Protein AF-0000000086968510 (afdb_homodimer)

Sequence (656 aa):
MFSWVSRDARRRKEPELFRTVSEGLKQLYAGKLLPLEEHYRFHDFHSPALEPADWESKPMVLLVGQYSTGKTTFIRHLLEQDFPGMRIGPEPTTDSFIAVMGGESEGVVPGNALVVDPRRPFRKLNAFGNAFLNRFMCAQLPNPVLDSISIIDTPGILSGEKQRISRGYDFAAVLEWFAERVDRIILLFDAHKLDISDEFSEVIKGLKNHEDKIRVVLNKADQIETQQLMRVYGALMWSLGKIINTPEVVRVYIGSFWSHPLLIPDNRKLFEAEEQDLFKDIQSLPRNAALRKLNDLIKRARLAKVSVVTQLPKHDKASEVNSKRFLYMFSWVSRDARRRKEPELFRTVSEGLKQLYAGKLLPLEEHYRFHDFHSPALEPADWESKPMVLLVGQYSTGKTTFIRHLLEQDFPGMRIGPEPTTDSFIAVMGGESEGVVPGNALVVDPRRPFRKLNAFGNAFLNRFMCAQLPNPVLDSISIIDTPGILSGEKQRISRGYDFAAVLEWFAERVDRIILLFDAHKLDISDEFSEVIKGLKNHEDKIRVVLNKADQIETQQLMRVYGALMWSLGKIINTPEVVRVYIGSFWSHPLLIPDNRKLFEAEEQDLFKDIQSLPRNAALRKLNDLIKRARLAKVSVVTQLPKHDKASEVNSKRFLY

Organism: NCBI:txid35019

Solvent-accessible surface area (backbone atoms only — not comparable to full-atom values): 35943 Å² total; per-residue (Å²): 129,82,55,83,65,47,88,48,68,67,62,62,44,48,59,54,49,38,52,48,48,36,50,48,51,48,48,46,36,62,68,53,47,45,55,51,34,61,73,67,47,40,48,81,75,62,60,71,79,87,50,76,52,73,54,65,60,60,37,30,36,35,41,43,36,42,62,89,27,43,65,69,49,35,52,30,45,72,63,72,44,87,58,58,87,68,56,85,63,91,51,96,52,49,79,32,38,34,37,39,34,50,30,93,54,74,40,76,45,52,24,70,59,40,31,67,35,80,84,41,98,42,40,75,56,56,80,58,38,64,56,38,29,75,32,26,32,32,21,23,28,69,43,80,64,32,72,44,30,30,38,34,43,50,37,44,43,60,75,53,74,74,60,61,67,69,58,67,44,64,61,64,58,54,50,44,57,47,60,72,70,39,63,31,35,37,39,36,35,29,60,86,53,78,77,73,32,67,58,52,48,50,48,58,48,60,41,64,91,44,63,90,35,43,34,34,34,39,20,66,37,33,77,52,52,70,62,59,43,52,51,49,49,31,46,49,27,24,55,45,29,62,58,48,93,56,92,69,74,74,54,71,34,47,30,50,62,51,95,64,80,68,76,44,64,90,52,44,70,48,29,53,54,29,47,53,52,51,48,53,55,60,65,42,38,44,54,52,50,45,51,48,52,49,50,50,48,50,51,50,50,52,51,52,50,53,56,52,58,68,68,45,71,88,77,59,72,63,57,60,53,53,53,51,54,70,71,105,130,82,56,84,65,47,88,49,68,67,61,61,45,47,58,55,50,39,53,49,48,35,51,47,49,47,48,46,36,63,68,53,46,45,56,53,34,62,73,68,47,38,49,81,77,62,61,70,81,86,50,76,54,74,54,66,59,61,38,29,36,36,41,44,36,42,62,89,27,43,66,67,48,34,51,30,46,74,64,71,42,88,57,58,87,69,56,85,62,92,53,96,51,49,78,32,38,34,37,39,34,50,29,92,54,75,40,74,45,50,24,71,59,40,31,69,34,80,85,41,98,41,40,76,58,56,79,59,38,66,56,38,30,75,32,26,32,32,20,23,30,68,44,80,64,31,73,46,29,29,38,35,44,50,38,44,44,61,74,53,74,74,59,62,66,68,60,67,41,64,61,64,58,53,51,43,56,47,60,74,69,37,64,30,34,38,39,38,35,29,62,86,54,78,76,73,33,69,58,50,49,49,49,58,48,60,43,64,89,45,62,89,35,44,34,35,34,40,20,66,37,30,74,52,52,71,62,58,42,53,50,48,49,29,49,49,26,25,55,45,29,61,57,47,93,56,92,70,75,74,54,71,34,48,29,50,61,52,94,65,79,67,76,42,64,91,52,44,69,48,28,52,52,28,47,52,52,51,50,52,54,60,66,44,38,42,56,52,50,45,50,48,52,50,50,49,47,50,50,50,50,52,49,51,50,52,55,53,59,68,68,48,71,88,77,58,71,64,57,60,54,53,54,51,54,71,70,104

pLDDT: mean 84.39, std 15.77, range [30.77, 98.5]

Secondary structure (DSSP, 8-state):
---SS-S-HHHHHHHHHHHHHHHHHHHHIIIIIHHHHHHTTHHHHS-PPPPHHHHHPPPEEEEEEBTTSSHHHHHHHHHTS--TT---SSS----SEEEEEE-SS-EEEEHHHHTT-TTSTTGGGGGGHHHHHTTEEEEEE--TGGGT-EEEE-PPBPSSHHHHHTTSS-HHHHHHHHHHH-SEEEEEEETTB----HHHHHHHHHTTT-GGGEEEEEE--TT--HHHHHHHHHHHHHHHHHHS--SSPPEEEES--SSSPPS-GGGHHHHHHHHHHHHHHHHTHHHHHHHHHHHHHHHHHHHHHHHHHHHS-TT-THHHHHHHHHH-/---SS-S-HHHHHHHHHHHHHHHHHHHHIIIIIHHHHHHTTHHHHS-PPPPHHHHHPPPEEEEEEBTTSSHHHHHHHHHTS--TT---SSS----SEEEEEE-SS-EEEEHHHHTT-TTSTTGGGGGGHHHHHTTEEEEEE--TGGGT-EEEE-PPBPSSHHHHHTTSS-HHHHHHHHHHH-SEEEEEEETTB----HHHHHHHHHTTT-GGGEEEEEE--TT--HHHHHHHHHHHHHHHHHHS--SSPPEEEES--SSSPPS-GGGHHHHHHHHHHHHHHHHTHHHHHHHHHHHHHHHHHHHHHHHHHHHS-TT-THHHHHHHHHH-

Radius of gyration: 33.56 Å; Cα contacts (8 Å, |Δi|>4): 957; chains: 2; bounding box: 60×112×62 Å

Structure (mmCIF, N/CA/C/O backbone):
data_AF-0000000086968510-model_v1
#
loop_
_entity.id
_entity.type
_entity.pdbx_description
1 polymer 'EH domain-containing protein 1-like'
#
loop_
_atom_site.group_PDB
_atom_site.id
_atom_site.type_symbol
_atom_site.label_atom_id
_atom_site.label_alt_id
_atom_site.label_comp_id
_atom_site.label_asym_id
_atom_site.label_entity_id
_atom_site.label_seq_id
_atom_site.pdbx_PDB_ins_code
_atom_site.Cartn_x
_atom_site.Cartn_y
_atom_site.Cartn_z
_atom_site.occupancy
_atom_site.B_iso_or_equiv
_atom_site.auth_seq_id
_atom_site.auth_comp_id
_atom_site.auth_asym_id
_atom_site.auth_atom_id
_atom_site.pdbx_PDB_model_num
ATOM 1 N N . MET A 1 1 ? 21.109 17.25 15.703 1 30.77 1 MET A N 1
ATOM 2 C CA . MET A 1 1 ? 20.375 18.469 16.031 1 30.77 1 MET A CA 1
ATOM 3 C C . MET A 1 1 ? 19.688 19.047 14.781 1 30.77 1 MET A C 1
ATOM 5 O O . MET A 1 1 ? 20.359 19.453 13.836 1 30.77 1 MET A O 1
ATOM 9 N N . PHE A 1 2 ? 18.594 18.625 14.359 1 41.06 2 PHE A N 1
ATOM 10 C CA . PHE A 1 2 ? 17.984 18.891 13.07 1 41.06 2 PHE A CA 1
ATOM 11 C C . PHE A 1 2 ? 17.656 20.375 12.922 1 41.06 2 PHE A C 1
ATOM 13 O O . PHE A 1 2 ? 16.797 20.906 13.609 1 41.06 2 PHE A O 1
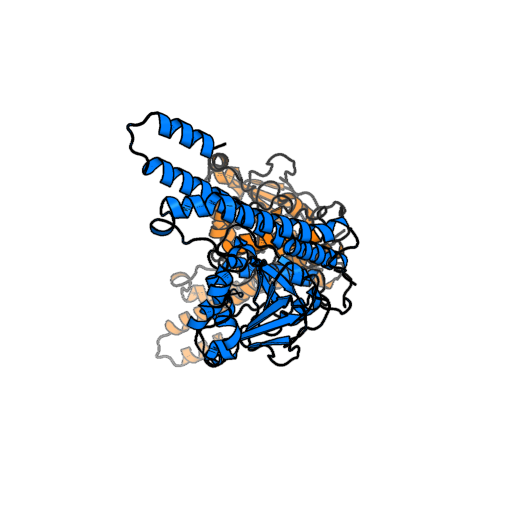ATOM 20 N N . SER A 1 3 ? 18.656 21.219 12.742 1 45.56 3 SER A N 1
ATOM 21 C CA . SER A 1 3 ? 18.359 22.625 12.531 1 45.56 3 SER A CA 1
ATOM 22 C C . SER A 1 3 ? 17.328 22.812 11.414 1 45.56 3 SER A C 1
ATOM 24 O O . SER A 1 3 ? 17.562 22.391 10.273 1 45.56 3 SER A O 1
ATOM 26 N N . TRP A 1 4 ? 16.109 22.484 11.773 1 44.22 4 TRP A N 1
ATOM 27 C CA . TRP A 1 4 ? 15.062 22.859 10.836 1 44.22 4 TRP A CA 1
ATOM 28 C C . TRP A 1 4 ? 15.562 23.938 9.867 1 44.22 4 TRP A C 1
ATOM 30 O O . TRP A 1 4 ? 15.234 23.906 8.68 1 44.22 4 TRP A O 1
ATOM 40 N N . VAL A 1 5 ? 15.992 25.047 10.508 1 48.72 5 VAL A N 1
ATOM 41 C CA . VAL A 1 5 ? 16.516 26.219 9.797 1 48.72 5 VAL A CA 1
ATOM 42 C C . VAL A 1 5 ? 17.953 25.953 9.352 1 48.72 5 VAL A C 1
ATOM 44 O O . VAL A 1 5 ? 18.859 25.859 10.188 1 48.72 5 VAL A O 1
ATOM 47 N N . SER A 1 6 ? 18.125 25.016 8.719 1 46.81 6 SER A N 1
ATOM 48 C CA . SER A 1 6 ? 19.469 24.828 8.188 1 46.81 6 SER A CA 1
ATOM 49 C C . SER A 1 6 ? 20.188 26.172 8.016 1 46.81 6 SER A C 1
ATOM 51 O O . SER A 1 6 ? 19.531 27.203 7.871 1 46.81 6 SER A O 1
ATOM 53 N N . ARG A 1 7 ? 21.5 26.203 8.305 1 46 7 ARG A N 1
ATOM 54 C CA . ARG A 1 7 ? 22.516 27.25 8.164 1 46 7 ARG A CA 1
ATOM 55 C C . ARG A 1 7 ? 22.453 27.906 6.789 1 46 7 ARG A C 1
ATOM 57 O O . ARG A 1 7 ? 23.297 28.734 6.449 1 46 7 ARG A O 1
ATOM 64 N N . ASP A 1 8 ? 21.672 27.281 6.062 1 44.66 8 ASP A N 1
ATOM 65 C CA . ASP A 1 8 ? 21.766 27.984 4.789 1 44.66 8 ASP A CA 1
ATOM 66 C C . ASP A 1 8 ? 20.984 29.297 4.836 1 44.66 8 ASP A C 1
ATOM 68 O O . ASP A 1 8 ? 19.781 29.297 5.059 1 44.66 8 ASP A O 1
ATOM 72 N N . ALA A 1 9 ? 21.484 30.375 5.051 1 47.5 9 ALA A N 1
ATOM 73 C CA . ALA A 1 9 ? 21.047 31.766 5.023 1 47.5 9 ALA A CA 1
ATOM 74 C C . ALA A 1 9 ? 19.859 31.938 4.07 1 47.5 9 ALA A C 1
ATOM 76 O O . ALA A 1 9 ? 19 32.781 4.297 1 47.5 9 ALA A O 1
ATOM 77 N N . ARG A 1 10 ? 19.922 31.125 3.174 1 49 10 ARG A N 1
ATOM 78 C CA . ARG A 1 10 ? 18.891 31.266 2.156 1 49 10 ARG A CA 1
ATOM 79 C C . ARG A 1 10 ? 17.547 30.766 2.666 1 49 10 ARG A C 1
ATOM 81 O O . ARG A 1 10 ? 16.5 31.328 2.326 1 49 10 ARG A O 1
ATOM 88 N N . ARG A 1 11 ? 17.469 29.797 3.574 1 54.62 11 ARG A N 1
ATOM 89 C CA . ARG A 1 11 ? 16.234 29.203 4.066 1 54.62 11 ARG A CA 1
ATOM 90 C C . ARG A 1 11 ? 15.625 30.047 5.191 1 54.62 11 ARG A C 1
ATOM 92 O O . ARG A 1 11 ? 14.406 30.062 5.371 1 54.62 11 ARG A O 1
ATOM 99 N N . ARG A 1 12 ? 16.375 30.797 5.918 1 52.34 12 ARG A N 1
ATOM 100 C CA . ARG A 1 12 ? 15.906 31.734 6.926 1 52.34 12 ARG A CA 1
ATOM 101 C C . ARG A 1 12 ? 15.172 32.906 6.281 1 52.34 12 ARG A C 1
ATOM 103 O O . ARG A 1 12 ? 14.242 33.469 6.863 1 52.34 12 ARG A O 1
ATOM 110 N N . LYS A 1 13 ? 15.625 33.156 5.109 1 57.69 13 LYS A N 1
ATOM 111 C CA . LYS A 1 13 ? 15.117 34.375 4.465 1 57.69 13 LYS A CA 1
ATOM 112 C C . LYS A 1 13 ? 13.781 34.125 3.779 1 57.69 13 LYS A C 1
ATOM 114 O O . LYS A 1 13 ? 12.992 35.031 3.572 1 57.69 13 LYS A O 1
ATOM 119 N N . GLU A 1 14 ? 13.492 32.812 3.621 1 60.56 14 GLU A N 1
ATOM 120 C CA . GLU A 1 14 ? 12.32 32.5 2.809 1 60.56 14 GLU A CA 1
ATOM 121 C C . GLU A 1 14 ? 11.023 32.812 3.553 1 60.56 14 GLU A C 1
ATOM 123 O O . GLU A 1 14 ? 10.133 33.469 3.002 1 60.56 14 GLU A O 1
ATOM 128 N N . PRO A 1 15 ? 11.016 32.531 4.789 1 59.56 15 PRO A N 1
ATOM 129 C CA . PRO A 1 15 ? 9.773 32.906 5.473 1 59.56 15 PRO A CA 1
ATOM 130 C C . PRO A 1 15 ? 9.594 34.406 5.547 1 59.56 15 PRO A C 1
ATOM 132 O O . PRO A 1 15 ? 8.469 34.906 5.422 1 59.56 15 PRO A O 1
ATOM 135 N N . GLU A 1 16 ? 10.688 35.094 5.699 1 63.22 16 GLU A N 1
ATOM 136 C CA . GLU A 1 16 ? 10.609 36.531 5.75 1 63.22 16 GLU A CA 1
ATOM 137 C C . GLU A 1 16 ? 10.109 37.125 4.426 1 63.22 16 GLU A C 1
ATOM 139 O O . GLU A 1 16 ? 9.352 38.094 4.41 1 63.22 16 GLU A O 1
ATOM 144 N N . LEU A 1 17 ? 10.531 36.438 3.406 1 66.44 17 LEU A N 1
ATOM 145 C CA . LEU A 1 17 ? 10.109 36.906 2.08 1 66.44 17 LEU A CA 1
ATOM 146 C C . LEU A 1 17 ? 8.602 36.719 1.909 1 66.44 17 LEU A C 1
ATOM 148 O O . LEU A 1 17 ? 7.93 37.625 1.391 1 66.44 17 LEU A O 1
ATOM 152 N N . PHE A 1 18 ? 8.086 35.781 2.465 1 70.06 18 PHE A N 1
ATOM 153 C CA . PHE A 1 18 ? 6.668 35.562 2.225 1 70.06 18 PHE A CA 1
ATOM 154 C C . PHE A 1 18 ? 5.809 36.438 3.119 1 70.06 18 PHE A C 1
ATOM 156 O O . PHE A 1 18 ? 4.711 36.844 2.73 1 70.06 18 PHE A O 1
ATOM 163 N N . ARG A 1 19 ? 6.43 36.75 4.223 1 69.38 19 ARG A N 1
ATOM 164 C CA . ARG A 1 19 ? 5.75 37.719 5.059 1 69.38 19 ARG A CA 1
ATOM 165 C C . ARG A 1 19 ? 5.668 39.062 4.355 1 69.38 19 ARG A C 1
ATOM 167 O O . ARG A 1 19 ? 4.637 39.75 4.418 1 69.38 19 ARG A O 1
ATOM 174 N N . THR A 1 20 ? 6.688 39.281 3.695 1 75.06 20 THR A N 1
ATOM 175 C CA . THR A 1 20 ? 6.746 40.531 2.957 1 75.06 20 THR A CA 1
ATOM 176 C C . THR A 1 20 ? 5.746 40.531 1.806 1 75.06 20 THR A C 1
ATOM 178 O O . THR A 1 20 ? 5.082 41.531 1.548 1 75.06 20 THR A O 1
ATOM 181 N N . VAL A 1 21 ? 5.598 39.406 1.223 1 78.06 21 VAL A N 1
ATOM 182 C CA . VAL A 1 21 ? 4.66 39.312 0.113 1 78.06 21 VAL A CA 1
ATOM 183 C C . VAL A 1 21 ? 3.23 39.469 0.625 1 78.06 21 VAL A C 1
ATOM 185 O O . VAL A 1 21 ? 2.436 40.219 0.029 1 78.06 21 VAL A O 1
ATOM 188 N N . SER A 1 22 ? 2.924 38.875 1.694 1 78.94 22 SER A N 1
ATOM 189 C CA . SER A 1 22 ? 1.585 38.969 2.266 1 78.94 22 SER A CA 1
ATOM 190 C C . SER A 1 22 ? 1.263 40.406 2.658 1 78.94 22 SER A C 1
ATOM 192 O O . SER A 1 22 ? 0.147 40.875 2.434 1 78.94 22 SER A O 1
ATOM 194 N N . GLU A 1 23 ? 2.248 40.969 3.17 1 81 23 GLU A N 1
ATOM 195 C CA . GLU A 1 23 ? 2.068 42.344 3.531 1 81 23 GLU A CA 1
ATOM 196 C C . GLU A 1 23 ? 1.857 43.219 2.295 1 81 23 GLU A C 1
ATOM 198 O O . GLU A 1 23 ? 1.034 44.156 2.307 1 81 23 GLU A O 1
ATOM 203 N N . GLY A 1 24 ? 2.566 42.875 1.376 1 82.75 24 GLY A N 1
ATOM 204 C CA . GLY A 1 24 ? 2.395 43.594 0.116 1 82.75 24 GLY A CA 1
ATOM 205 C C . GLY A 1 24 ? 1.018 43.406 -0.492 1 82.75 24 GLY A C 1
ATOM 206 O O . GLY A 1 24 ? 0.402 44.375 -0.962 1 82.75 24 GLY A O 1
ATOM 207 N N . LEU A 1 25 ? 0.577 42.281 -0.445 1 85 25 LEU A N 1
ATOM 208 C CA . LEU A 1 25 ? -0.749 41.969 -0.974 1 85 25 LEU A CA 1
ATOM 209 C C . LEU A 1 25 ? -1.83 42.688 -0.164 1 85 25 LEU A C 1
ATOM 211 O O . LEU A 1 25 ? -2.807 43.188 -0.727 1 85 25 LEU A O 1
ATOM 215 N N . LYS A 1 26 ? -1.615 42.688 1.077 1 86.06 26 LYS A N 1
ATOM 216 C CA . LYS A 1 26 ? -2.537 43.375 1.969 1 86.06 26 LYS A CA 1
ATOM 217 C C . LYS A 1 26 ? -2.633 44.844 1.611 1 86.06 26 LYS A C 1
ATOM 219 O O . LYS A 1 26 ? -3.73 45.406 1.528 1 86.06 26 LYS A O 1
ATOM 224 N N . GLN A 1 27 ? -1.512 45.375 1.375 1 87.38 27 GLN A N 1
ATOM 225 C CA . GLN A 1 27 ? -1.461 46.781 1.026 1 87.38 27 GLN A CA 1
ATOM 226 C C . GLN A 1 27 ? -2.105 47.062 -0.333 1 87.38 27 GLN A C 1
ATOM 228 O O . GLN A 1 27 ? -2.832 48.031 -0.507 1 87.38 27 GLN A O 1
ATOM 233 N N . LEU A 1 28 ? -1.821 46.188 -1.19 1 86.06 28 LEU A N 1
ATOM 234 C CA . LEU A 1 28 ? -2.398 46.312 -2.527 1 86.06 28 LEU A CA 1
ATOM 235 C C . LEU A 1 28 ? -3.918 46.219 -2.473 1 86.06 28 LEU A C 1
ATOM 237 O O . LEU A 1 28 ? -4.617 46.969 -3.143 1 86.06 28 LEU A O 1
ATOM 241 N N . TYR A 1 29 ? -4.371 45.344 -1.746 1 90.56 29 TYR A N 1
ATOM 242 C CA . TYR A 1 29 ? -5.812 45.188 -1.6 1 90.56 29 TYR A CA 1
ATOM 243 C C . TYR A 1 29 ? -6.434 46.406 -0.952 1 90.56 29 TYR A C 1
ATOM 245 O O . TYR A 1 29 ? -7.406 46.969 -1.47 1 90.56 29 TYR A O 1
ATOM 253 N N . ALA A 1 30 ? -5.875 46.781 0.145 1 89.44 30 ALA A N 1
ATOM 254 C CA . ALA A 1 30 ? -6.406 47.906 0.896 1 89.44 30 ALA A CA 1
ATOM 255 C C . ALA A 1 30 ? -6.324 49.188 0.078 1 89.44 30 ALA A C 1
ATOM 257 O O . ALA A 1 30 ? -7.223 50.031 0.149 1 89.44 30 ALA A O 1
ATOM 258 N N . GLY A 1 31 ? -5.352 49.281 -0.633 1 88.75 31 GLY A N 1
ATOM 259 C CA . GLY A 1 31 ? -5.09 50.5 -1.341 1 88.75 31 GLY A CA 1
ATOM 260 C C . GLY A 1 31 ? -5.773 50.594 -2.693 1 88.75 31 GLY A C 1
ATOM 261 O O . GLY A 1 31 ? -6.117 51.688 -3.164 1 88.75 31 GLY A O 1
ATOM 262 N N . LYS A 1 32 ? -5.883 49.469 -3.311 1 87.69 32 LYS A N 1
ATOM 263 C CA . LYS A 1 32 ? -6.32 49.5 -4.703 1 87.69 32 LYS A CA 1
ATOM 264 C C . LYS A 1 32 ? -7.648 48.781 -4.887 1 87.69 32 LYS A C 1
ATOM 266 O O . LYS A 1 32 ? -8.609 49.344 -5.414 1 87.69 32 LYS A O 1
ATOM 271 N N . LEU A 1 33 ? -7.719 47.656 -4.367 1 89.5 33 LEU A N 1
ATOM 272 C CA . LEU A 1 33 ? -8.875 46.844 -4.703 1 89.5 33 LEU A CA 1
ATOM 273 C C . LEU A 1 33 ? -10.055 47.156 -3.799 1 89.5 33 LEU A C 1
ATOM 275 O O . LEU A 1 33 ? -11.195 47.25 -4.266 1 89.5 33 LEU A O 1
ATOM 279 N N . LEU A 1 34 ? -9.766 47.281 -2.555 1 91.06 34 LEU A N 1
ATOM 280 C CA . LEU A 1 34 ? -10.844 47.5 -1.592 1 91.06 34 LEU A CA 1
ATOM 281 C C . LEU A 1 34 ? -11.633 48.75 -1.944 1 91.06 34 LEU A C 1
ATOM 283 O O . LEU A 1 34 ? -12.867 48.719 -1.963 1 91.06 34 LEU A O 1
ATOM 287 N N . PRO A 1 35 ? -10.953 49.844 -2.199 1 89.38 35 PRO A N 1
ATOM 288 C CA . PRO A 1 35 ? -11.711 51.031 -2.582 1 89.38 35 PRO A CA 1
ATOM 289 C C . PRO A 1 35 ? -12.594 50.812 -3.805 1 89.38 35 PRO A C 1
ATOM 291 O O . PRO A 1 35 ? -13.719 51.344 -3.865 1 89.38 35 PRO A O 1
ATOM 294 N N . LEU A 1 36 ? -12.117 50.125 -4.703 1 86.75 36 LEU A N 1
ATOM 295 C CA . LEU A 1 36 ? -12.891 49.781 -5.895 1 86.75 36 LEU A CA 1
ATOM 296 C C . LEU A 1 36 ? -14.094 48.938 -5.547 1 86.75 36 LEU A C 1
ATOM 298 O O . LEU A 1 36 ? -15.195 49.125 -6.066 1 86.75 36 LEU A O 1
ATOM 302 N N . GLU A 1 37 ? -13.891 47.938 -4.707 1 88.94 37 GLU A N 1
ATOM 303 C CA . GLU A 1 37 ? -14.953 47.031 -4.289 1 88.94 37 GLU A CA 1
ATOM 304 C C . GLU A 1 37 ? -16.047 47.781 -3.541 1 88.94 37 GLU A C 1
ATOM 306 O O . GLU A 1 37 ? -17.234 47.531 -3.734 1 88.94 37 GLU A O 1
ATOM 311 N N . GLU A 1 38 ? -15.578 48.656 -2.693 1 88.88 38 GLU A N 1
ATOM 312 C CA . GLU A 1 38 ? -16.547 49.438 -1.919 1 88.88 38 GLU A CA 1
ATOM 313 C C . GLU A 1 38 ? -17.344 50.375 -2.816 1 88.88 38 GLU A C 1
ATOM 315 O O . GLU A 1 38 ? -18.547 50.531 -2.654 1 88.88 38 GLU A O 1
ATOM 320 N N . HIS A 1 39 ? -16.672 50.969 -3.713 1 86 39 HIS A N 1
ATOM 321 C CA . HIS A 1 39 ? -17.312 51.938 -4.621 1 86 39 HIS A CA 1
ATOM 322 C C . HIS A 1 39 ? -18.375 51.25 -5.473 1 86 39 HIS A C 1
ATOM 324 O O . HIS A 1 39 ? -19.453 51.812 -5.703 1 86 39 HIS A O 1
ATOM 330 N N . TYR A 1 40 ? -18.141 50.125 -5.934 1 84.38 40 TYR A N 1
ATOM 331 C CA . TYR A 1 40 ? -19.047 49.438 -6.852 1 84.38 40 TYR A CA 1
ATOM 332 C C . TYR A 1 40 ? -19.906 48.406 -6.117 1 84.38 40 TYR A C 1
ATOM 334 O O . TYR A 1 40 ? -20.484 47.531 -6.742 1 84.38 40 TYR A O 1
ATOM 342 N N . ARG A 1 41 ? -19.844 48.344 -4.793 1 84.81 41 ARG A N 1
ATOM 343 C CA . ARG A 1 41 ? -20.672 47.5 -3.924 1 84.81 41 ARG A CA 1
ATOM 344 C C . ARG A 1 41 ? -20.422 46.031 -4.203 1 84.81 41 ARG A C 1
ATOM 346 O O . ARG A 1 41 ? -21.375 45.25 -4.324 1 84.81 41 ARG A O 1
ATOM 353 N N . PHE A 1 42 ? -19.25 45.75 -4.492 1 85.75 42 PHE A N 1
ATOM 354 C CA . PHE A 1 42 ? -18.812 44.375 -4.789 1 85.75 42 PHE A CA 1
ATOM 355 C C . PHE A 1 42 ? -19.281 43.406 -3.701 1 85.75 42 PHE A C 1
ATOM 357 O O . PHE A 1 42 ? -19.719 42.312 -3.994 1 85.75 42 PHE A O 1
ATOM 364 N N . HIS A 1 43 ? -19.297 43.781 -2.453 1 85.88 43 HIS A N 1
ATOM 365 C CA . HIS A 1 43 ? -19.531 42.906 -1.304 1 85.88 43 HIS A CA 1
ATOM 366 C C . HIS A 1 43 ? -21 42.531 -1.191 1 85.88 43 HIS A C 1
ATOM 368 O O . HIS A 1 43 ? -21.344 41.531 -0.58 1 85.88 43 HIS A O 1
ATOM 374 N N . ASP A 1 44 ? -21.797 43.281 -1.845 1 80.5 44 ASP A N 1
ATOM 375 C CA . ASP A 1 44 ? -23.234 43 -1.865 1 80.5 44 ASP A CA 1
ATOM 376 C C . ASP A 1 44 ? -23.547 41.844 -2.807 1 80.5 44 ASP A C 1
ATOM 378 O O . ASP A 1 44 ? -24.547 41.125 -2.623 1 80.5 44 ASP A O 1
ATOM 382 N N . PHE A 1 45 ? -22.688 41.625 -3.738 1 75.25 45 PHE A N 1
ATOM 383 C CA . PHE A 1 45 ? -23.031 40.719 -4.828 1 75.25 45 PHE A CA 1
ATOM 384 C C . PHE A 1 45 ? -22.094 39.531 -4.832 1 75.25 45 PHE A C 1
ATOM 386 O O . PHE A 1 45 ? -22.406 38.5 -5.438 1 75.25 45 PHE A O 1
ATOM 393 N N . HIS A 1 46 ? -21.016 39.688 -4.254 1 80.31 46 HIS A N 1
ATOM 394 C CA . HIS A 1 46 ? -20.031 38.625 -4.34 1 80.31 46 HIS A CA 1
ATOM 395 C C . HIS A 1 46 ? -19.547 38.188 -2.951 1 80.31 46 HIS A C 1
ATOM 397 O O . HIS A 1 46 ? -20.344 37.719 -2.141 1 80.31 46 HIS A O 1
ATOM 403 N N . SER A 1 47 ? -18.25 38.406 -2.57 1 81.06 47 SER A N 1
ATOM 404 C CA . SER A 1 47 ? -17.688 38 -1.291 1 81.06 47 SER A CA 1
ATOM 405 C C . SER A 1 47 ? -17.406 39.188 -0.385 1 81.06 47 SER A C 1
ATOM 407 O O . SER A 1 47 ? -17.156 40.312 -0.867 1 81.06 47 SER A O 1
ATOM 409 N N . PRO A 1 48 ? -17.578 38.969 0.875 1 83.81 48 PRO A N 1
ATOM 410 C CA . PRO A 1 48 ? -17.266 40.062 1.805 1 83.81 48 PRO A CA 1
ATOM 411 C C . PRO A 1 48 ? -15.828 40.562 1.666 1 83.81 48 PRO A C 1
ATOM 413 O O . PRO A 1 48 ? -14.992 39.906 1.054 1 83.81 48 PRO A O 1
ATOM 416 N N . ALA A 1 49 ? -15.633 41.844 2.184 1 86.69 49 ALA A N 1
ATOM 417 C CA . ALA A 1 49 ? -14.297 42.438 2.16 1 86.69 49 ALA A CA 1
ATOM 418 C C . ALA A 1 49 ? -13.305 41.562 2.932 1 86.69 49 ALA A C 1
ATOM 420 O O . ALA A 1 49 ? -13.648 41 3.957 1 86.69 49 ALA A O 1
ATOM 421 N N . LEU A 1 50 ? -12.086 41.5 2.393 1 82.81 50 LEU A N 1
ATOM 422 C CA . LEU A 1 50 ? -11.023 40.781 3.098 1 82.81 50 LEU A CA 1
ATOM 423 C C . LEU A 1 50 ? -10.57 41.562 4.328 1 82.81 50 LEU A C 1
ATOM 425 O O . LEU A 1 50 ? -10.469 42.781 4.285 1 82.81 50 LEU A O 1
ATOM 429 N N . GLU A 1 51 ? -10.438 40.844 5.422 1 76.44 51 GLU A N 1
ATOM 430 C CA . GLU A 1 51 ? -10 41.438 6.684 1 76.44 51 GLU A CA 1
ATOM 431 C C . GLU A 1 51 ? -8.508 41.188 6.906 1 76.44 51 GLU A C 1
ATOM 433 O O . GLU A 1 51 ? -7.906 40.312 6.277 1 76.44 51 GLU A O 1
ATOM 438 N N . PRO A 1 52 ? -7.938 42.125 7.773 1 73.88 52 PRO A N 1
ATOM 439 C CA . PRO A 1 52 ? -6.512 41.969 8.07 1 73.88 52 PRO A CA 1
ATOM 440 C C . PRO A 1 52 ? -6.148 40.562 8.492 1 73.88 52 PRO A C 1
ATOM 442 O O . PRO A 1 52 ? -5.086 40.062 8.125 1 73.88 52 PRO A O 1
ATOM 445 N N . ALA A 1 53 ? -7.02 39.875 9.195 1 69.94 53 ALA A N 1
ATOM 446 C CA . ALA A 1 53 ? -6.766 38.531 9.688 1 69.94 53 ALA A CA 1
ATOM 447 C C . ALA A 1 53 ? -6.598 37.531 8.531 1 69.94 53 ALA A C 1
ATOM 449 O O . ALA A 1 53 ? -5.871 36.562 8.648 1 69.94 53 ALA A O 1
ATOM 450 N N . ASP A 1 54 ? -7.176 37.875 7.43 1 73.81 54 ASP A N 1
ATOM 451 C CA . ASP A 1 54 ? -7.109 37 6.254 1 73.81 54 ASP A CA 1
ATOM 452 C C . ASP A 1 54 ? -5.699 37 5.664 1 73.81 54 ASP A C 1
ATOM 454 O O . ASP A 1 54 ? -5.312 36.031 4.988 1 73.81 54 ASP A O 1
ATOM 458 N N . TRP A 1 55 ? -5.051 38.062 5.965 1 76.81 55 TRP A N 1
ATOM 459 C CA . TRP A 1 55 ? -3.717 38.219 5.391 1 76.81 55 TRP A CA 1
ATOM 460 C C . TRP A 1 55 ? -2.654 37.688 6.355 1 76.81 55 TRP A C 1
ATOM 462 O O . TRP A 1 55 ? -1.587 37.25 5.926 1 76.81 55 TRP A O 1
ATOM 472 N N . GLU A 1 56 ? -2.99 37.781 7.641 1 75.06 56 GLU A N 1
ATOM 473 C CA . GLU A 1 56 ? -1.977 37.5 8.656 1 75.06 56 GLU A CA 1
ATOM 474 C C . GLU A 1 56 ? -1.997 36.031 9.07 1 75.06 56 GLU A C 1
ATOM 476 O O . GLU A 1 56 ? -1.066 35.562 9.727 1 75.06 56 GLU A O 1
ATOM 481 N N . SER A 1 57 ? -2.9 35.375 8.609 1 79.56 57 SER A N 1
ATOM 482 C CA . SER A 1 57 ? -3.031 34 9.086 1 79.56 57 SER A CA 1
ATOM 483 C C . SER A 1 57 ? -1.939 33.125 8.5 1 79.56 57 SER A C 1
ATOM 485 O O . SER A 1 57 ? -1.681 33.156 7.297 1 79.56 57 SER A O 1
ATOM 487 N N . LYS A 1 58 ? -1.209 32.469 9.398 1 89.06 58 LYS A N 1
ATOM 488 C CA . LYS A 1 58 ? -0.174 31.5 9.008 1 89.06 58 LYS A CA 1
ATOM 489 C C . LYS A 1 58 ? -0.786 30.172 8.562 1 89.06 58 LYS A C 1
ATOM 491 O O . LYS A 1 58 ? -1.883 29.812 9 1 89.06 58 LYS A O 1
ATOM 496 N N . PRO A 1 59 ? -0.001 29.5 7.645 1 94 59 PRO A N 1
ATOM 497 C CA . PRO A 1 59 ? -0.478 28.156 7.312 1 94 59 PRO A CA 1
ATOM 498 C C . PRO A 1 59 ? -0.583 27.25 8.539 1 94 59 PRO A C 1
ATOM 500 O O . PRO A 1 59 ? 0.219 27.375 9.469 1 94 59 PRO A O 1
ATOM 503 N N . MET A 1 60 ? -1.517 26.438 8.469 1 96.56 60 MET A N 1
ATOM 504 C CA . MET A 1 60 ? -1.797 25.578 9.609 1 96.56 60 MET A CA 1
ATOM 505 C C . MET A 1 60 ? -1.655 24.094 9.234 1 96.56 60 MET A C 1
ATOM 507 O O . MET A 1 60 ? -2.057 23.688 8.141 1 96.56 60 MET A O 1
ATOM 511 N N . VAL A 1 61 ? -1.069 23.328 10.109 1 98.19 61 VAL A N 1
ATOM 512 C CA . VAL A 1 61 ? -0.893 21.891 9.938 1 98.19 61 VAL A CA 1
ATOM 513 C C . VAL A 1 61 ? -1.73 21.141 10.961 1 98.19 61 VAL A C 1
ATOM 515 O O . VAL A 1 61 ? -1.639 21.406 12.164 1 98.19 61 VAL A O 1
ATOM 518 N N . LEU A 1 62 ? -2.562 20.281 10.508 1 98.25 62 LEU A N 1
ATOM 519 C CA . LEU A 1 62 ? -3.414 19.469 11.367 1 98.25 62 LEU A CA 1
ATOM 520 C C . LEU A 1 62 ? -2.832 18.062 11.539 1 98.25 62 LEU A C 1
ATOM 522 O O . LEU A 1 62 ? -2.545 17.375 10.555 1 98.25 62 LEU A O 1
ATOM 526 N N . LEU A 1 63 ? -2.586 17.625 12.797 1 97.5 63 LEU A N 1
ATOM 527 C CA . LEU A 1 63 ? -2.129 16.281 13.078 1 97.5 63 LEU A CA 1
ATOM 528 C C . LEU A 1 63 ? -3.287 15.398 13.539 1 97.5 63 LEU A C 1
ATOM 530 O O . LEU A 1 63 ? -4.02 15.758 14.469 1 97.5 63 LEU A O 1
ATOM 534 N N . VAL A 1 64 ? -3.465 14.32 12.859 1 96.12 64 VAL A N 1
ATOM 535 C CA . VAL A 1 64 ? -4.527 13.383 13.188 1 96.12 64 VAL A CA 1
ATOM 536 C C . VAL A 1 64 ? -3.951 11.977 13.336 1 96.12 64 VAL A C 1
ATOM 538 O O . VAL A 1 64 ? -3.068 11.578 12.57 1 96.12 64 VAL A O 1
ATOM 541 N N . GLY A 1 65 ? -4.391 11.188 14.242 1 94.25 65 GLY A N 1
ATOM 542 C CA . GLY A 1 65 ? -3.947 9.82 14.438 1 94.25 65 GLY A CA 1
ATOM 543 C C . GLY A 1 65 ? -4.551 9.164 15.664 1 94.25 65 GLY A C 1
ATOM 544 O O . GLY A 1 65 ? -5.121 9.852 16.516 1 94.25 65 GLY A O 1
ATOM 545 N N . GLN A 1 66 ? -4.371 7.91 15.719 1 91.25 66 GLN A N 1
ATOM 546 C CA . GLN A 1 66 ? -4.852 7.152 16.875 1 91.25 66 GLN A CA 1
ATOM 547 C C . GLN A 1 66 ? -4.023 7.461 18.109 1 91.25 66 GLN A C 1
ATOM 549 O O . GLN A 1 66 ? -3.02 8.172 18.047 1 91.25 66 GLN A O 1
ATOM 554 N N . TYR A 1 67 ? -4.582 6.93 19.219 1 86.06 67 TYR A N 1
ATOM 555 C CA . TYR A 1 67 ? -3.875 7.129 20.469 1 86.06 67 TYR A CA 1
ATOM 556 C C . TYR A 1 67 ? -2.475 6.531 20.422 1 86.06 67 TYR A C 1
ATOM 558 O O . TYR A 1 67 ? -2.285 5.43 19.891 1 86.06 67 TYR A O 1
ATOM 566 N N . SER A 1 68 ? -1.487 7.379 20.844 1 87.06 68 SER A N 1
ATOM 567 C CA . SER A 1 68 ? -0.115 6.941 21.078 1 87.06 68 SER A CA 1
ATOM 568 C C . SER A 1 68 ? 0.633 6.719 19.781 1 87.06 68 SER A C 1
ATOM 570 O O . SER A 1 68 ? 1.573 5.926 19.719 1 87.06 68 SER A O 1
ATOM 572 N N . THR A 1 69 ? 0.198 7.305 18.703 1 91.19 69 THR A N 1
ATOM 573 C CA . THR A 1 69 ? 0.923 7.211 17.438 1 91.19 69 THR A CA 1
ATOM 574 C C . THR A 1 69 ? 2.117 8.156 17.422 1 91.19 69 THR A C 1
ATOM 576 O O . THR A 1 69 ? 2.994 8.055 16.562 1 91.19 69 THR A O 1
ATOM 579 N N . GLY A 1 70 ? 2.15 9.18 18.328 1 91.69 70 GLY A N 1
ATOM 580 C CA . GLY A 1 70 ? 3.289 10.078 18.453 1 91.69 70 GLY A CA 1
ATOM 581 C C . GLY A 1 70 ? 3.002 11.477 17.938 1 91.69 70 GLY A C 1
ATOM 582 O O . GLY A 1 70 ? 3.918 12.195 17.531 1 91.69 70 GLY A O 1
ATOM 583 N N . LYS A 1 71 ? 1.742 11.898 17.953 1 94.19 71 LYS A N 1
ATOM 584 C CA . LYS A 1 71 ? 1.364 13.227 17.469 1 94.19 71 LYS A CA 1
ATOM 585 C C . LYS A 1 71 ? 2.078 14.32 18.25 1 94.19 71 LYS A C 1
ATOM 587 O O . LYS A 1 71 ? 2.795 15.141 17.672 1 94.19 71 LYS A O 1
ATOM 592 N N . THR A 1 72 ? 1.937 14.289 19.609 1 93 72 THR A N 1
ATOM 593 C CA . THR A 1 72 ? 2.51 15.32 20.469 1 93 72 THR A CA 1
ATOM 594 C C . THR A 1 72 ? 4.035 15.266 20.438 1 93 72 THR A C 1
ATOM 596 O O . THR A 1 72 ? 4.699 16.297 20.375 1 93 72 THR A O 1
ATOM 599 N N . THR A 1 73 ? 4.547 14.062 20.406 1 92.12 73 THR A N 1
ATOM 600 C CA . THR A 1 73 ? 5.992 13.891 20.312 1 92.12 73 THR A CA 1
ATOM 601 C C . THR A 1 73 ? 6.527 14.438 19 1 92.12 73 THR A C 1
ATOM 603 O O . THR A 1 73 ? 7.625 14.992 18.953 1 92.12 73 THR A O 1
ATOM 606 N N . PHE A 1 74 ? 5.773 14.258 18.016 1 94.31 74 PHE A N 1
ATOM 607 C CA . PHE A 1 74 ? 6.133 14.773 16.688 1 94.31 74 PHE A CA 1
ATOM 608 C C . PHE A 1 74 ? 6.242 16.297 16.703 1 94.31 74 PHE A C 1
ATOM 610 O O . PHE A 1 74 ? 7.191 16.859 16.172 1 94.31 74 PHE A O 1
ATOM 617 N N . ILE A 1 75 ? 5.262 16.969 17.328 1 95.69 75 ILE A N 1
ATOM 618 C CA . ILE A 1 75 ? 5.277 18.422 17.438 1 95.69 75 ILE A CA 1
ATOM 619 C C . ILE A 1 75 ? 6.5 18.859 18.234 1 95.69 75 ILE A C 1
ATOM 621 O O . ILE A 1 75 ? 7.207 19.797 17.844 1 95.69 75 ILE A O 1
ATOM 625 N N . ARG A 1 76 ? 6.723 18.188 19.281 1 94 76 ARG A N 1
ATOM 626 C CA . ARG A 1 76 ? 7.891 18.5 20.094 1 94 76 ARG A CA 1
ATOM 627 C C . ARG A 1 76 ? 9.18 18.375 19.281 1 94 76 ARG A C 1
ATOM 629 O O . ARG A 1 76 ? 10.102 19.172 19.438 1 94 76 ARG A O 1
ATOM 636 N N . HIS A 1 77 ? 9.211 17.328 18.531 1 93.19 77 HIS A N 1
ATOM 637 C CA . HIS A 1 77 ? 10.367 17.094 17.688 1 93.19 77 HIS A CA 1
ATOM 638 C C . HIS A 1 77 ? 10.547 18.219 16.672 1 93.19 77 HIS A C 1
ATOM 640 O O . HIS A 1 77 ? 11.656 18.688 16.453 1 93.19 77 HIS A O 1
ATOM 646 N N . LEU A 1 78 ? 9.492 18.672 16.078 1 93.44 78 LEU A N 1
ATOM 647 C CA . LEU A 1 78 ? 9.508 19.734 15.094 1 93.44 78 LEU A CA 1
ATOM 648 C C . LEU A 1 78 ? 9.969 21.062 15.711 1 93.44 78 LEU A C 1
ATOM 650 O O . LEU A 1 78 ? 10.75 21.797 15.109 1 93.44 78 LEU A O 1
ATOM 654 N N . LEU A 1 79 ? 9.5 21.281 16.906 1 94.62 79 LEU A N 1
ATOM 655 C CA . LEU A 1 79 ? 9.797 22.547 17.594 1 94.62 79 LEU A CA 1
ATOM 656 C C . LEU A 1 79 ? 11.156 22.484 18.281 1 94.62 79 LEU A C 1
ATOM 658 O O . LEU A 1 79 ? 11.711 23.516 18.656 1 94.62 79 LEU A O 1
ATOM 662 N N . GLU A 1 80 ? 11.625 21.266 18.516 1 93 80 GLU A N 1
ATOM 663 C CA . GLU A 1 80 ? 12.875 21 19.234 1 93 80 GLU A CA 1
ATOM 664 C C . GLU A 1 80 ? 12.82 21.562 20.656 1 93 80 GLU A C 1
ATOM 666 O O . GLU A 1 80 ? 13.828 22.031 21.172 1 93 80 GLU A O 1
ATOM 671 N N . GLN A 1 81 ? 11.656 21.672 21.156 1 92.94 81 GLN A N 1
ATOM 672 C CA . GLN A 1 81 ? 11.43 22.078 22.531 1 92.94 81 GLN A CA 1
ATOM 673 C C . GLN A 1 81 ? 10.023 21.703 23 1 92.94 81 GLN A C 1
ATOM 675 O O . GLN A 1 81 ? 9.156 21.406 22.172 1 92.94 81 GLN A O 1
ATOM 680 N N . ASP A 1 82 ? 9.82 21.734 24.297 1 93.75 82 ASP A N 1
ATOM 681 C CA . ASP A 1 82 ? 8.5 21.516 24.859 1 93.75 82 ASP A CA 1
ATOM 682 C C . ASP A 1 82 ? 7.586 22.719 24.594 1 93.75 82 ASP A C 1
ATOM 684 O O . ASP A 1 82 ? 8.062 23.812 24.344 1 93.75 82 ASP A O 1
ATOM 688 N N . PHE A 1 83 ? 6.312 22.469 24.594 1 94.06 83 PHE A N 1
ATOM 689 C CA . PHE A 1 83 ? 5.355 23.562 24.484 1 94.06 83 PHE A CA 1
ATOM 690 C C . PHE A 1 83 ? 4.285 23.453 25.562 1 94.06 83 PHE A C 1
ATOM 692 O O . PHE A 1 83 ? 4.016 22.375 26.078 1 94.06 83 PHE A O 1
ATOM 699 N N . PRO A 1 84 ? 3.771 24.609 25.906 1 93.06 84 PRO A N 1
ATOM 700 C CA . PRO A 1 84 ? 2.797 24.609 27 1 93.06 84 PRO A CA 1
ATOM 701 C C . PRO A 1 84 ? 1.587 23.734 26.719 1 93.06 84 PRO A C 1
ATOM 703 O O . PRO A 1 84 ? 1.036 23.766 25.625 1 93.06 84 PRO A O 1
ATOM 706 N N . GLY A 1 85 ? 1.236 22.938 27.75 1 86.25 85 GLY A N 1
ATOM 707 C CA . GLY A 1 85 ? 0.045 22.109 27.625 1 86.25 85 GLY A CA 1
ATOM 708 C C . GLY A 1 85 ? 0.333 20.734 27.062 1 86.25 85 GLY A C 1
ATOM 709 O O . GLY A 1 85 ? -0.562 19.891 26.984 1 86.25 85 GLY A O 1
ATOM 710 N N . MET A 1 86 ? 1.56 20.578 26.703 1 84.75 86 MET A N 1
ATOM 711 C CA . MET A 1 86 ? 1.909 19.281 26.125 1 84.75 86 MET A CA 1
ATOM 712 C C . MET A 1 86 ? 1.856 18.188 27.188 1 84.75 86 MET A C 1
ATOM 714 O O . MET A 1 86 ? 2.258 18.406 28.328 1 84.75 86 MET A O 1
ATOM 718 N N . ARG A 1 87 ? 1.207 17.109 26.875 1 78 87 ARG A N 1
ATOM 719 C CA . ARG A 1 87 ? 1.167 15.922 27.734 1 78 87 ARG A CA 1
ATOM 720 C C . ARG A 1 87 ? 1.622 14.68 26.969 1 78 87 ARG A C 1
ATOM 722 O O . ARG A 1 87 ? 0.962 14.25 26.016 1 78 87 ARG A O 1
ATOM 729 N N . ILE A 1 88 ? 2.783 14.297 27.328 1 73.06 88 ILE A N 1
ATOM 730 C CA . ILE A 1 88 ? 3.332 13.086 26.734 1 73.06 88 ILE A CA 1
ATOM 731 C C . ILE A 1 88 ? 3.473 12 27.812 1 73.06 88 ILE A C 1
ATOM 733 O O . ILE A 1 88 ? 3.98 12.266 28.906 1 73.06 88 ILE A O 1
ATOM 737 N N . GLY A 1 89 ? 2.787 10.938 27.688 1 66.06 89 GLY A N 1
ATOM 738 C CA . GLY A 1 89 ? 2.854 9.836 28.641 1 66.06 89 GLY A CA 1
ATOM 739 C C . GLY A 1 89 ? 2.127 8.594 28.156 1 66.06 89 GLY A C 1
ATOM 740 O O . GLY A 1 89 ? 1.576 8.578 27.047 1 66.06 89 GLY A O 1
ATOM 741 N N . PRO A 1 90 ? 2.256 7.527 28.828 1 63.28 90 PRO A N 1
ATOM 742 C CA . PRO A 1 90 ? 1.655 6.254 28.438 1 63.28 90 PRO A CA 1
ATOM 743 C C . PRO A 1 90 ? 0.129 6.289 28.453 1 63.28 90 PRO A C 1
ATOM 745 O O . PRO A 1 90 ? -0.52 5.547 27.719 1 63.28 90 PRO A O 1
ATOM 748 N N . GLU A 1 91 ? -0.388 7.07 29.312 1 59.5 91 GLU A N 1
ATOM 749 C CA . GLU A 1 91 ? -1.841 7.184 29.406 1 59.5 91 GLU A CA 1
ATOM 750 C C . GLU A 1 91 ? -2.383 8.148 28.359 1 59.5 91 GLU A C 1
ATOM 752 O O . GLU A 1 91 ? -1.702 9.102 27.969 1 59.5 91 GLU A O 1
ATOM 757 N N . PRO A 1 92 ? -3.494 7.621 27.766 1 57.91 92 PRO A N 1
ATOM 758 C CA . PRO A 1 92 ? -4.066 8.609 26.859 1 57.91 92 PRO A CA 1
ATOM 759 C C . PRO A 1 92 ? -4.086 10.023 27.438 1 57.91 92 PRO A C 1
ATOM 761 O O . PRO A 1 92 ? -4.59 10.227 28.547 1 57.91 92 PRO A O 1
ATOM 764 N N . THR A 1 93 ? -3.17 10.82 26.953 1 57.22 93 THR A N 1
ATOM 765 C CA . THR A 1 93 ? -2.896 12.102 27.578 1 57.22 93 THR A CA 1
ATOM 766 C C . THR A 1 93 ? -3.664 13.227 26.891 1 57.22 93 THR A C 1
ATOM 768 O O . THR A 1 93 ? -4.148 14.156 27.531 1 57.22 93 THR A O 1
ATOM 771 N N . THR A 1 94 ? -3.676 13.172 25.516 1 61.03 94 THR A N 1
ATOM 772 C CA . THR A 1 94 ? -4.227 14.383 24.922 1 61.03 94 THR A CA 1
ATOM 773 C C . THR A 1 94 ? -5.73 14.25 24.719 1 61.03 94 THR A C 1
ATOM 775 O O . THR A 1 94 ? -6.18 13.383 23.953 1 61.03 94 THR A O 1
ATOM 778 N N . ASP A 1 95 ? -6.527 14.906 25.531 1 77.06 95 ASP A N 1
ATOM 779 C CA . ASP A 1 95 ? -7.984 14.906 25.422 1 77.06 95 ASP A CA 1
ATOM 780 C C . ASP A 1 95 ? -8.492 16.219 24.812 1 77.06 95 ASP A C 1
ATOM 782 O O . ASP A 1 95 ? -9.695 16.406 24.641 1 77.06 95 ASP A O 1
ATOM 786 N N . SER A 1 96 ? -7.461 16.984 24.484 1 88 96 SER A N 1
ATOM 787 C CA . SER A 1 96 ? -7.859 18.312 24.016 1 88 96 SER A CA 1
ATOM 788 C C . SER A 1 96 ? -7.273 18.609 22.641 1 88 96 SER A C 1
ATOM 790 O O . SER A 1 96 ? -6.246 18.031 22.266 1 88 96 SER A O 1
ATOM 792 N N . PHE A 1 97 ? -7.996 19.406 21.891 1 94.75 97 PHE A N 1
ATOM 793 C CA . PHE A 1 97 ? -7.418 20.062 20.734 1 94.75 97 PHE A CA 1
ATOM 794 C C . PHE A 1 97 ? -6.48 21.188 21.156 1 94.75 97 PHE A C 1
ATOM 796 O O . PHE A 1 97 ? -6.855 22.047 21.938 1 94.75 97 PHE A O 1
ATOM 803 N N . ILE A 1 98 ? -5.281 21.188 20.672 1 96.19 98 ILE A N 1
ATOM 804 C CA . ILE A 1 98 ? -4.32 22.219 21.047 1 96.19 98 ILE A CA 1
ATOM 805 C C . ILE A 1 98 ? -3.811 22.922 19.781 1 96.19 98 ILE A C 1
ATOM 807 O O . ILE A 1 98 ? -3.207 22.281 18.922 1 96.19 98 ILE A O 1
ATOM 811 N N . ALA A 1 99 ? -4.117 24.188 19.688 1 96.81 99 ALA A N 1
ATOM 812 C CA . ALA A 1 99 ? -3.471 25 18.672 1 96.81 99 ALA A CA 1
ATOM 813 C C . ALA A 1 99 ? -2.109 25.5 19.156 1 96.81 99 ALA A C 1
ATOM 815 O O . ALA A 1 99 ? -2.023 26.25 20.141 1 96.81 99 ALA A O 1
ATOM 816 N N . VAL A 1 100 ? -1.076 25.047 18.516 1 97.19 100 VAL A N 1
ATOM 817 C CA . VAL A 1 100 ? 0.271 25.5 18.844 1 97.19 100 VAL A CA 1
ATOM 818 C C . VAL A 1 100 ? 0.68 26.641 17.938 1 97.19 100 VAL A C 1
ATOM 820 O O . VAL A 1 100 ? 0.877 26.453 16.734 1 97.19 100 VAL A O 1
ATOM 823 N N . MET A 1 101 ? 0.843 27.828 18.484 1 96.31 101 MET A N 1
ATOM 824 C CA . MET A 1 101 ? 1.051 29.031 17.703 1 96.31 101 MET A CA 1
ATOM 825 C C . MET A 1 101 ? 2.201 29.859 18.266 1 96.31 101 MET A C 1
ATOM 827 O O . MET A 1 101 ? 2.574 29.703 19.422 1 96.31 101 MET A O 1
ATOM 831 N N . GLY A 1 102 ? 2.74 30.688 17.375 1 94.5 102 GLY A N 1
ATOM 832 C CA . GLY A 1 102 ? 3.791 31.594 17.812 1 94.5 102 GLY A CA 1
ATOM 833 C C . GLY A 1 102 ? 3.291 32.688 18.734 1 94.5 102 GLY A C 1
ATOM 834 O O . GLY A 1 102 ? 2.178 33.188 18.562 1 94.5 102 GLY A O 1
ATOM 835 N N . GLY A 1 103 ? 4.098 33 19.719 1 93.38 103 GLY A N 1
ATOM 836 C CA . GLY A 1 103 ? 3.836 34.094 20.656 1 93.38 103 GLY A CA 1
ATOM 837 C C . GLY A 1 103 ? 5.098 34.688 21.234 1 93.38 103 GLY A C 1
ATOM 838 O O . GLY A 1 103 ? 6.176 34.094 21.156 1 93.38 103 GLY A O 1
ATOM 839 N N . GLU A 1 104 ? 4.895 35.875 21.719 1 94.25 104 GLU A N 1
ATOM 840 C CA . GLU A 1 104 ? 6.031 36.562 22.312 1 94.25 104 GLU A CA 1
ATOM 841 C C . GLU A 1 104 ? 6.488 35.906 23.594 1 94.25 104 GLU A C 1
ATOM 843 O O . GLU A 1 104 ? 7.676 35.906 23.922 1 94.25 104 GLU A O 1
ATOM 848 N N . SER A 1 105 ? 5.547 35.406 24.344 1 95.38 105 SER A N 1
ATOM 849 C CA . SER A 1 105 ? 5.832 34.719 25.594 1 95.38 105 SER A CA 1
ATOM 850 C C . SER A 1 105 ? 5.098 33.375 25.656 1 95.38 105 SER A C 1
ATOM 852 O O . SER A 1 105 ? 4.105 33.156 24.938 1 95.38 105 SER A O 1
ATOM 854 N N . GLU A 1 106 ? 5.66 32.5 26.5 1 96.12 106 GLU A N 1
ATOM 855 C CA . GLU A 1 106 ? 5.016 31.203 26.688 1 96.12 106 GLU A CA 1
ATOM 856 C C . GLU A 1 106 ? 3.711 31.344 27.469 1 96.12 106 GLU A C 1
ATOM 858 O O . GLU A 1 106 ? 3.639 32.094 28.438 1 96.12 106 GLU A O 1
ATOM 863 N N . GLY A 1 107 ? 2.742 30.672 26.984 1 96.25 107 GLY A N 1
ATOM 864 C CA . GLY A 1 107 ? 1.478 30.703 27.703 1 96.25 107 GLY A CA 1
ATOM 865 C C . GLY A 1 107 ? 0.4 29.859 27.047 1 96.25 107 GLY A C 1
ATOM 866 O O . GLY A 1 107 ? 0.635 29.234 26.016 1 96.25 107 GLY A O 1
ATOM 867 N N . VAL A 1 108 ? -0.739 29.734 27.781 1 96.25 108 VAL A N 1
ATOM 868 C CA . VAL A 1 108 ? -1.895 28.984 27.297 1 96.25 108 VAL A CA 1
ATOM 869 C C . VAL A 1 108 ? -3.123 29.891 27.266 1 96.25 108 VAL A C 1
ATOM 871 O O . VAL A 1 108 ? -3.359 30.656 28.203 1 96.25 108 VAL A O 1
ATOM 874 N N . VAL A 1 109 ? -3.824 29.875 26.188 1 96.12 109 VAL A N 1
ATOM 875 C CA . VAL A 1 109 ? -5.09 30.578 26.047 1 96.12 109 VAL A CA 1
ATOM 876 C C . VAL A 1 109 ? -6.238 29.578 25.938 1 96.12 109 VAL A C 1
ATOM 878 O O . VAL A 1 109 ? -6.25 28.734 25.062 1 96.12 109 VAL A O 1
ATOM 881 N N . PRO A 1 110 ? -7.219 29.688 26.844 1 96.31 110 PRO A N 1
ATOM 882 C CA . PRO A 1 110 ? -8.344 28.75 26.812 1 96.31 110 PRO A CA 1
ATOM 883 C C . PRO A 1 110 ? -9.219 28.938 25.562 1 96.31 110 PRO A C 1
ATOM 885 O O . PRO A 1 110 ? -9.273 30.031 25 1 96.31 110 PRO A O 1
ATOM 888 N N . GLY A 1 111 ? -9.898 27.891 25.25 1 96.62 111 GLY A N 1
ATOM 889 C CA . GLY A 1 111 ? -10.75 27.875 24.062 1 96.62 111 GLY A CA 1
ATOM 890 C C . GLY A 1 111 ? -11.805 28.969 24.078 1 96.62 111 GLY A C 1
ATOM 891 O O . GLY A 1 111 ? -12.055 29.609 23.062 1 96.62 111 GLY A O 1
ATOM 892 N N . ASN A 1 112 ? -12.383 29.172 25.219 1 96.12 112 ASN A N 1
ATOM 893 C CA . ASN A 1 112 ? -13.43 30.188 25.344 1 96.12 112 ASN A CA 1
ATOM 894 C C . ASN A 1 112 ? -12.906 31.578 25.047 1 96.12 112 ASN A C 1
ATOM 896 O O . ASN A 1 112 ? -13.641 32.438 24.531 1 96.12 112 ASN A O 1
ATOM 900 N N . ALA A 1 113 ? -11.703 31.797 25.422 1 96 113 ALA A N 1
ATOM 901 C CA . ALA A 1 113 ? -11.07 33.094 25.141 1 96 113 ALA A CA 1
ATOM 902 C C . ALA A 1 113 ? -10.656 33.188 23.672 1 96 113 ALA A C 1
ATOM 904 O O . ALA A 1 113 ? -10.719 34.281 23.078 1 96 113 ALA A O 1
ATOM 905 N N . LEU A 1 114 ? -10.289 32.062 23.078 1 94.12 114 LEU A N 1
ATOM 906 C CA . LEU A 1 114 ? -9.812 32.031 21.703 1 94.12 114 LEU A CA 1
ATOM 907 C C . LEU A 1 114 ? -10.93 32.375 20.719 1 94.12 114 LEU A C 1
ATOM 909 O O . LEU A 1 114 ? -10.695 33.094 19.734 1 94.12 114 LEU A O 1
ATOM 913 N N . VAL A 1 115 ? -12.117 31.969 21 1 94 115 VAL A N 1
ATOM 914 C CA . VAL A 1 115 ? -13.211 32.094 20.047 1 94 115 VAL A CA 1
ATOM 915 C C . VAL A 1 115 ? -13.781 33.5 20.094 1 94 115 VAL A C 1
ATOM 917 O O . VAL A 1 115 ? -14.578 33.875 19.234 1 94 115 VAL A O 1
ATOM 920 N N . VAL A 1 116 ? -13.406 34.312 21.031 1 91.94 116 VAL A N 1
ATOM 921 C CA . VAL A 1 116 ? -13.898 35.688 21.125 1 91.94 116 VAL A CA 1
ATOM 922 C C . VAL A 1 116 ? -12.828 36.656 20.609 1 91.94 116 VAL A C 1
ATOM 924 O O . VAL A 1 116 ? -13.109 37.812 20.391 1 91.94 116 VAL A O 1
ATOM 927 N N . ASP A 1 117 ? -11.617 36.188 20.438 1 87.12 117 ASP A N 1
ATOM 928 C CA . ASP A 1 117 ? -10.523 37 19.938 1 87.12 117 ASP A CA 1
ATOM 929 C C . ASP A 1 117 ? -10.625 37.156 18.422 1 87.12 117 ASP A C 1
ATOM 931 O O . ASP A 1 117 ? -10.43 36.188 17.672 1 87.12 117 ASP A O 1
ATOM 935 N N . PRO A 1 118 ? -10.852 38.281 17.953 1 81.06 118 PRO A N 1
ATOM 936 C CA . PRO A 1 118 ? -11.023 38.469 16.516 1 81.06 118 PRO A CA 1
ATOM 937 C C . PRO A 1 118 ? -9.719 38.312 15.734 1 81.06 118 PRO A C 1
ATOM 939 O O . PRO A 1 118 ? -9.734 38.156 14.508 1 81.06 118 PRO A O 1
ATOM 942 N N . ARG A 1 119 ? -8.578 38.375 16.406 1 77.25 119 ARG A N 1
ATOM 943 C CA . ARG A 1 119 ? -7.281 38.281 15.742 1 77.25 119 ARG A CA 1
ATOM 944 C C . ARG A 1 119 ? -6.922 36.812 15.469 1 77.25 119 ARG A C 1
ATOM 946 O O . ARG A 1 119 ? -5.965 36.531 14.75 1 77.25 119 ARG A O 1
ATOM 953 N N . ARG A 1 120 ? -7.766 35.938 16.094 1 84.19 120 ARG A N 1
ATOM 954 C CA . ARG A 1 120 ? -7.504 34.531 15.938 1 84.19 120 ARG A CA 1
ATOM 955 C C . ARG A 1 120 ? -8.531 33.875 15.0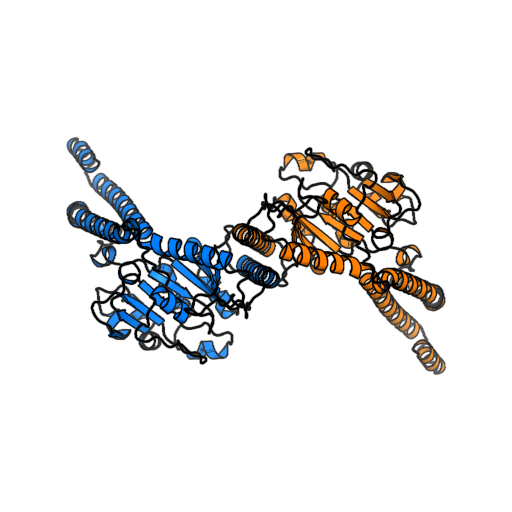08 1 84.19 120 ARG A C 1
ATOM 957 O O . ARG A 1 120 ? -9.68 34.312 14.961 1 84.19 120 ARG A O 1
ATOM 964 N N . PRO A 1 121 ? -8.047 32.875 14.328 1 86.62 121 PRO A N 1
ATOM 965 C CA . PRO A 1 121 ? -8.93 32.281 13.328 1 86.62 121 PRO A CA 1
ATOM 966 C C . PRO A 1 121 ? -9.844 31.188 13.914 1 86.62 121 PRO A C 1
ATOM 968 O O . PRO A 1 121 ? -10.102 30.172 13.266 1 86.62 121 PRO A O 1
ATOM 971 N N . PHE A 1 122 ? -10.375 31.266 15.188 1 92.75 122 PHE A N 1
ATOM 972 C CA . PHE A 1 122 ? -11.07 30.156 15.82 1 92.75 122 PHE A CA 1
ATOM 973 C C . PHE A 1 122 ? -12.469 30.562 16.25 1 92.75 122 PHE A C 1
ATOM 975 O O . PHE A 1 122 ? -13.156 29.812 16.953 1 92.75 122 PHE A O 1
ATOM 982 N N . ARG A 1 123 ? -12.93 31.703 15.773 1 90.19 123 ARG A N 1
ATOM 983 C CA . ARG A 1 123 ? -14.195 32.25 16.234 1 90.19 123 ARG A CA 1
ATOM 984 C C . ARG A 1 123 ? -15.344 31.297 15.953 1 90.19 123 ARG A C 1
ATOM 986 O O . ARG A 1 123 ? -16.219 31.094 16.797 1 90.19 123 ARG A O 1
ATOM 993 N N . LYS A 1 124 ? -15.336 30.703 14.867 1 90.62 124 LYS A N 1
ATOM 994 C CA . LYS A 1 124 ? -16.453 29.875 14.414 1 90.62 124 LYS A CA 1
ATOM 995 C C . LYS A 1 124 ? -16.5 28.562 15.195 1 90.62 124 LYS A C 1
ATOM 997 O O . LYS A 1 124 ? -17.484 27.828 15.117 1 90.62 124 LYS A O 1
ATOM 1002 N N . LEU A 1 125 ? -15.484 28.266 15.961 1 95.25 125 LEU A N 1
ATOM 1003 C CA . LEU A 1 125 ? -15.469 27.047 16.766 1 95.25 125 LEU A CA 1
ATOM 1004 C C . LEU A 1 125 ? -16.453 27.141 17.922 1 95.25 125 LEU A C 1
ATOM 1006 O O . LEU A 1 125 ? -16.766 26.141 18.562 1 95.25 125 LEU A O 1
ATOM 1010 N N . ASN A 1 126 ? -16.969 28.328 18.156 1 94.62 126 ASN A N 1
ATOM 1011 C CA . ASN A 1 126 ? -17.984 28.516 19.203 1 94.62 126 ASN A CA 1
ATOM 1012 C C . ASN A 1 126 ? -19.219 27.672 18.938 1 94.62 126 ASN A C 1
ATOM 1014 O O . ASN A 1 126 ? -19.906 27.266 19.875 1 94.62 126 ASN A O 1
ATOM 1018 N N . ALA A 1 127 ? -19.453 27.375 17.719 1 94.69 127 ALA A N 1
ATOM 1019 C CA . ALA A 1 127 ? -20.641 26.641 17.312 1 94.69 127 ALA A CA 1
ATOM 1020 C C . ALA A 1 127 ? -20.609 25.203 17.844 1 94.69 127 ALA A C 1
ATOM 1022 O O . ALA A 1 127 ? -21.641 24.547 17.906 1 94.69 127 ALA A O 1
ATOM 1023 N N . PHE A 1 128 ? -19.438 24.719 18.266 1 95.31 128 PHE A N 1
ATOM 1024 C CA . PHE A 1 128 ? -19.312 23.328 18.703 1 95.31 128 PHE A CA 1
ATOM 1025 C C . PHE A 1 128 ? -19.609 23.203 20.188 1 95.31 128 PHE A C 1
ATOM 1027 O O . PHE A 1 128 ? -19.578 22.094 20.734 1 95.31 128 PHE A O 1
ATOM 1034 N N . GLY A 1 129 ? -19.812 24.297 20.875 1 94.62 129 GLY A N 1
ATOM 1035 C CA . GLY A 1 129 ? -20.344 24.266 22.219 1 94.62 129 GLY A CA 1
ATOM 1036 C C . GLY A 1 129 ? -19.266 24.266 23.297 1 94.62 129 GLY A C 1
ATOM 1037 O O . GLY A 1 129 ? -18.094 24.094 22.984 1 94.62 129 GLY A O 1
ATOM 1038 N N . ASN A 1 130 ? -19.734 24.312 24.547 1 94.5 130 ASN A N 1
ATOM 1039 C CA . ASN A 1 130 ? -18.828 24.469 25.688 1 94.5 130 ASN A CA 1
ATOM 1040 C C . ASN A 1 130 ? -18.047 23.188 25.969 1 94.5 130 ASN A C 1
ATOM 1042 O O . ASN A 1 130 ? -16.906 23.25 26.406 1 94.5 130 ASN A O 1
ATOM 1046 N N . ALA A 1 131 ? -18.688 22.094 25.719 1 92.69 131 ALA A N 1
ATOM 1047 C CA . ALA A 1 131 ? -18 20.828 25.938 1 92.69 131 ALA A CA 1
ATOM 1048 C C . ALA A 1 131 ? -16.719 20.75 25.125 1 92.69 131 ALA A C 1
ATOM 1050 O O . ALA A 1 131 ? -15.68 20.328 25.625 1 92.69 131 ALA A O 1
ATOM 1051 N N . PHE A 1 132 ? -16.766 21.188 23.891 1 95.06 132 PHE A N 1
ATOM 1052 C CA . PHE A 1 132 ? -15.586 21.234 23.031 1 95.06 132 PHE A CA 1
ATOM 1053 C C . PHE A 1 132 ? -14.617 22.328 23.484 1 95.06 132 PHE A C 1
ATOM 1055 O O . PHE A 1 132 ? -13.414 22.078 23.609 1 95.06 132 PHE A O 1
ATOM 1062 N N . LEU A 1 133 ? -15.195 23.484 23.781 1 96.12 133 LEU A N 1
ATOM 1063 C CA . LEU A 1 133 ? -14.359 24.656 24.062 1 96.12 133 LEU A CA 1
ATOM 1064 C C . LEU A 1 133 ? -13.555 24.438 25.344 1 96.12 133 LEU A C 1
ATOM 1066 O O . LEU A 1 133 ? -12.43 24.922 25.469 1 96.12 133 LEU A O 1
ATOM 1070 N N . ASN A 1 134 ? -14.109 23.625 26.234 1 93.88 134 ASN A N 1
ATOM 1071 C CA . ASN A 1 134 ? -13.406 23.281 27.453 1 93.88 134 ASN A CA 1
ATOM 1072 C C . ASN A 1 134 ? -12.211 22.375 27.188 1 93.88 134 ASN A C 1
ATOM 1074 O O . ASN A 1 134 ? -11.328 22.219 28.031 1 93.88 134 ASN A O 1
ATOM 1078 N N . ARG A 1 135 ? -12.258 21.812 26.047 1 93.25 135 ARG A N 1
ATOM 1079 C CA . ARG A 1 135 ? -11.195 20.891 25.656 1 93.25 135 ARG A CA 1
ATOM 1080 C C . ARG A 1 135 ? -10.414 21.438 24.453 1 93.25 135 ARG A C 1
ATOM 1082 O O . ARG A 1 135 ? -9.875 20.656 23.656 1 93.25 135 ARG A O 1
ATOM 1089 N N . PHE A 1 136 ? -10.492 22.656 24.266 1 95.81 136 PHE A N 1
ATOM 1090 C CA . PHE A 1 136 ? -9.742 23.375 23.234 1 95.81 136 PHE A CA 1
ATOM 1091 C C . PHE A 1 136 ? -8.852 24.438 23.844 1 95.81 136 PHE A C 1
ATOM 1093 O O . PHE A 1 136 ? -9.266 25.141 24.766 1 95.81 136 PHE A O 1
ATOM 1100 N N . MET A 1 137 ? -7.617 24.547 23.438 1 96.19 137 MET A N 1
ATOM 1101 C CA . MET A 1 137 ? -6.723 25.578 23.938 1 96.19 137 MET A CA 1
ATOM 1102 C C . MET A 1 137 ? -5.668 25.953 22.906 1 96.19 137 MET A C 1
ATOM 1104 O O . MET A 1 137 ? -5.5 25.25 21.906 1 96.19 137 MET A O 1
ATOM 1108 N N . CYS A 1 138 ? -5.043 27.016 23.125 1 96.5 138 CYS A N 1
ATOM 1109 C CA . CYS A 1 138 ? -3.918 27.469 22.312 1 96.5 138 CYS A CA 1
ATOM 1110 C C . CYS A 1 138 ? -2.643 27.547 23.141 1 96.5 138 CYS A C 1
ATOM 1112 O O . CYS A 1 138 ? -2.629 28.172 24.203 1 96.5 138 CYS A O 1
ATOM 1114 N N . ALA A 1 139 ? -1.699 26.781 22.797 1 97.06 139 ALA A N 1
ATOM 1115 C CA . ALA A 1 139 ? -0.355 26.922 23.344 1 97.06 139 ALA A CA 1
ATOM 1116 C C . ALA A 1 139 ? 0.471 27.922 22.547 1 97.06 139 ALA A C 1
ATOM 1118 O O . ALA A 1 139 ? 0.648 27.766 21.344 1 97.06 139 ALA A O 1
ATOM 1119 N N . GLN A 1 140 ? 1.019 28.922 23.234 1 96.69 140 GLN A N 1
ATOM 1120 C CA . GLN A 1 140 ? 1.82 29.953 22.578 1 96.69 140 GLN A CA 1
ATOM 1121 C C . GLN A 1 140 ? 3.254 29.938 23.109 1 96.69 140 GLN A C 1
ATOM 1123 O O . GLN A 1 140 ? 3.486 29.734 24.297 1 96.69 140 GLN A O 1
ATOM 1128 N N . LEU A 1 141 ? 4.188 30.141 22.234 1 97 141 LEU A N 1
ATOM 1129 C CA . LEU A 1 141 ? 5.598 30.25 22.609 1 97 141 LEU A CA 1
ATOM 1130 C C . LEU A 1 141 ? 6.414 30.844 21.469 1 97 141 LEU A C 1
ATOM 1132 O O . LEU A 1 141 ? 6.039 30.75 20.297 1 97 141 LEU A O 1
ATOM 1136 N N . PRO A 1 142 ? 7.512 31.5 21.875 1 96.19 142 PRO A N 1
ATOM 1137 C CA . PRO A 1 142 ? 8.445 31.906 20.828 1 96.19 142 PRO A CA 1
ATOM 1138 C C . PRO A 1 142 ? 9.195 30.734 20.203 1 96.19 142 PRO A C 1
ATOM 1140 O O . PRO A 1 142 ? 9.836 29.953 20.922 1 96.19 142 PRO A O 1
ATOM 1143 N N . ASN A 1 143 ? 9.055 30.578 18.938 1 94.94 143 ASN A N 1
ATOM 1144 C CA . ASN A 1 143 ? 9.711 29.5 18.188 1 94.94 143 ASN A CA 1
ATOM 1145 C C . ASN A 1 143 ? 9.82 29.828 16.703 1 94.94 143 ASN A C 1
ATOM 1147 O O . ASN A 1 143 ? 8.836 30.25 16.094 1 94.94 143 ASN A O 1
ATOM 1151 N N . PRO A 1 144 ? 11.016 29.609 16.125 1 91.19 144 PRO A N 1
ATOM 1152 C CA . PRO A 1 144 ? 11.203 29.953 14.719 1 91.19 144 PRO A CA 1
ATOM 1153 C C . PRO A 1 144 ? 10.258 29.188 13.789 1 91.19 144 PRO A C 1
ATOM 1155 O O . PRO A 1 144 ? 9.836 29.719 12.758 1 91.19 144 PRO A O 1
ATOM 1158 N N . VAL A 1 145 ? 9.953 27.984 14.117 1 92.62 145 VAL A N 1
ATOM 1159 C CA . VAL A 1 145 ? 9.031 27.172 13.312 1 92.62 145 VAL A CA 1
ATOM 1160 C C . VAL A 1 145 ? 7.641 27.812 13.344 1 92.62 145 VAL A C 1
ATOM 1162 O O . VAL A 1 145 ? 6.984 27.922 12.312 1 92.62 145 VAL A O 1
ATOM 1165 N N . LEU A 1 146 ? 7.254 28.312 14.453 1 94.38 146 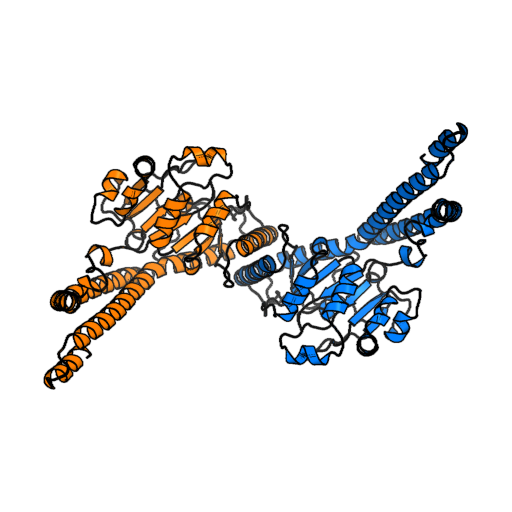LEU A N 1
ATOM 1166 C CA . LEU A 1 146 ? 5.914 28.844 14.664 1 94.38 146 LEU A CA 1
ATOM 1167 C C . LEU A 1 146 ? 5.805 30.266 14.125 1 94.38 146 LEU A C 1
ATOM 1169 O O . LEU A 1 146 ? 4.711 30.828 14.07 1 94.38 146 LEU A O 1
ATOM 1173 N N . ASP A 1 147 ? 6.941 30.75 13.727 1 89.75 147 ASP A N 1
ATOM 1174 C CA . ASP A 1 147 ? 6.922 32.031 13.016 1 89.75 147 ASP A CA 1
ATOM 1175 C C . ASP A 1 147 ? 6.32 31.859 11.617 1 89.75 147 ASP A C 1
ATOM 1177 O O . ASP A 1 147 ? 5.84 32.844 11.031 1 89.75 147 ASP A O 1
ATOM 1181 N N . SER A 1 148 ? 6.32 30.562 11.203 1 88.94 148 SER A N 1
ATOM 1182 C CA . SER A 1 148 ? 5.945 30.359 9.812 1 88.94 148 SER A CA 1
ATOM 1183 C C . SER A 1 148 ? 4.691 29.5 9.703 1 88.94 148 SER A C 1
ATOM 1185 O O . SER A 1 148 ? 3.994 29.547 8.68 1 88.94 148 SER A O 1
ATOM 1187 N N . ILE A 1 149 ? 4.484 28.734 10.734 1 94.56 149 ILE A N 1
ATOM 1188 C CA . ILE A 1 149 ? 3.324 27.859 10.656 1 94.56 149 ILE A CA 1
ATOM 1189 C C . ILE A 1 149 ? 2.68 27.734 12.039 1 94.56 149 ILE A C 1
ATOM 1191 O O . ILE A 1 149 ? 3.289 28.094 13.047 1 94.56 149 ILE A O 1
ATOM 1195 N N . SER A 1 150 ? 1.451 27.344 12.086 1 96.12 150 SER A N 1
ATOM 1196 C CA . SER A 1 150 ? 0.772 26.891 13.297 1 96.12 150 SER A CA 1
ATOM 1197 C C . SER A 1 150 ? 0.43 25.406 13.203 1 96.12 150 SER A C 1
ATOM 1199 O O . SER A 1 150 ? 0.333 24.859 12.102 1 96.12 150 SER A O 1
ATOM 1201 N N . ILE A 1 151 ? 0.272 24.766 14.352 1 97.5 151 ILE A N 1
ATOM 1202 C CA . ILE A 1 151 ? 0.036 23.328 14.367 1 97.5 151 ILE A CA 1
ATOM 1203 C C . ILE A 1 151 ? -1.175 23.016 15.242 1 97.5 151 ILE A C 1
ATOM 1205 O O . ILE A 1 151 ? -1.321 23.562 16.328 1 97.5 151 ILE A O 1
ATOM 1209 N N . ILE A 1 152 ? -2.01 22.234 14.742 1 97.12 152 ILE A N 1
ATOM 1210 C CA . ILE A 1 152 ? -3.158 21.766 15.508 1 97.12 152 ILE A CA 1
ATOM 1211 C C . ILE A 1 152 ? -2.934 20.312 15.945 1 97.12 152 ILE A C 1
ATOM 1213 O O . ILE A 1 152 ? -2.912 19.406 15.109 1 97.12 152 ILE A O 1
ATOM 1217 N N . ASP A 1 153 ? -2.754 20.125 17.219 1 96.12 153 ASP A N 1
ATOM 1218 C CA . ASP A 1 153 ? -2.682 18.797 17.828 1 96.12 153 ASP A CA 1
ATOM 1219 C C . ASP A 1 153 ? -4.074 18.281 18.188 1 96.12 153 ASP A C 1
ATOM 1221 O O . ASP A 1 153 ? -4.863 18.984 18.812 1 96.12 153 ASP A O 1
ATOM 1225 N N . THR A 1 154 ? -4.387 17.094 17.75 1 94.69 154 THR A N 1
ATOM 1226 C CA . THR A 1 154 ? -5.707 16.531 18.016 1 94.69 154 THR A CA 1
ATOM 1227 C C . THR A 1 154 ? -5.625 15.406 19.031 1 94.69 154 THR A C 1
ATOM 1229 O O . THR A 1 154 ? -4.578 14.758 19.172 1 94.69 154 THR A O 1
ATOM 1232 N N . PRO A 1 155 ? -6.734 15.219 19.766 1 90.38 155 PRO A N 1
ATOM 1233 C CA . PRO A 1 155 ? -6.77 14.031 20.625 1 90.38 155 PRO A CA 1
ATOM 1234 C C . PRO A 1 155 ? -6.664 12.727 19.844 1 90.38 155 PRO A C 1
ATOM 1236 O O . PRO A 1 155 ? -7.086 12.672 18.688 1 90.38 155 PRO A O 1
ATOM 1239 N N . GLY A 1 156 ? -6.129 11.758 20.547 1 88.69 156 GLY A N 1
ATOM 1240 C CA . GLY A 1 156 ? -6.039 10.453 19.891 1 88.69 156 GLY A CA 1
ATOM 1241 C C . GLY A 1 156 ? -7.395 9.828 19.625 1 88.69 156 GLY A C 1
ATOM 1242 O O . GLY A 1 156 ? -8.312 9.945 20.438 1 88.69 156 GLY A O 1
ATOM 1243 N N . ILE A 1 157 ? -7.473 9.328 18.406 1 85.94 157 ILE A N 1
ATOM 1244 C CA . ILE A 1 157 ? -8.68 8.594 18.047 1 85.94 157 ILE A CA 1
ATOM 1245 C C . ILE A 1 157 ? -8.703 7.254 18.766 1 85.94 157 ILE A C 1
ATOM 1247 O O . ILE A 1 157 ? -7.703 6.539 18.797 1 85.94 157 ILE A O 1
ATOM 1251 N N . LEU A 1 158 ? -9.82 7.047 19.406 1 75.31 158 LEU A N 1
ATOM 1252 C CA . LEU A 1 158 ? -9.945 5.859 20.25 1 75.31 158 LEU A CA 1
ATOM 1253 C C . LEU A 1 158 ? -10.469 4.676 19.453 1 75.31 158 LEU A C 1
ATOM 1255 O O . LEU A 1 158 ? -11.219 4.855 18.484 1 75.31 158 LEU A O 1
ATOM 1259 N N . SER A 1 159 ? -9.938 3.514 19.578 1 64.44 159 SER A N 1
ATOM 1260 C CA . SER A 1 159 ? -10.328 2.291 18.891 1 64.44 159 SER A CA 1
ATOM 1261 C C . SER A 1 159 ? -11.695 1.81 19.344 1 64.44 159 SER A C 1
ATOM 1263 O O . SER A 1 159 ? -12.445 1.205 18.578 1 64.44 159 SER A O 1
ATOM 1265 N N . GLY A 1 160 ? -12.133 2.062 20.547 1 60.38 160 GLY A N 1
ATOM 1266 C CA . GLY A 1 160 ? -13.344 1.452 21.078 1 60.38 160 GLY A CA 1
ATOM 1267 C C . GLY A 1 160 ? -14.531 2.391 21.078 1 60.38 160 GLY A C 1
ATOM 1268 O O . GLY A 1 160 ? -14.367 3.609 21.172 1 60.38 160 GLY A O 1
ATOM 1269 N N . GLU A 1 161 ? -15.758 1.883 20.672 1 54.91 161 GLU A N 1
ATOM 1270 C CA . GLU A 1 161 ? -17.031 2.592 20.609 1 54.91 161 GLU A CA 1
ATOM 1271 C C . GLU A 1 161 ? -17.312 3.363 21.891 1 54.91 161 GLU A C 1
ATOM 1273 O O . GLU A 1 161 ? -17.828 4.48 21.859 1 54.91 161 GLU A O 1
ATOM 1278 N N . LYS A 1 162 ? -17.109 2.785 23.016 1 52 162 LYS A N 1
ATOM 1279 C CA . LYS A 1 162 ? -17.484 3.361 24.312 1 52 162 LYS A CA 1
ATOM 1280 C C . LYS A 1 162 ? -16.781 4.688 24.547 1 52 162 LYS A C 1
ATOM 1282 O O . LYS A 1 162 ? -17.344 5.598 25.156 1 52 162 LYS A O 1
ATOM 1287 N N . GLN A 1 163 ? -15.703 4.895 24.125 1 56.75 163 GLN A N 1
ATOM 1288 C CA . GLN A 1 163 ? -14.906 6.082 24.406 1 56.75 163 GLN A CA 1
ATOM 1289 C C . GLN A 1 163 ? -15.32 7.25 23.516 1 56.75 163 GLN A C 1
ATOM 1291 O O . GLN A 1 163 ? -15.203 8.414 23.906 1 56.75 163 GLN A O 1
ATOM 1296 N N . ARG A 1 164 ? -15.938 6.973 22.453 1 58.06 164 ARG A N 1
ATOM 1297 C CA . ARG A 1 164 ? -16.469 8 21.562 1 58.06 164 ARG A CA 1
ATOM 1298 C C . ARG A 1 164 ? -17.547 8.828 22.266 1 58.06 164 ARG A C 1
ATOM 1300 O O . ARG A 1 164 ? -17.594 10.047 22.109 1 58.06 164 ARG A O 1
ATOM 1307 N N . ILE A 1 165 ? -18.266 8.094 23.125 1 57.69 165 ILE A N 1
ATOM 1308 C CA . ILE A 1 165 ? -19.391 8.711 23.812 1 57.69 165 ILE A CA 1
ATOM 1309 C C . ILE A 1 165 ? -18.875 9.648 24.906 1 57.69 165 ILE A C 1
ATOM 1311 O O . ILE A 1 165 ? -19.484 10.68 25.188 1 57.69 165 ILE A O 1
ATOM 1315 N N . SER A 1 166 ? -17.688 9.531 25.219 1 66.88 166 SER A N 1
ATOM 1316 C CA . SER A 1 166 ? -17.234 10.234 26.406 1 66.88 166 SER A CA 1
ATOM 1317 C C . SER A 1 166 ? -16.688 11.617 26.062 1 66.88 166 SER A C 1
ATOM 1319 O O . SER A 1 166 ? -16.469 12.445 26.953 1 66.88 166 SER A O 1
ATOM 1321 N N . ARG A 1 167 ? -16.594 12.047 24.859 1 79.75 167 ARG A N 1
ATOM 1322 C CA . ARG A 1 167 ? -15.984 13.328 24.531 1 79.75 167 ARG A CA 1
ATOM 1323 C C . ARG A 1 167 ? -16.953 14.477 24.75 1 79.75 167 ARG A C 1
ATOM 1325 O O . ARG A 1 167 ? -16.547 15.586 25.109 1 79.75 167 ARG A O 1
ATOM 1332 N N . GLY A 1 168 ? -18.266 14.219 24.547 1 83.75 168 GLY A N 1
ATOM 1333 C CA . GLY A 1 168 ? -19.281 15.234 24.75 1 83.75 168 GLY A CA 1
ATOM 1334 C C . GLY A 1 168 ? -19.422 16.188 23.578 1 83.75 168 GLY A C 1
ATOM 1335 O O . GLY A 1 168 ? -20.062 17.234 23.703 1 83.75 168 GLY A O 1
ATOM 1336 N N . TYR A 1 169 ? -18.641 16.062 22.578 1 89.81 169 TYR A N 1
ATOM 1337 C CA . TYR A 1 169 ? -18.766 16.844 21.359 1 89.81 169 TYR A CA 1
ATOM 1338 C C . TYR A 1 169 ? -18.547 15.984 20.109 1 89.81 169 TYR A C 1
ATOM 1340 O O . TYR A 1 169 ? -18.078 14.852 20.219 1 89.81 169 TYR A O 1
ATOM 1348 N N . ASP A 1 170 ? -18.953 16.469 18.969 1 88.5 170 ASP A N 1
ATOM 1349 C CA . ASP A 1 170 ? -18.812 15.75 17.719 1 88.5 170 ASP A CA 1
ATOM 1350 C C . ASP A 1 170 ? -17.391 15.859 17.172 1 88.5 170 ASP A C 1
ATOM 1352 O O . ASP A 1 170 ? -17.078 16.781 16.406 1 88.5 170 ASP A O 1
ATOM 1356 N N . PHE A 1 171 ? -16.641 14.891 17.5 1 89.94 171 PHE A N 1
ATOM 1357 C CA . PHE A 1 171 ? -15.219 14.875 17.156 1 89.94 171 PHE A CA 1
ATOM 1358 C C . PHE A 1 171 ? -15.031 14.945 15.641 1 89.94 171 PHE A C 1
ATOM 1360 O O . PHE A 1 171 ? -14.203 15.719 15.156 1 89.94 171 PHE A O 1
ATOM 1367 N N . ALA A 1 172 ? -15.742 14.188 14.945 1 88.31 172 ALA A N 1
ATOM 1368 C CA . ALA A 1 172 ? -15.625 14.141 13.492 1 88.31 172 ALA A CA 1
ATOM 1369 C C . ALA A 1 172 ? -15.961 15.492 12.867 1 88.31 172 ALA A C 1
ATOM 1371 O O . ALA A 1 172 ? -15.297 15.938 11.93 1 88.31 172 ALA A O 1
ATOM 1372 N N . ALA A 1 173 ? -16.906 16.141 13.414 1 90.5 173 ALA A N 1
ATOM 1373 C CA . ALA A 1 173 ? -17.312 17.453 12.898 1 90.5 173 ALA A CA 1
ATOM 1374 C C . ALA A 1 173 ? -16.25 18.5 13.156 1 90.5 173 ALA A C 1
ATOM 1376 O O . ALA A 1 173 ? -16 19.375 12.312 1 90.5 173 ALA A O 1
ATOM 1377 N N . VAL A 1 174 ? -15.695 18.453 14.305 1 93.06 174 VAL A N 1
ATOM 1378 C CA . VAL A 1 174 ? -14.617 19.375 14.633 1 93.06 174 VAL A CA 1
ATOM 1379 C C . VAL A 1 174 ? -13.445 19.172 13.68 1 93.06 174 VAL A C 1
ATOM 1381 O O . VAL A 1 174 ? -12.891 20.125 13.141 1 93.06 174 VAL A O 1
ATOM 1384 N N . LEU A 1 175 ? -13.125 17.906 13.484 1 93.69 175 LEU A N 1
ATOM 1385 C CA . LEU A 1 175 ? -12.023 17.594 12.586 1 93.69 175 LEU A CA 1
ATOM 1386 C C . LEU A 1 175 ? -12.32 18.078 11.172 1 93.69 175 LEU A C 1
ATOM 1388 O O . LEU A 1 175 ? -11.43 18.594 10.492 1 93.69 175 LEU A O 1
ATOM 1392 N N . GLU A 1 176 ? -13.469 17.906 10.773 1 92.06 176 GLU A N 1
ATOM 1393 C CA . GLU A 1 176 ? -13.867 18.375 9.445 1 92.06 176 GLU A CA 1
ATOM 1394 C C . GLU A 1 176 ? -13.742 19.906 9.344 1 92.06 176 GLU A C 1
ATOM 1396 O O . GLU A 1 176 ? -13.305 20.422 8.312 1 92.06 176 GLU A O 1
ATOM 1401 N N . TRP A 1 177 ? -14.164 20.609 10.352 1 93.62 177 TRP A N 1
ATOM 1402 C CA . TRP A 1 177 ? -14.023 22.062 10.398 1 93.62 177 TRP A CA 1
ATOM 1403 C C . TRP A 1 177 ? -12.562 22.469 10.219 1 93.62 177 TRP A C 1
ATOM 1405 O O . TRP A 1 177 ? -12.258 23.344 9.406 1 93.62 177 TRP A O 1
ATOM 1415 N N . PHE A 1 178 ? -11.688 21.844 10.938 1 95.62 178 PHE A N 1
ATOM 1416 C CA . PHE A 1 178 ? -10.266 22.141 10.82 1 95.62 178 PHE A CA 1
ATOM 1417 C C . PHE A 1 178 ? -9.75 21.766 9.438 1 95.62 178 PHE A C 1
ATOM 1419 O O . PHE A 1 178 ? -8.961 22.516 8.844 1 95.62 178 PHE A O 1
ATOM 1426 N N . ALA A 1 179 ? -10.156 20.609 8.961 1 95.44 179 ALA A N 1
ATOM 1427 C CA . ALA A 1 179 ? -9.688 20.125 7.66 1 95.44 179 ALA A CA 1
ATOM 1428 C C . ALA A 1 179 ? -9.961 21.156 6.566 1 95.44 179 ALA A C 1
ATOM 1430 O O . ALA A 1 179 ? -9.18 21.297 5.625 1 95.44 179 ALA A O 1
ATOM 1431 N N . GLU A 1 180 ? -10.992 21.859 6.688 1 92.56 180 GLU A N 1
ATOM 1432 C CA . GLU A 1 180 ? -11.375 22.875 5.719 1 92.56 180 GLU A CA 1
ATOM 1433 C C . GLU A 1 180 ? -10.43 24.078 5.781 1 92.56 180 GLU A C 1
ATOM 1435 O O . GLU A 1 180 ? -10.242 24.781 4.785 1 92.56 180 GLU A O 1
ATOM 1440 N N . ARG A 1 181 ? -9.773 24.281 6.828 1 90.69 181 ARG A N 1
ATOM 1441 C CA . ARG A 1 181 ? -9.094 25.547 7.078 1 90.69 181 ARG A CA 1
ATOM 1442 C C . ARG A 1 181 ? -7.586 25.359 7.117 1 90.69 181 ARG A C 1
ATOM 1444 O O . ARG A 1 181 ? -6.828 26.328 6.977 1 90.69 181 ARG A O 1
ATOM 1451 N N . VAL A 1 182 ? -7.18 24.141 7.273 1 95.81 182 VAL A N 1
ATOM 1452 C CA . VAL A 1 182 ? -5.746 23.891 7.379 1 95.81 182 VAL A CA 1
ATOM 1453 C C . VAL A 1 182 ? -5.137 23.766 5.984 1 95.81 182 VAL A C 1
ATOM 1455 O O . VAL A 1 182 ? -5.859 23.625 4.996 1 95.81 182 VAL A O 1
ATOM 1458 N N . ASP A 1 183 ? -3.814 23.812 5.98 1 96.06 183 ASP A N 1
ATOM 1459 C CA . ASP A 1 183 ? -3.07 23.734 4.727 1 96.06 183 ASP A CA 1
ATOM 1460 C C . ASP A 1 183 ? -2.457 22.359 4.527 1 96.06 183 ASP A C 1
ATOM 1462 O O . ASP A 1 183 ? -2.076 22 3.41 1 96.06 183 ASP A O 1
ATOM 1466 N N . ARG A 1 184 ? -2.354 21.641 5.52 1 97.94 184 ARG A N 1
ATOM 1467 C CA . ARG A 1 184 ? -1.799 20.297 5.496 1 97.94 184 ARG A CA 1
ATOM 1468 C C . ARG A 1 184 ? -2.418 19.422 6.586 1 97.94 184 ARG A C 1
ATOM 1470 O O . ARG A 1 184 ? -2.672 19.906 7.695 1 97.94 184 ARG A O 1
ATOM 1477 N N . ILE A 1 185 ? -2.68 18.234 6.262 1 98.38 185 ILE A N 1
ATOM 1478 C CA . ILE A 1 185 ? -3.174 17.234 7.199 1 98.38 185 ILE A CA 1
ATOM 1479 C C . ILE A 1 185 ? -2.189 16.078 7.277 1 98.38 185 ILE A C 1
ATOM 1481 O O . ILE A 1 185 ? -1.916 15.414 6.27 1 98.38 185 ILE A O 1
ATOM 1485 N N . ILE A 1 186 ? -1.656 15.844 8.445 1 98.44 186 ILE A N 1
ATOM 1486 C CA . ILE A 1 186 ? -0.714 14.742 8.633 1 98.44 186 ILE A CA 1
ATOM 1487 C C . ILE A 1 186 ? -1.375 13.625 9.438 1 98.44 186 ILE A C 1
ATOM 1489 O O . ILE A 1 186 ? -1.725 13.82 10.602 1 98.44 186 ILE A O 1
ATOM 1493 N N . LEU A 1 187 ? -1.614 12.523 8.797 1 97.56 187 LEU A N 1
ATOM 1494 C CA . LEU A 1 187 ? -2.096 11.328 9.477 1 97.56 187 LEU A CA 1
ATOM 1495 C C . LEU A 1 187 ? -0.934 10.523 10.047 1 97.56 187 LEU A C 1
ATOM 1497 O O . LE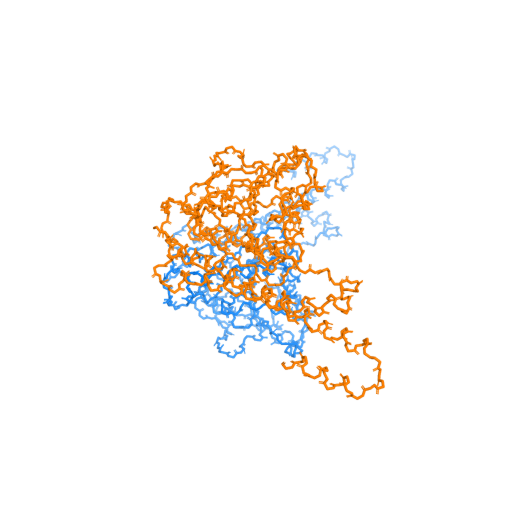U A 1 187 ? -0.049 10.086 9.305 1 97.56 187 LEU A O 1
ATOM 1501 N N . LEU A 1 188 ? -0.94 10.328 11.344 1 96.88 188 LEU A N 1
ATOM 1502 C CA . LEU A 1 188 ? 0.146 9.594 11.984 1 96.88 188 LEU A CA 1
ATOM 1503 C C . LEU A 1 188 ? -0.271 8.156 12.281 1 96.88 188 LEU A C 1
ATOM 1505 O O . LEU A 1 188 ? -1.352 7.918 12.82 1 96.88 188 LEU A O 1
ATOM 1509 N N . PHE A 1 189 ? 0.574 7.246 11.867 1 96.75 189 PHE A N 1
ATOM 1510 C CA . PHE A 1 189 ? 0.397 5.824 12.133 1 96.75 189 PHE A CA 1
ATOM 1511 C C . PHE A 1 189 ? 1.585 5.27 12.914 1 96.75 189 PHE A C 1
ATOM 1513 O O . PHE A 1 189 ? 2.715 5.734 12.75 1 96.75 189 PHE A O 1
ATOM 1520 N N . ASP A 1 190 ? 1.258 4.297 13.711 1 95.38 190 ASP A N 1
ATOM 1521 C CA . ASP A 1 190 ? 2.258 3.555 14.477 1 95.38 190 ASP A CA 1
ATOM 1522 C C . ASP A 1 190 ? 2.678 2.285 13.742 1 95.38 190 ASP A C 1
ATOM 1524 O O . ASP A 1 190 ? 1.847 1.415 13.469 1 95.38 190 ASP A O 1
ATOM 1528 N N . ALA A 1 191 ? 3.979 2.168 13.516 1 95.69 191 ALA A N 1
ATOM 1529 C CA . ALA A 1 191 ? 4.5 1.053 12.727 1 95.69 191 ALA A CA 1
ATOM 1530 C C . ALA A 1 191 ? 4.305 -0.272 13.461 1 95.69 191 ALA A C 1
ATOM 1532 O O . ALA A 1 191 ? 4.402 -1.343 12.852 1 95.69 191 ALA A O 1
ATOM 1533 N N . HIS A 1 192 ? 3.996 -0.233 14.711 1 93.5 192 HIS A N 1
ATOM 1534 C CA . HIS A 1 192 ? 3.836 -1.447 15.5 1 93.5 192 HIS A CA 1
ATOM 1535 C C . HIS A 1 192 ? 2.365 -1.815 15.656 1 93.5 192 HIS A C 1
ATOM 1537 O O . HIS A 1 192 ? 2.039 -2.889 16.172 1 93.5 192 HIS A O 1
ATOM 1543 N N . LYS A 1 193 ? 1.535 -0.943 15.219 1 87.44 193 LYS A N 1
ATOM 1544 C CA . LYS A 1 193 ? 0.094 -1.131 15.359 1 87.44 193 LYS A CA 1
ATOM 1545 C C . LYS A 1 193 ? -0.653 -0.559 14.156 1 87.44 193 LYS A C 1
ATOM 1547 O O . LYS A 1 193 ? -1.287 0.494 14.258 1 87.44 193 LYS A O 1
ATOM 1552 N N . LEU A 1 194 ? -0.683 -1.236 13.062 1 83.88 194 LEU A N 1
ATOM 1553 C CA . LEU A 1 194 ? -1.223 -0.675 11.828 1 83.88 194 LEU A CA 1
ATOM 1554 C C . LEU A 1 194 ? -2.732 -0.88 11.75 1 83.88 194 LEU A C 1
ATOM 1556 O O . LEU A 1 194 ? -3.373 -0.459 10.789 1 83.88 194 LEU A O 1
ATOM 1560 N N . ASP A 1 195 ? -3.344 -1.208 12.742 1 82.62 195 ASP A N 1
ATOM 1561 C CA . ASP A 1 195 ? -4.793 -1.364 12.711 1 82.62 195 ASP A CA 1
ATOM 1562 C C . ASP A 1 195 ? -5.488 -0.01 12.594 1 82.62 195 ASP A C 1
ATOM 1564 O O . ASP A 1 195 ? -5.188 0.919 13.344 1 82.62 195 ASP A O 1
ATOM 1568 N N . ILE A 1 196 ? -6.219 0.155 11.547 1 87.75 196 ILE A N 1
ATOM 1569 C CA . ILE A 1 196 ? -7.035 1.351 11.375 1 87.75 196 ILE A CA 1
ATOM 1570 C C . ILE A 1 196 ? -8.438 1.104 11.93 1 87.75 196 ILE A C 1
ATOM 1572 O O . ILE A 1 196 ? -9.227 0.359 11.336 1 87.75 196 ILE A O 1
ATOM 1576 N N . SER A 1 197 ? -8.711 1.705 13.023 1 85.94 197 SER A N 1
ATOM 1577 C CA . SER A 1 197 ? -10.016 1.518 13.648 1 85.94 197 SER A CA 1
ATOM 1578 C C . SER A 1 197 ? -11.141 2.027 12.75 1 85.94 197 SER A C 1
ATOM 1580 O O . SER A 1 197 ? -10.891 2.779 11.805 1 85.94 197 SER A O 1
ATOM 1582 N N . ASP A 1 198 ? -12.336 1.621 13.102 1 85.19 198 ASP A N 1
ATOM 1583 C CA . ASP A 1 198 ? -13.5 2.102 12.367 1 85.19 198 ASP A CA 1
ATOM 1584 C C . ASP A 1 198 ? -13.641 3.617 12.492 1 85.19 198 ASP A C 1
ATOM 1586 O O . ASP A 1 198 ? -13.953 4.297 11.516 1 85.19 198 ASP A O 1
ATOM 1590 N N . GLU A 1 199 ? -13.391 4.09 13.664 1 84.44 199 GLU A N 1
ATOM 1591 C CA . GLU A 1 199 ? -13.484 5.531 13.875 1 84.44 199 GLU A CA 1
ATOM 1592 C C . GLU A 1 199 ? -12.461 6.281 13.023 1 84.44 199 GLU A C 1
ATOM 1594 O O . GLU A 1 199 ? -12.781 7.305 12.414 1 84.44 199 GLU A O 1
ATOM 1599 N N . PHE A 1 200 ? -11.312 5.727 13.094 1 90.44 200 PHE A N 1
ATOM 1600 C CA . PHE A 1 200 ? -10.266 6.375 12.32 1 90.44 200 PHE A CA 1
ATOM 1601 C C . PHE A 1 200 ? -10.578 6.32 10.828 1 90.44 200 PHE A C 1
ATOM 1603 O O . PHE A 1 200 ? -10.375 7.301 10.109 1 90.44 200 PHE A O 1
ATOM 1610 N N . SER A 1 201 ? -11.086 5.211 10.438 1 91.31 201 SER A N 1
ATOM 1611 C CA . SER A 1 201 ? -11.508 5.059 9.047 1 91.31 201 SER A CA 1
ATOM 1612 C C . SER A 1 201 ? -12.57 6.09 8.68 1 91.31 201 SER A C 1
ATOM 1614 O O . SER A 1 201 ? -12.508 6.691 7.602 1 91.31 201 SER A O 1
ATOM 1616 N N . GLU A 1 202 ? -13.438 6.32 9.539 1 88.88 202 GLU A N 1
ATOM 1617 C CA . GLU A 1 202 ? -14.5 7.301 9.312 1 88.88 202 GLU A CA 1
ATOM 1618 C C . GLU A 1 202 ? -13.93 8.711 9.234 1 88.88 202 GLU A C 1
ATOM 1620 O O . GLU A 1 202 ? -14.383 9.523 8.414 1 88.88 202 GLU A O 1
ATOM 1625 N N . VAL A 1 203 ? -13.039 8.938 10.07 1 91.44 203 VAL A N 1
ATOM 1626 C CA . VAL A 1 203 ? -12.383 10.242 10.07 1 91.44 203 VAL A CA 1
ATOM 1627 C C . VAL A 1 203 ? -11.695 10.477 8.727 1 91.44 203 VAL A C 1
ATOM 1629 O O . VAL A 1 203 ? -11.859 11.531 8.117 1 91.44 203 VAL A O 1
ATOM 1632 N N . ILE A 1 204 ? -10.992 9.492 8.297 1 94.19 204 ILE A N 1
ATOM 1633 C CA . ILE A 1 204 ? -10.266 9.609 7.035 1 94.19 204 ILE A CA 1
ATOM 1634 C C . ILE A 1 204 ? -11.25 9.797 5.883 1 94.19 204 ILE A C 1
ATOM 1636 O O . ILE A 1 204 ? -11.031 10.633 5.004 1 94.19 204 ILE A O 1
ATOM 1640 N N . LYS A 1 205 ? -12.32 9.109 5.938 1 93.19 205 LYS A N 1
ATOM 1641 C CA . LYS A 1 205 ? -13.352 9.25 4.918 1 93.19 205 LYS A CA 1
ATOM 1642 C C . LYS A 1 205 ? -13.945 10.656 4.93 1 93.19 205 LYS A C 1
ATOM 1644 O O . LYS A 1 205 ? -14.281 11.203 3.875 1 93.19 205 LYS A O 1
ATOM 1649 N N . GLY A 1 206 ? -14.031 11.227 6.094 1 91.69 206 GLY A N 1
ATOM 1650 C CA . GLY A 1 206 ? -14.562 12.57 6.246 1 91.69 206 GLY A CA 1
ATOM 1651 C C . GLY A 1 206 ? -13.664 13.641 5.66 1 91.69 206 GLY A C 1
ATOM 1652 O O . GLY A 1 206 ? -14.094 14.781 5.457 1 91.69 206 GLY A O 1
ATOM 1653 N N . LEU A 1 207 ? -12.469 13.266 5.418 1 94.12 207 LEU A N 1
ATOM 1654 C CA . LEU A 1 207 ? -11.531 14.211 4.832 1 94.12 207 LEU A CA 1
ATOM 1655 C C . LEU A 1 207 ? -11.609 14.188 3.309 1 94.12 207 LEU A C 1
ATOM 1657 O O . LEU A 1 207 ? -10.719 14.695 2.627 1 94.12 207 LEU A O 1
ATOM 1661 N N . LYS A 1 208 ? -12.797 13.633 2.936 1 90.5 208 LYS A N 1
ATOM 1662 C CA . LYS A 1 208 ? -13.031 13.57 1.496 1 90.5 208 LYS A CA 1
ATOM 1663 C C . LYS A 1 208 ? -13 14.953 0.867 1 90.5 208 LYS A C 1
ATOM 1665 O O . LYS A 1 208 ? -13.406 15.938 1.495 1 90.5 208 LYS A O 1
ATOM 1670 N N . ASN A 1 209 ? -12.359 15.422 0.026 1 90.62 209 ASN A N 1
ATOM 1671 C CA . ASN A 1 209 ? -12.242 16.672 -0.71 1 90.62 209 ASN A CA 1
ATOM 1672 C C . ASN A 1 209 ? -10.977 17.438 -0.33 1 90.62 209 ASN A C 1
ATOM 1674 O O . ASN A 1 209 ? -10.695 18.5 -0.873 1 90.62 209 ASN A O 1
ATOM 1678 N N . HIS A 1 210 ? -10.328 16.922 0.639 1 94.44 210 HIS A N 1
ATOM 1679 C CA . HIS A 1 210 ? -9.086 17.547 1.065 1 94.44 210 HIS A CA 1
ATOM 1680 C C . HIS A 1 210 ? -7.906 16.594 0.923 1 94.44 210 HIS A C 1
ATOM 1682 O O . HIS A 1 210 ? -6.941 16.672 1.687 1 94.44 210 HIS A O 1
ATOM 1688 N N . GLU A 1 211 ? -8.031 15.664 0.01 1 94.31 211 GLU A N 1
ATOM 1689 C CA . GLU A 1 211 ? -7.031 14.609 -0.146 1 94.31 211 GLU A CA 1
ATOM 1690 C C . GLU A 1 211 ? -5.68 15.18 -0.558 1 94.31 211 GLU A C 1
ATOM 1692 O O . GLU A 1 211 ? -4.633 14.633 -0.21 1 94.31 211 GLU A O 1
ATOM 1697 N N . ASP A 1 212 ? -5.766 16.312 -1.242 1 93.56 212 ASP A N 1
ATOM 1698 C CA . ASP A 1 212 ? -4.535 16.938 -1.724 1 93.56 212 ASP A CA 1
ATOM 1699 C C . ASP A 1 212 ? -3.688 17.453 -0.562 1 93.56 212 ASP A C 1
ATOM 1701 O O . ASP A 1 212 ? -2.475 17.625 -0.698 1 93.56 212 ASP A O 1
ATOM 1705 N N . LYS A 1 213 ? -4.289 17.641 0.627 1 96.38 213 LYS A N 1
ATOM 1706 C CA . LYS A 1 213 ? -3.607 18.156 1.812 1 96.38 213 LYS A CA 1
ATOM 1707 C C . LYS A 1 213 ? -2.998 17.016 2.631 1 96.38 213 LYS A C 1
ATOM 1709 O O . LYS A 1 213 ? -2.168 17.266 3.51 1 96.38 213 LYS A O 1
ATOM 1714 N N . ILE A 1 214 ? -3.369 15.82 2.316 1 97.56 214 ILE A N 1
ATOM 1715 C CA . ILE A 1 214 ? -3.084 14.711 3.213 1 97.56 214 ILE A CA 1
ATOM 1716 C C . ILE A 1 214 ? -1.658 14.211 2.98 1 97.56 214 ILE A C 1
ATOM 1718 O O . ILE A 1 214 ? -1.234 14.039 1.835 1 97.56 214 ILE A O 1
ATOM 1722 N N . ARG A 1 215 ? -0.954 14.109 4.004 1 98.25 215 ARG A N 1
ATOM 1723 C CA . ARG A 1 215 ? 0.294 13.359 4.109 1 98.25 215 ARG A CA 1
ATOM 1724 C C . ARG A 1 215 ? 0.209 12.305 5.207 1 98.25 215 ARG A C 1
ATOM 1726 O O . ARG A 1 215 ? -0.55 12.461 6.168 1 98.25 215 ARG A O 1
ATOM 1733 N N . VAL A 1 216 ? 0.974 11.258 5.023 1 97.94 216 VAL A N 1
ATOM 1734 C CA . VAL A 1 216 ? 0.976 10.188 6.008 1 97.94 216 VAL A CA 1
ATOM 1735 C C . VAL A 1 216 ? 2.371 10.039 6.613 1 97.94 216 VAL A C 1
ATOM 1737 O O . VAL A 1 216 ? 3.375 10.141 5.906 1 97.94 216 VAL A O 1
ATOM 1740 N N . VAL A 1 217 ? 2.377 9.844 7.91 1 98.06 217 VAL A N 1
ATOM 1741 C CA . VAL A 1 217 ? 3.625 9.562 8.609 1 98.06 217 VAL A CA 1
ATOM 1742 C C . VAL A 1 217 ? 3.541 8.188 9.281 1 98.06 217 VAL A C 1
ATOM 1744 O O . VAL A 1 217 ? 2.648 7.945 10.094 1 98.06 217 VAL A O 1
ATOM 1747 N N . LEU A 1 218 ? 4.383 7.273 8.836 1 97.81 218 LEU A N 1
ATOM 1748 C CA . LEU A 1 218 ? 4.59 6.016 9.547 1 97.81 218 LEU A CA 1
ATOM 1749 C C . LEU A 1 218 ? 5.68 6.16 10.602 1 97.81 218 LEU A C 1
ATOM 1751 O O . LEU A 1 218 ? 6.867 6.07 10.289 1 97.81 218 LEU A O 1
ATOM 1755 N N . ASN A 1 219 ? 5.203 6.359 11.844 1 96.62 219 ASN A N 1
ATOM 1756 C CA . ASN A 1 219 ? 6.066 6.727 12.961 1 96.62 219 ASN A CA 1
ATOM 1757 C C . ASN A 1 219 ? 6.516 5.496 13.75 1 96.62 219 ASN A C 1
ATOM 1759 O O . ASN A 1 219 ? 6.039 4.387 13.508 1 96.62 219 ASN A O 1
ATOM 1763 N N . LYS A 1 220 ? 7.539 5.625 14.609 1 94.94 220 LYS A N 1
ATOM 1764 C CA . LYS A 1 220 ? 8.062 4.621 15.531 1 94.94 220 LYS A CA 1
ATOM 1765 C C . LYS A 1 220 ? 8.633 3.424 14.773 1 94.94 220 LYS A C 1
ATOM 1767 O O . LYS A 1 220 ? 8.383 2.273 15.148 1 94.94 220 LYS A O 1
ATOM 1772 N N . ALA A 1 221 ? 9.336 3.688 13.727 1 94.75 221 ALA A N 1
ATOM 1773 C CA . ALA A 1 221 ? 9.828 2.627 12.852 1 94.75 221 ALA A CA 1
ATOM 1774 C C . ALA A 1 221 ? 11.258 2.246 13.203 1 94.75 221 ALA A C 1
ATOM 1776 O O . ALA A 1 221 ? 11.844 1.354 12.586 1 94.75 221 ALA A O 1
ATOM 1777 N N . ASP A 1 222 ? 11.844 2.814 14.188 1 91.81 222 ASP A N 1
ATOM 1778 C CA . ASP A 1 222 ? 13.273 2.73 14.461 1 91.81 222 ASP A CA 1
ATOM 1779 C C . ASP A 1 222 ? 13.672 1.315 14.875 1 91.81 222 ASP A C 1
ATOM 1781 O O . ASP A 1 222 ? 14.852 0.962 14.844 1 91.81 222 ASP A O 1
ATOM 1785 N N . GLN A 1 223 ? 12.727 0.496 15.266 1 90.62 223 GLN A N 1
ATOM 1786 C CA . GLN A 1 223 ? 13.078 -0.845 15.727 1 90.62 223 GLN A CA 1
ATOM 1787 C C . GLN A 1 223 ? 12.633 -1.901 14.719 1 90.62 223 GLN A C 1
ATOM 1789 O O . GLN A 1 223 ? 12.672 -3.1 15.008 1 90.62 223 GLN A O 1
ATOM 1794 N N . ILE A 1 224 ? 12.281 -1.558 13.633 1 91.75 224 ILE A N 1
ATOM 1795 C CA . ILE A 1 224 ? 11.742 -2.484 12.648 1 91.75 224 ILE A CA 1
ATOM 1796 C C . ILE A 1 224 ? 12.789 -2.756 11.57 1 91.75 224 ILE A C 1
ATOM 1798 O O . ILE A 1 224 ? 13.367 -1.822 11.008 1 91.75 224 ILE A O 1
ATOM 1802 N N . GLU A 1 225 ? 13.039 -4.008 11.344 1 92.75 225 GLU A N 1
ATOM 1803 C CA . GLU A 1 225 ? 13.977 -4.391 10.305 1 92.75 225 GLU A CA 1
ATOM 1804 C C . GLU A 1 225 ? 13.422 -4.09 8.914 1 92.75 225 GLU A C 1
ATOM 1806 O O . GLU A 1 225 ? 12.211 -3.93 8.75 1 92.75 225 GLU A O 1
ATOM 1811 N N . THR A 1 226 ? 14.32 -4.027 7.965 1 93.88 226 THR A N 1
ATOM 1812 C CA . THR A 1 226 ? 13.992 -3.539 6.629 1 93.88 226 THR A CA 1
ATOM 1813 C C . THR A 1 226 ? 12.867 -4.363 6.012 1 93.88 226 THR A C 1
ATOM 1815 O O . THR A 1 226 ? 11.898 -3.811 5.484 1 93.88 226 THR A O 1
ATOM 1818 N N . GLN A 1 227 ? 12.977 -5.699 6.051 1 95.38 227 GLN A N 1
ATOM 1819 C CA . GLN A 1 227 ? 11.969 -6.551 5.434 1 95.38 227 GLN A CA 1
ATOM 1820 C C . GLN A 1 227 ? 10.602 -6.355 6.086 1 95.38 227 GLN A C 1
ATOM 1822 O O . GLN A 1 227 ? 9.586 -6.258 5.395 1 95.38 227 GLN A O 1
ATOM 1827 N N . GLN A 1 228 ? 10.633 -6.371 7.391 1 94.94 228 GLN A N 1
ATOM 1828 C CA . GLN A 1 228 ? 9.391 -6.145 8.117 1 94.94 228 GLN A CA 1
ATOM 1829 C C . GLN A 1 228 ? 8.82 -4.758 7.82 1 94.94 228 GLN A C 1
ATOM 1831 O O . GLN A 1 228 ? 7.605 -4.586 7.719 1 94.94 228 GLN A O 1
ATOM 1836 N N . LEU A 1 229 ? 9.68 -3.758 7.754 1 95.69 229 LEU A N 1
ATOM 1837 C CA . LEU A 1 229 ? 9.25 -2.4 7.438 1 95.69 229 LEU A CA 1
ATOM 1838 C C . LEU A 1 229 ? 8.539 -2.357 6.09 1 95.69 229 LEU A C 1
ATOM 1840 O O . LEU A 1 229 ? 7.508 -1.693 5.953 1 95.69 229 LEU A O 1
ATOM 1844 N N . MET A 1 230 ? 9.07 -3.07 5.09 1 96.31 230 MET A N 1
ATOM 1845 C CA . MET A 1 230 ? 8.422 -3.16 3.787 1 96.31 230 MET A CA 1
ATOM 1846 C C . MET A 1 230 ? 7 -3.703 3.92 1 96.31 230 MET A C 1
ATOM 1848 O O . MET A 1 230 ? 6.066 -3.16 3.332 1 96.31 230 MET A O 1
ATOM 1852 N N . ARG A 1 231 ? 6.902 -4.715 4.723 1 95.75 231 ARG A N 1
ATOM 1853 C CA . ARG A 1 231 ? 5.602 -5.355 4.895 1 95.75 231 ARG A CA 1
ATOM 1854 C C . ARG A 1 231 ? 4.617 -4.422 5.594 1 95.75 231 ARG A C 1
ATOM 1856 O O . ARG A 1 231 ? 3.459 -4.32 5.191 1 95.75 231 ARG A O 1
ATOM 1863 N N . VAL A 1 232 ? 5.047 -3.791 6.602 1 96.25 232 VAL A N 1
ATOM 1864 C CA . VAL A 1 232 ? 4.223 -2.855 7.359 1 96.25 232 VAL A CA 1
ATOM 1865 C C . VAL A 1 232 ? 3.768 -1.714 6.453 1 96.25 232 VAL A C 1
ATOM 1867 O O . VAL A 1 232 ? 2.584 -1.373 6.422 1 96.25 232 VAL A O 1
ATOM 1870 N N . TYR A 1 233 ? 4.719 -1.157 5.738 1 97.38 233 TYR A N 1
ATOM 1871 C CA . TYR A 1 233 ? 4.445 -0.068 4.809 1 97.38 233 TYR A CA 1
ATOM 1872 C C . TYR A 1 233 ? 3.434 -0.495 3.75 1 97.38 233 TYR A C 1
ATOM 1874 O O . TYR A 1 233 ? 2.488 0.239 3.455 1 97.38 233 TYR A O 1
ATOM 1882 N N . GLY A 1 234 ? 3.627 -1.655 3.215 1 96.75 234 GLY A N 1
ATOM 1883 C CA . GLY A 1 234 ? 2.695 -2.184 2.232 1 96.75 234 GLY A CA 1
ATOM 1884 C C . GLY A 1 234 ? 1.29 -2.355 2.775 1 96.75 234 GLY A C 1
ATOM 1885 O O . GLY A 1 234 ? 0.313 -2.004 2.109 1 96.75 234 GLY A O 1
ATOM 1886 N N . ALA A 1 235 ? 1.205 -2.912 3.91 1 96.5 235 ALA A N 1
ATOM 1887 C CA . ALA A 1 235 ? -0.096 -3.113 4.543 1 96.5 235 ALA A CA 1
ATOM 1888 C C . ALA A 1 235 ? -0.81 -1.782 4.762 1 96.5 235 ALA A C 1
ATOM 1890 O O . ALA A 1 235 ? -2.021 -1.681 4.555 1 96.5 235 ALA A O 1
ATOM 1891 N N . LEU A 1 236 ? -0.07 -0.807 5.203 1 96.81 236 LEU A N 1
ATOM 1892 C CA . LEU A 1 236 ? -0.626 0.529 5.391 1 96.81 236 LEU A CA 1
ATOM 1893 C C . LEU A 1 236 ? -1.185 1.072 4.078 1 96.81 236 LEU A C 1
ATOM 1895 O O . LEU A 1 236 ? -2.326 1.537 4.031 1 96.81 236 LEU A O 1
ATOM 1899 N N . MET A 1 237 ? -0.344 1.005 3.059 1 96.94 237 MET A N 1
ATOM 1900 C CA . MET A 1 237 ? -0.75 1.515 1.752 1 96.94 237 MET A CA 1
ATOM 1901 C C . MET A 1 237 ? -1.969 0.762 1.229 1 96.94 237 MET A C 1
ATOM 1903 O O . MET A 1 237 ? -2.865 1.36 0.63 1 96.94 237 MET A O 1
ATOM 1907 N N . TRP A 1 238 ? -1.992 -0.547 1.48 1 96.06 238 TRP A N 1
ATOM 1908 C CA . TRP A 1 238 ? -3.121 -1.388 1.093 1 96.06 238 TRP A CA 1
ATOM 1909 C C . TRP A 1 238 ? -4.406 -0.912 1.76 1 96.06 238 TRP A C 1
ATOM 1911 O O . TRP A 1 238 ? -5.426 -0.72 1.091 1 96.06 238 TRP A O 1
ATOM 1921 N N . SER A 1 239 ? -4.379 -0.681 3.008 1 94.25 239 SER A N 1
ATOM 1922 C CA . SER A 1 239 ? -5.543 -0.257 3.779 1 94.25 239 SER A CA 1
ATOM 1923 C C . SER A 1 239 ? -5.984 1.147 3.387 1 94.25 239 SER A C 1
ATOM 1925 O O . SER A 1 239 ? -7.176 1.392 3.174 1 94.25 239 SER A O 1
ATOM 1927 N N . LEU A 1 240 ? -5.031 2.035 3.285 1 95.31 240 LEU A N 1
ATOM 1928 C CA . LEU A 1 240 ? -5.348 3.418 2.945 1 95.31 240 LEU A CA 1
ATOM 1929 C C . LEU A 1 240 ? -5.902 3.516 1.527 1 95.31 240 LEU A C 1
ATOM 1931 O O . LEU A 1 240 ? -6.766 4.352 1.251 1 95.31 240 LEU A O 1
ATOM 1935 N N . GLY A 1 241 ? -5.305 2.699 0.612 1 93.5 241 GLY A N 1
ATOM 1936 C CA . GLY A 1 241 ? -5.82 2.68 -0.747 1 93.5 241 GLY A CA 1
ATOM 1937 C C . GLY A 1 241 ? -7.297 2.34 -0.821 1 93.5 241 GLY A C 1
ATOM 1938 O O . GLY A 1 241 ? -8 2.793 -1.728 1 93.5 241 GLY A O 1
ATOM 1939 N N . LYS A 1 242 ? -7.766 1.625 0.138 1 92.88 242 LYS A N 1
ATOM 1940 C CA . LYS A 1 242 ? -9.164 1.217 0.162 1 92.88 242 LYS A CA 1
ATOM 1941 C C . LYS A 1 242 ? -10.047 2.318 0.741 1 92.88 242 LYS A C 1
ATOM 1943 O O . LYS A 1 242 ? -11.234 2.404 0.417 1 92.88 242 LYS A O 1
ATOM 1948 N N . ILE A 1 243 ? -9.453 3.168 1.557 1 91.94 243 ILE A N 1
ATOM 1949 C CA . ILE A 1 243 ? -10.219 4.141 2.324 1 91.94 243 ILE A CA 1
ATOM 1950 C C . ILE A 1 243 ? -10.227 5.484 1.598 1 91.94 243 ILE A C 1
ATOM 1952 O O . ILE A 1 243 ? -11.242 6.176 1.562 1 91.94 243 ILE A O 1
ATOM 1956 N N . ILE A 1 244 ? -9.094 5.855 1.083 1 93.31 244 ILE A N 1
ATOM 1957 C CA . ILE A 1 244 ? -8.953 7.148 0.421 1 93.31 244 ILE A CA 1
ATOM 1958 C C . ILE A 1 244 ? -9.297 7.008 -1.061 1 93.31 244 ILE A C 1
ATOM 1960 O O . ILE A 1 244 ? -8.617 6.289 -1.797 1 93.31 244 ILE A O 1
ATOM 1964 N N . ASN A 1 245 ? -10.281 7.637 -1.487 1 88.31 245 ASN A N 1
ATOM 1965 C CA . ASN A 1 245 ? -10.805 7.465 -2.838 1 88.31 245 ASN A CA 1
ATOM 1966 C C . ASN A 1 245 ? -10.164 8.438 -3.818 1 88.31 245 ASN A C 1
ATOM 1968 O O . ASN A 1 245 ? -10.836 9.328 -4.344 1 88.31 245 ASN A O 1
ATOM 1972 N N . THR A 1 246 ? -8.961 8.336 -4.07 1 90.88 246 THR A N 1
ATOM 1973 C CA . THR A 1 246 ? -8.227 9.102 -5.07 1 90.88 246 THR A CA 1
ATOM 1974 C C . THR A 1 246 ? -7.23 8.211 -5.809 1 90.88 246 THR A C 1
ATOM 1976 O O . THR A 1 246 ? -6.633 7.312 -5.211 1 90.88 246 THR A O 1
ATOM 1979 N N . PRO A 1 247 ? -7.102 8.406 -7.074 1 85.69 247 PRO A N 1
ATOM 1980 C CA . PRO A 1 247 ? -6.117 7.613 -7.82 1 85.69 247 PRO A CA 1
ATOM 1981 C C . PRO A 1 247 ? -4.68 7.965 -7.461 1 85.69 247 PRO A C 1
ATOM 1983 O O . PRO A 1 247 ? -3.785 7.121 -7.57 1 85.69 247 PRO A O 1
ATOM 1986 N N . GLU A 1 248 ? -4.531 9.18 -7.023 1 91.31 248 GLU A N 1
ATOM 1987 C CA . GLU A 1 248 ? -3.191 9.641 -6.668 1 91.31 248 GLU A CA 1
ATOM 1988 C C . GLU A 1 248 ? -2.725 9.016 -5.355 1 91.31 248 GLU A C 1
ATOM 1990 O O . GLU A 1 248 ? -3.475 8.984 -4.375 1 91.31 248 GLU A O 1
ATOM 1995 N N . VAL A 1 249 ? -1.582 8.578 -5.383 1 94.06 249 VAL A N 1
ATOM 1996 C CA . VAL A 1 249 ? -1.012 7.926 -4.207 1 94.06 249 VAL A CA 1
ATOM 1997 C C . VAL A 1 249 ? -0.654 8.977 -3.16 1 94.06 249 VAL A C 1
ATOM 1999 O O . VAL A 1 249 ? -0.025 9.992 -3.479 1 94.06 249 VAL A O 1
ATOM 2002 N N . VAL A 1 250 ? -1.049 8.75 -1.971 1 95.88 250 VAL A N 1
ATOM 2003 C CA . VAL A 1 250 ? -0.725 9.664 -0.879 1 95.88 250 VAL A CA 1
ATOM 2004 C C . VAL A 1 250 ? 0.754 9.531 -0.52 1 95.88 250 VAL A C 1
ATOM 2006 O O . VAL A 1 250 ? 1.295 8.43 -0.478 1 95.88 250 VAL A O 1
ATOM 2009 N N . ARG A 1 251 ? 1.339 10.672 -0.246 1 97.19 251 ARG A N 1
ATOM 2010 C CA . ARG A 1 251 ? 2.742 10.641 0.156 1 97.19 251 ARG A CA 1
ATOM 2011 C C . ARG A 1 251 ? 2.887 10.156 1.596 1 97.19 251 ARG A C 1
ATOM 2013 O O . ARG A 1 251 ? 2.209 10.656 2.496 1 97.19 251 ARG A O 1
ATOM 2020 N N . VAL A 1 252 ? 3.758 9.172 1.772 1 97.81 252 VAL A N 1
ATOM 2021 C CA . VAL A 1 252 ? 4.027 8.617 3.096 1 97.81 252 VAL A CA 1
ATOM 2022 C C . VAL A 1 252 ? 5.477 8.891 3.486 1 97.81 252 VAL A C 1
ATOM 2024 O O . VAL A 1 252 ? 6.395 8.672 2.688 1 97.81 252 VAL A O 1
ATOM 2027 N N . TYR A 1 253 ? 5.688 9.43 4.637 1 98.12 253 TYR A N 1
ATOM 2028 C CA . TYR A 1 253 ? 7.008 9.586 5.234 1 98.12 253 TYR A CA 1
ATOM 2029 C C . TYR A 1 253 ? 7.234 8.562 6.34 1 98.12 253 TYR A C 1
ATOM 2031 O O . TYR A 1 253 ? 6.328 8.289 7.129 1 98.12 253 TYR A O 1
ATOM 2039 N N . ILE A 1 254 ? 8.438 7.988 6.332 1 97.38 254 ILE A N 1
ATOM 2040 C CA . ILE A 1 254 ? 8.742 6.918 7.273 1 97.38 254 ILE A CA 1
ATOM 2041 C C . ILE A 1 254 ? 9.859 7.359 8.211 1 97.38 254 ILE A C 1
ATOM 2043 O O . ILE A 1 254 ? 10.836 7.973 7.773 1 97.38 254 ILE A O 1
ATOM 2047 N N . GLY A 1 255 ? 9.68 7.027 9.461 1 94.88 255 GLY A N 1
ATOM 2048 C CA . GLY A 1 255 ? 10.758 7.301 10.391 1 94.88 255 GLY A CA 1
ATOM 2049 C C . GLY A 1 255 ? 10.336 7.16 11.844 1 94.88 255 GLY A C 1
ATOM 2050 O O . GLY A 1 255 ? 9.391 6.441 12.156 1 94.88 255 GLY A O 1
ATOM 2051 N N . SER A 1 256 ? 11.156 7.586 12.672 1 93.12 256 SER A N 1
ATOM 2052 C CA . SER A 1 256 ? 10.906 7.781 14.102 1 93.12 256 SER A CA 1
ATOM 2053 C C . SER A 1 256 ? 11.203 9.211 14.523 1 93.12 256 SER A C 1
ATOM 2055 O O . SER A 1 256 ? 12.367 9.594 14.672 1 93.12 256 SER A O 1
ATOM 2057 N N . PHE A 1 257 ? 10.172 9.938 14.773 1 91.31 257 PHE A N 1
ATOM 2058 C CA . PHE A 1 257 ? 10.297 11.383 14.945 1 91.31 257 PHE A CA 1
ATOM 2059 C C . PHE A 1 257 ? 10.297 11.75 16.422 1 91.31 257 PHE A C 1
ATOM 2061 O O . PHE A 1 257 ? 9.359 12.398 16.906 1 91.31 257 PHE A O 1
ATOM 2068 N N . TRP A 1 258 ? 11.305 11.352 16.984 1 84.88 258 TRP A N 1
ATOM 2069 C CA . TRP A 1 258 ? 11.609 11.703 18.359 1 84.88 258 TRP A CA 1
ATOM 2070 C C . TRP A 1 258 ? 13.094 12.023 18.531 1 84.88 258 TRP A C 1
ATOM 2072 O O . TRP A 1 258 ? 13.867 11.938 17.578 1 84.88 258 TRP A O 1
ATOM 2082 N N . SER A 1 259 ? 13.477 12.508 19.75 1 79.38 259 SER A N 1
ATOM 2083 C CA . SER A 1 259 ? 14.828 13.016 19.969 1 79.38 259 SER A CA 1
ATOM 2084 C C . SER A 1 259 ? 15.773 11.891 20.359 1 79.38 259 SER A C 1
ATOM 2086 O O . SER A 1 259 ? 16.953 12.133 20.641 1 79.38 259 SER A O 1
ATOM 2088 N N . HIS A 1 260 ? 15.391 10.672 20.219 1 81.44 260 HIS A N 1
ATOM 2089 C CA . HIS A 1 260 ? 16.25 9.555 20.609 1 81.44 260 HIS A CA 1
ATOM 2090 C C . HIS A 1 260 ? 16.906 8.906 19.406 1 81.44 260 HIS A C 1
ATOM 2092 O O . HIS A 1 260 ? 16.375 8.977 18.297 1 81.44 260 HIS A O 1
ATOM 2098 N N . PRO A 1 261 ? 18.078 8.328 19.609 1 80.88 261 PRO A N 1
ATOM 2099 C CA . PRO A 1 261 ? 18.75 7.625 18.516 1 80.88 261 PRO A CA 1
ATOM 2100 C C . PRO A 1 261 ? 17.969 6.418 18 1 80.88 261 PRO A C 1
ATOM 2102 O O . PRO A 1 261 ? 17.203 5.809 18.766 1 80.88 261 PRO A O 1
ATOM 2105 N N . LEU A 1 262 ? 18.328 6.164 16.719 1 83.31 262 LEU A N 1
ATOM 2106 C CA . LEU A 1 262 ? 17.688 4.996 16.125 1 83.31 262 LEU A CA 1
ATOM 2107 C C . LEU A 1 262 ? 18.188 3.709 16.766 1 83.31 262 LEU A C 1
ATOM 2109 O O . LEU A 1 262 ? 19.375 3.576 17.047 1 83.31 262 LEU A O 1
ATOM 2113 N N . LEU A 1 263 ? 17.328 2.801 17.031 1 81.56 263 LEU A N 1
ATOM 2114 C CA . LEU A 1 263 ? 17.688 1.533 17.672 1 81.56 263 LEU A CA 1
ATOM 2115 C C . LEU A 1 263 ? 18.297 0.577 16.641 1 81.56 263 LEU A C 1
ATOM 2117 O O . LEU A 1 263 ? 19.281 -0.106 16.938 1 81.56 263 LEU A O 1
ATOM 2121 N N . ILE A 1 264 ? 17.719 0.502 15.453 1 80.19 264 ILE A N 1
ATOM 2122 C CA . ILE A 1 264 ? 18.25 -0.298 14.352 1 80.19 264 ILE A CA 1
ATOM 2123 C C . ILE A 1 264 ? 18.734 0.62 13.227 1 80.19 264 ILE A C 1
ATOM 2125 O O . ILE A 1 264 ? 17.938 1.339 12.625 1 80.19 264 ILE A O 1
ATOM 2129 N N . PRO A 1 265 ? 19.984 0.545 12.977 1 80.12 265 PRO A N 1
ATOM 2130 C CA . PRO A 1 265 ? 20.547 1.545 12.062 1 80.12 265 PRO A CA 1
ATOM 2131 C C . PRO A 1 265 ? 20.359 1.17 10.594 1 80.12 265 PRO A C 1
ATOM 2133 O O . PRO A 1 265 ? 20.672 1.972 9.703 1 80.12 265 PRO A O 1
ATOM 2136 N N . ASP A 1 266 ? 19.828 -0.006 10.32 1 85.31 266 ASP A N 1
ATOM 2137 C CA . ASP A 1 266 ? 19.766 -0.505 8.953 1 85.31 266 ASP A CA 1
ATOM 2138 C C . ASP A 1 266 ? 19.047 0.484 8.039 1 85.31 266 ASP A C 1
ATOM 2140 O O . ASP A 1 266 ? 19.406 0.647 6.875 1 85.31 266 ASP A O 1
ATOM 2144 N N . ASN A 1 267 ? 18.078 1.224 8.672 1 90.88 267 ASN A N 1
ATOM 2145 C CA . ASN A 1 267 ? 17.25 2.098 7.848 1 90.88 267 ASN A CA 1
ATOM 2146 C C . ASN A 1 267 ? 17.547 3.57 8.109 1 90.88 267 ASN A C 1
ATOM 2148 O O . ASN A 1 267 ? 16.734 4.445 7.793 1 90.88 267 ASN A O 1
ATOM 2152 N N . ARG A 1 268 ? 18.688 3.852 8.617 1 91.69 268 ARG A N 1
ATOM 2153 C CA . ARG A 1 268 ? 19.047 5.211 9.016 1 91.69 268 ARG A CA 1
ATOM 2154 C C . ARG A 1 268 ? 19 6.16 7.824 1 91.69 268 ARG A C 1
ATOM 2156 O O . ARG A 1 268 ? 18.406 7.238 7.902 1 91.69 268 ARG A O 1
ATOM 2163 N N . LYS A 1 269 ? 19.672 5.746 6.758 1 92.12 269 LYS A N 1
ATOM 2164 C CA . LYS A 1 269 ? 19.719 6.594 5.57 1 92.12 269 LYS A CA 1
ATOM 2165 C C . LYS A 1 269 ? 18.312 6.883 5.043 1 92.12 269 LYS A C 1
ATOM 2167 O O . LYS A 1 269 ? 18 8.008 4.652 1 92.12 269 LYS A O 1
ATOM 2172 N N . LEU A 1 270 ? 17.531 5.906 5.051 1 94.25 270 LEU A N 1
ATOM 2173 C CA . LEU A 1 270 ? 16.156 6.059 4.605 1 94.25 270 LEU A CA 1
ATOM 2174 C C . LEU A 1 270 ? 15.398 7.039 5.5 1 94.25 270 LEU A C 1
ATOM 2176 O O . LEU A 1 270 ? 14.742 7.953 5.004 1 94.25 270 LEU A O 1
ATOM 2180 N N . PHE A 1 271 ? 15.492 6.914 6.797 1 95.19 271 PHE A N 1
ATOM 2181 C CA . PHE A 1 271 ? 14.766 7.746 7.746 1 95.19 271 PHE A CA 1
ATOM 2182 C C . PHE A 1 271 ? 15.203 9.195 7.648 1 95.19 271 PHE A C 1
ATOM 2184 O O . PHE A 1 271 ? 14.383 10.109 7.715 1 95.19 271 PHE A O 1
ATOM 2191 N N . GLU A 1 272 ? 16.469 9.359 7.453 1 93.5 272 GLU A N 1
ATOM 2192 C CA . GLU A 1 272 ? 17 10.711 7.297 1 93.5 272 GLU A CA 1
ATOM 2193 C C . GLU A 1 272 ? 16.469 11.375 6.027 1 93.5 272 GLU A C 1
ATOM 2195 O O . GLU A 1 272 ? 16.078 12.539 6.043 1 93.5 272 GLU A O 1
ATOM 2200 N N . ALA A 1 273 ? 16.484 10.609 4.977 1 94.88 273 ALA A N 1
ATOM 2201 C CA . ALA A 1 273 ? 15.969 11.125 3.709 1 94.88 273 ALA A CA 1
ATOM 2202 C C . ALA A 1 273 ? 14.492 11.469 3.812 1 94.88 273 ALA A C 1
ATOM 2204 O O . ALA A 1 273 ? 14.055 12.516 3.328 1 94.88 273 ALA A O 1
ATOM 2205 N N . GLU A 1 274 ? 13.75 10.609 4.453 1 96.44 274 GLU A N 1
ATOM 2206 C CA . GLU A 1 274 ? 12.312 10.812 4.625 1 96.44 274 GLU A CA 1
ATOM 2207 C C . GLU A 1 274 ? 12.031 12.023 5.516 1 96.44 274 GLU A C 1
ATOM 2209 O O . GLU A 1 274 ? 11.109 12.797 5.246 1 96.44 274 GLU A O 1
ATOM 2214 N N . GLU A 1 275 ? 12.773 12.133 6.504 1 94.62 275 GLU A N 1
ATOM 2215 C CA . GLU A 1 275 ? 12.625 13.281 7.395 1 94.62 275 GLU A CA 1
ATOM 2216 C C . GLU A 1 275 ? 12.898 14.594 6.66 1 94.62 275 GLU A C 1
ATOM 2218 O O . GLU A 1 275 ? 12.156 15.562 6.809 1 94.62 275 GLU A O 1
ATOM 2223 N N . GLN A 1 276 ? 13.938 14.617 5.895 1 94.5 276 GLN A N 1
ATOM 2224 C CA . GLN A 1 276 ? 14.273 15.805 5.117 1 94.5 276 GLN A CA 1
ATOM 2225 C C . GLN A 1 276 ? 13.156 16.156 4.137 1 94.5 276 GLN A C 1
ATOM 2227 O O . GLN A 1 276 ? 12.797 17.328 3.994 1 94.5 276 GLN A O 1
ATOM 2232 N N . ASP A 1 277 ? 12.648 15.164 3.5 1 96.62 277 ASP A N 1
ATOM 2233 C CA . ASP A 1 277 ? 11.555 15.383 2.561 1 96.62 277 ASP A CA 1
ATOM 2234 C C . ASP A 1 277 ? 10.328 15.938 3.271 1 96.62 277 ASP A C 1
ATOM 2236 O O . ASP A 1 277 ? 9.672 16.859 2.766 1 96.62 277 ASP A O 1
ATOM 2240 N N . LEU A 1 278 ? 10.016 15.398 4.41 1 96.62 278 LEU A N 1
ATOM 2241 C CA . LEU A 1 278 ? 8.867 15.852 5.184 1 96.62 278 LEU A CA 1
ATOM 2242 C C . LEU A 1 278 ? 9.047 17.312 5.613 1 96.62 278 LEU A C 1
ATOM 2244 O O . LEU A 1 278 ? 8.117 18.109 5.484 1 96.62 278 LEU A O 1
ATOM 2248 N N . PHE A 1 279 ? 10.172 17.625 6.039 1 93.88 279 PHE A N 1
ATOM 2249 C CA . PHE A 1 279 ? 10.453 18.984 6.492 1 93.88 279 PHE A CA 1
ATOM 2250 C C . PHE A 1 279 ? 10.375 19.969 5.332 1 93.88 279 PHE A C 1
ATOM 2252 O O . PHE A 1 279 ? 9.836 21.062 5.48 1 93.88 279 PHE A O 1
ATOM 2259 N N . LYS A 1 280 ? 10.906 19.547 4.254 1 94.62 280 LYS A N 1
ATOM 2260 C CA . LYS A 1 280 ? 10.812 20.391 3.066 1 94.62 280 LYS A CA 1
ATOM 2261 C C . LYS A 1 280 ? 9.352 20.641 2.684 1 94.62 280 LYS A C 1
ATOM 2263 O O . LYS A 1 280 ? 8.992 21.75 2.281 1 94.62 280 LYS A O 1
ATOM 2268 N N . ASP A 1 281 ? 8.586 19.641 2.822 1 96.06 281 ASP A N 1
ATOM 2269 C CA . ASP A 1 281 ? 7.164 19.781 2.527 1 96.06 281 ASP A CA 1
ATOM 2270 C C . ASP A 1 281 ? 6.496 20.781 3.461 1 96.06 281 ASP A C 1
ATOM 2272 O O . ASP A 1 281 ? 5.789 21.688 3.008 1 96.06 281 ASP A O 1
ATOM 2276 N N . ILE A 1 282 ? 6.75 20.703 4.695 1 95.25 282 ILE A N 1
ATOM 2277 C CA . ILE A 1 282 ? 6.168 21.594 5.691 1 95.25 282 ILE A CA 1
ATOM 2278 C C . ILE A 1 282 ? 6.703 23.016 5.492 1 95.25 282 ILE A C 1
ATOM 2280 O O . ILE A 1 282 ? 5.953 23.984 5.586 1 95.25 282 ILE A O 1
ATOM 2284 N N . GLN A 1 283 ? 7.91 23.141 5.164 1 91.88 283 GLN A N 1
ATOM 2285 C CA . GLN A 1 283 ? 8.562 24.438 4.984 1 91.88 283 GLN A CA 1
ATOM 2286 C C . GLN A 1 283 ? 8.008 25.156 3.762 1 91.88 283 GLN A C 1
ATOM 2288 O O . GLN A 1 283 ? 8.148 26.375 3.639 1 91.88 283 GLN A O 1
ATOM 2293 N N . SER A 1 284 ? 7.48 24.422 2.883 1 93.06 284 SER A N 1
ATOM 2294 C CA . SER A 1 284 ? 6.977 25.031 1.654 1 93.06 284 SER A CA 1
ATOM 2295 C C . SER A 1 284 ? 5.594 25.641 1.862 1 93.06 284 SER A C 1
ATOM 2297 O O . SER A 1 284 ? 5.117 26.406 1.025 1 93.06 284 SER A O 1
ATOM 2299 N N . LEU A 1 285 ? 4.992 25.406 2.99 1 94.44 285 LEU A N 1
ATOM 2300 C CA . LEU A 1 285 ? 3.596 25.75 3.209 1 94.44 285 LEU A CA 1
ATOM 2301 C C . LEU A 1 285 ? 3.408 27.266 3.203 1 94.44 285 LEU A C 1
ATOM 2303 O O . LEU A 1 285 ? 2.475 27.781 2.582 1 94.44 285 LEU A O 1
ATOM 2307 N N . PRO A 1 286 ? 4.309 28.047 3.859 1 89.88 286 PRO A N 1
ATOM 2308 C CA . PRO A 1 286 ? 4.133 29.5 3.824 1 89.88 286 PRO A CA 1
ATOM 2309 C C . PRO A 1 286 ? 4.164 30.062 2.404 1 89.88 286 PRO A C 1
ATOM 2311 O O . PRO A 1 286 ? 3.344 30.922 2.055 1 89.88 286 PRO A O 1
ATOM 2314 N N . ARG A 1 287 ? 5.066 29.562 1.644 1 87.62 287 ARG A N 1
ATOM 2315 C CA . ARG A 1 287 ? 5.152 29.984 0.25 1 87.62 287 ARG A CA 1
ATOM 2316 C C . ARG A 1 287 ? 3.887 29.609 -0.515 1 87.62 287 ARG A C 1
ATOM 2318 O O . ARG A 1 287 ? 3.338 30.438 -1.251 1 87.62 287 ARG A O 1
ATOM 2325 N N . ASN A 1 288 ? 3.477 28.438 -0.359 1 89.88 288 ASN A N 1
ATOM 2326 C CA . ASN A 1 288 ? 2.277 27.969 -1.047 1 89.88 288 ASN A CA 1
ATOM 2327 C C . ASN A 1 288 ? 1.048 28.766 -0.635 1 89.88 288 ASN A C 1
ATOM 2329 O O . ASN A 1 288 ? 0.202 29.094 -1.472 1 89.88 288 ASN A O 1
ATOM 2333 N N . ALA A 1 289 ? 0.944 29.047 0.633 1 87.5 289 ALA A N 1
ATOM 2334 C CA . ALA A 1 289 ? -0.165 29.844 1.143 1 87.5 289 ALA A CA 1
ATOM 2335 C C . ALA A 1 289 ? -0.149 31.25 0.542 1 87.5 289 ALA A C 1
ATOM 2337 O O . ALA A 1 289 ? -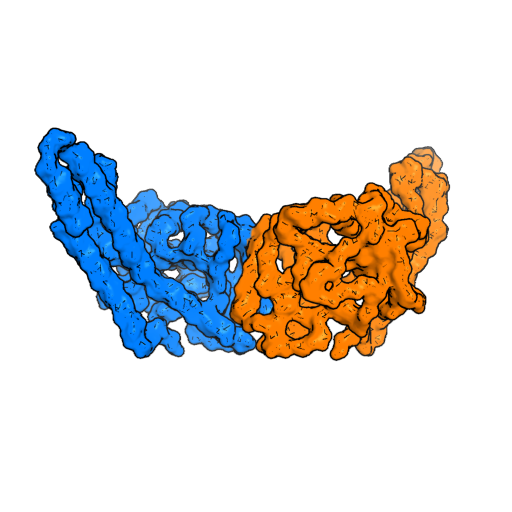1.196 31.781 0.168 1 87.5 289 ALA A O 1
ATOM 2338 N N . ALA A 1 290 ? 0.993 31.859 0.454 1 84.44 290 ALA A N 1
ATOM 2339 C CA . ALA A 1 290 ? 1.141 33.188 -0.143 1 84.44 290 ALA A CA 1
ATOM 2340 C C . ALA A 1 290 ? 0.715 33.156 -1.608 1 84.44 290 ALA A C 1
ATOM 2342 O O . ALA A 1 290 ? 0.021 34.094 -2.066 1 84.44 290 ALA A O 1
ATOM 2343 N N . LEU A 1 291 ? 1.13 32.156 -2.26 1 86 291 LEU A N 1
ATOM 2344 C CA . LEU A 1 291 ? 0.785 32.031 -3.672 1 86 291 LEU A CA 1
ATOM 2345 C C . LEU A 1 291 ? -0.72 31.859 -3.85 1 86 291 LEU A C 1
ATOM 2347 O O . LEU A 1 291 ? -1.307 32.406 -4.781 1 86 291 LEU A O 1
ATOM 2351 N N . ARG A 1 292 ? -1.285 31.156 -3.029 1 85.38 292 ARG A N 1
ATOM 2352 C CA . ARG A 1 292 ? -2.734 30.984 -3.078 1 85.38 292 ARG A CA 1
ATOM 2353 C C . ARG A 1 292 ? -3.453 32.312 -2.844 1 85.38 292 ARG A C 1
ATOM 2355 O O . ARG A 1 292 ? -4.406 32.625 -3.551 1 85.38 292 ARG A O 1
ATOM 2362 N N . LYS A 1 293 ? -3.023 33 -1.812 1 83.5 293 LYS A N 1
ATOM 2363 C CA . LYS A 1 293 ? -3.598 34.312 -1.523 1 83.5 293 LYS A CA 1
ATOM 2364 C C . LYS A 1 293 ? -3.467 35.25 -2.723 1 83.5 293 LYS A C 1
ATOM 2366 O O . LYS A 1 293 ? -4.402 35.969 -3.051 1 83.5 293 LYS A O 1
ATOM 2371 N N . LEU A 1 294 ? -2.295 35.156 -3.324 1 84.69 294 LEU A N 1
ATOM 2372 C CA . LEU A 1 294 ? -2.059 35.969 -4.523 1 84.69 294 LEU A CA 1
ATOM 2373 C C . LEU A 1 294 ? -3.027 35.562 -5.633 1 84.69 294 LEU A C 1
ATOM 2375 O O . LEU A 1 294 ? -3.662 36.438 -6.242 1 84.69 294 LEU A O 1
ATOM 2379 N N . ASN A 1 295 ? -3.15 34.344 -5.816 1 86.38 295 ASN A N 1
ATOM 2380 C CA . ASN A 1 295 ? -4.043 33.875 -6.863 1 86.38 295 ASN A CA 1
ATOM 2381 C C . ASN A 1 295 ? -5.5 34.219 -6.566 1 86.38 295 ASN A C 1
ATOM 2383 O O . ASN A 1 295 ? -6.25 34.594 -7.469 1 86.38 295 ASN A O 1
ATOM 2387 N N . ASP A 1 296 ? -5.863 34.125 -5.387 1 84.88 296 ASP A N 1
ATOM 2388 C CA . ASP A 1 296 ? -7.215 34.5 -4.973 1 84.88 296 ASP A CA 1
ATOM 2389 C C . ASP A 1 296 ? -7.469 36 -5.199 1 84.88 296 ASP A C 1
ATOM 2391 O O . ASP A 1 296 ? -8.562 36.375 -5.621 1 84.88 296 ASP A O 1
ATOM 2395 N N . LEU A 1 297 ? -6.508 36.75 -4.898 1 86.25 297 LEU A N 1
ATOM 2396 C CA . LEU A 1 297 ? -6.625 38.188 -5.102 1 86.25 297 LEU A CA 1
ATOM 2397 C C . LEU A 1 297 ? -6.75 38.531 -6.586 1 86.25 297 LEU A C 1
ATOM 2399 O O . LEU A 1 297 ? -7.52 39.406 -6.965 1 86.25 297 LEU A O 1
ATOM 2403 N N . ILE A 1 298 ? -5.969 37.781 -7.312 1 86.75 298 ILE A N 1
ATOM 2404 C CA . ILE A 1 298 ? -6.02 37.969 -8.758 1 86.75 298 ILE A CA 1
ATOM 2405 C C . ILE A 1 298 ? -7.414 37.625 -9.273 1 86.75 298 ILE A C 1
ATOM 2407 O O . ILE A 1 298 ? -8 38.375 -10.055 1 86.75 298 ILE A O 1
ATOM 2411 N N . LYS A 1 299 ? -7.887 36.594 -8.836 1 88.19 299 LYS A N 1
ATOM 2412 C CA . LYS A 1 299 ? -9.234 36.188 -9.234 1 88.19 299 LYS A CA 1
ATOM 2413 C C . LYS A 1 299 ? -10.273 37.188 -8.789 1 88.19 299 LYS A C 1
ATOM 2415 O O . LYS A 1 299 ? -11.18 37.531 -9.547 1 88.19 299 LYS A O 1
ATOM 2420 N N . ARG A 1 300 ? -10.141 37.594 -7.539 1 88.31 300 ARG A N 1
ATOM 2421 C CA . ARG A 1 300 ? -11.039 38.594 -6.992 1 88.31 300 ARG A CA 1
ATOM 2422 C C . ARG A 1 300 ? -10.961 39.875 -7.793 1 88.31 300 ARG A C 1
ATOM 2424 O O . ARG A 1 300 ? -11.984 40.531 -8.078 1 88.31 300 ARG A O 1
ATOM 2431 N N . ALA A 1 301 ? -9.789 40.312 -8.18 1 87.69 301 ALA A N 1
ATOM 2432 C CA . ALA A 1 301 ? -9.586 41.5 -8.969 1 87.69 301 ALA A CA 1
ATOM 2433 C C . ALA A 1 301 ? -10.234 41.375 -10.344 1 87.69 301 ALA A C 1
ATOM 2435 O O . ALA A 1 301 ? -10.836 42.344 -10.844 1 87.69 301 ALA A O 1
ATOM 2436 N N . ARG A 1 302 ? -10.094 40.219 -10.852 1 87.25 302 ARG A N 1
ATOM 2437 C CA . ARG A 1 302 ? -10.711 39.969 -12.156 1 87.25 302 ARG A CA 1
ATOM 2438 C C . ARG A 1 302 ? -12.227 40.062 -12.062 1 87.25 302 ARG A C 1
ATOM 2440 O O . ARG A 1 302 ? -12.883 40.625 -12.945 1 87.25 302 ARG A O 1
ATOM 2447 N N . LEU A 1 303 ? -12.703 39.5 -11.055 1 85.88 303 LEU A N 1
ATOM 2448 C CA . LEU A 1 303 ? -14.148 39.531 -10.844 1 85.88 303 LEU A CA 1
ATOM 2449 C C . LEU A 1 303 ? -14.625 40.969 -10.594 1 85.88 303 LEU A C 1
ATOM 2451 O O . LEU A 1 303 ? -15.688 41.344 -11.086 1 85.88 303 LEU A O 1
ATOM 2455 N N . ALA A 1 304 ? -13.938 41.688 -9.797 1 83.62 304 ALA A N 1
ATOM 2456 C CA . ALA A 1 304 ? -14.266 43.094 -9.508 1 83.62 304 ALA A CA 1
ATOM 2457 C C . ALA A 1 304 ? -14.242 43.938 -10.781 1 83.62 304 ALA A C 1
ATOM 2459 O O . ALA A 1 304 ? -15.094 44.812 -10.969 1 83.62 304 ALA A O 1
ATOM 2460 N N . LYS A 1 305 ? -13.312 43.594 -11.602 1 81.75 305 LYS A N 1
ATOM 2461 C CA . LYS A 1 305 ? -13.211 44.281 -12.883 1 81.75 305 LYS A CA 1
ATOM 2462 C C . LYS A 1 305 ? -14.445 44.031 -13.742 1 81.75 305 LYS A C 1
ATOM 2464 O O . LYS A 1 305 ? -14.984 44.969 -14.344 1 81.75 305 LYS A O 1
ATOM 2469 N N . VAL A 1 306 ? -14.82 42.844 -13.766 1 76.88 306 VAL A N 1
ATOM 2470 C CA . VAL A 1 306 ? -15.992 42.469 -14.547 1 76.88 306 VAL A CA 1
ATOM 2471 C C . VAL A 1 306 ? -17.234 43.156 -13.969 1 76.88 306 VAL A C 1
ATOM 2473 O O . VAL A 1 306 ? -18.078 43.656 -14.711 1 76.88 306 VAL A O 1
ATOM 2476 N N . SER A 1 307 ? -17.344 43.219 -12.695 1 74.56 307 SER A N 1
ATOM 2477 C CA . SER A 1 307 ? -18.484 43.844 -12.031 1 74.56 307 SER A CA 1
ATOM 2478 C C . SER A 1 307 ? -18.531 45.344 -12.344 1 74.56 307 SER A C 1
ATOM 2480 O O . SER A 1 307 ? -19.625 45.906 -12.484 1 74.56 307 SER A O 1
ATOM 2482 N N . VAL A 1 308 ? -17.438 46 -12.445 1 72.56 308 VAL A N 1
ATOM 2483 C CA . VAL A 1 308 ? -17.344 47.406 -12.75 1 72.56 308 VAL A CA 1
ATOM 2484 C C . VAL A 1 308 ? -17.797 47.656 -14.188 1 72.56 308 VAL A C 1
ATOM 2486 O O . VAL A 1 308 ? -18.562 48.594 -14.445 1 72.56 308 VAL A O 1
ATOM 2489 N N . VAL A 1 309 ? -17.406 46.75 -15.062 1 68.25 309 VAL A N 1
ATOM 2490 C CA . VAL A 1 309 ? -17.703 46.906 -16.484 1 68.25 309 VAL A CA 1
ATOM 2491 C C . VAL A 1 309 ? -19.203 46.75 -16.719 1 68.25 309 VAL A C 1
ATOM 2493 O O . VAL A 1 309 ? -19.797 47.469 -17.531 1 68.25 309 VAL A O 1
ATOM 2496 N N . THR A 1 310 ? -19.781 45.906 -15.969 1 66.69 310 THR A N 1
ATOM 2497 C CA . THR A 1 310 ? -21.203 45.594 -16.156 1 66.69 310 THR A CA 1
ATOM 2498 C C . THR A 1 310 ? -22.062 46.75 -15.609 1 66.69 310 THR A C 1
ATOM 2500 O O . THR A 1 310 ? -23.188 46.938 -16.062 1 66.69 310 THR A O 1
ATOM 2503 N N . GLN A 1 311 ? -21.656 47.469 -14.711 1 62.78 311 GLN A N 1
ATOM 2504 C CA . GLN A 1 311 ? -22.438 48.531 -14.125 1 62.78 311 GLN A CA 1
ATOM 2505 C C . GLN A 1 311 ? -22.25 49.844 -14.898 1 62.78 311 GLN A C 1
ATOM 2507 O O . GLN A 1 311 ? -23.016 50.781 -14.727 1 62.78 311 GLN A O 1
ATOM 2512 N N . LEU A 1 312 ? -21.281 49.906 -15.758 1 58.62 312 LEU A N 1
ATOM 2513 C CA . LEU A 1 312 ? -21.078 51.094 -16.562 1 58.62 312 LEU A CA 1
ATOM 2514 C C . LEU A 1 312 ? -22.078 51.156 -17.703 1 58.62 312 LEU A C 1
ATOM 2516 O O . LEU A 1 312 ? -22.359 50.125 -18.344 1 58.62 312 LEU A O 1
ATOM 2520 N N . PRO A 1 313 ? -23.062 52.156 -17.797 1 52.28 313 PRO A N 1
ATOM 2521 C CA . PRO A 1 313 ? -23.984 52.312 -18.922 1 52.28 313 PRO A CA 1
ATOM 2522 C C . PRO A 1 313 ? -23.281 52.156 -20.281 1 52.28 313 PRO A C 1
ATOM 2524 O O . PRO A 1 313 ? -22.125 52.562 -20.406 1 52.28 313 PRO A O 1
ATOM 2527 N N . LYS A 1 314 ? -23.734 51.156 -21.047 1 50.22 314 LYS A N 1
ATOM 2528 C CA . LYS A 1 314 ? -23.25 50.844 -22.375 1 50.22 314 LYS A CA 1
ATOM 2529 C C . LYS A 1 314 ? -22.922 52.094 -23.172 1 50.22 314 LYS A C 1
ATOM 2531 O O . LYS A 1 314 ? -22.422 52 -24.297 1 50.22 314 LYS A O 1
ATOM 2536 N N . HIS A 1 315 ? -23.578 53.312 -23.094 1 41.19 315 HIS A N 1
ATOM 2537 C CA . HIS A 1 315 ? -23.469 54.375 -24.078 1 41.19 315 HIS A CA 1
ATOM 2538 C C . HIS A 1 315 ? -22.094 55.031 -24 1 41.19 315 HIS A C 1
ATOM 2540 O O . HIS A 1 315 ? -21.703 55.781 -24.922 1 41.19 315 HIS A O 1
ATOM 2546 N N . ASP A 1 316 ? -21.531 55.469 -22.922 1 37.69 316 ASP A N 1
ATOM 2547 C CA . ASP A 1 316 ? -20.469 56.469 -23.094 1 37.69 316 ASP A CA 1
ATOM 2548 C C . ASP A 1 316 ? -19.125 55.781 -23.406 1 37.69 316 ASP A C 1
ATOM 2550 O O . ASP A 1 316 ? -18.766 54.812 -22.781 1 37.69 316 ASP A O 1
ATOM 2554 N N . LYS A 1 317 ? -18.453 55.969 -24.531 1 43.94 317 LYS A N 1
ATOM 2555 C CA . LYS A 1 317 ? -17.141 55.656 -25.109 1 43.94 317 LYS A CA 1
ATOM 2556 C C . LYS A 1 317 ? -16.047 55.781 -24.047 1 43.94 317 LYS A C 1
ATOM 2558 O O . LYS A 1 317 ? -14.938 55.281 -24.25 1 43.94 317 LYS A O 1
ATOM 2563 N N . ALA A 1 318 ? -16.156 56.719 -23.266 1 41.22 318 ALA A N 1
ATOM 2564 C CA . ALA A 1 318 ? -15.102 57 -22.297 1 41.22 318 ALA A CA 1
ATOM 2565 C C . ALA A 1 318 ? -14.984 55.875 -21.266 1 41.22 318 ALA A C 1
ATOM 2567 O O . ALA A 1 318 ? -13.914 55.656 -20.703 1 41.22 318 ALA A O 1
ATOM 2568 N N . SER A 1 319 ? -15.984 55.219 -21.016 1 41.88 319 SER A N 1
ATOM 2569 C CA . SER A 1 319 ? -15.969 54.125 -20.031 1 41.88 319 SER A CA 1
ATOM 2570 C C . SER A 1 319 ? -15.18 52.938 -20.531 1 41.88 319 SER A C 1
ATOM 2572 O O . SER A 1 319 ? -14.656 52.156 -19.75 1 41.88 319 SER A O 1
ATOM 2574 N N . GLU A 1 320 ? -15.148 52.719 -21.781 1 44.06 320 GLU A N 1
ATOM 2575 C CA . GLU A 1 320 ? -14.289 51.688 -22.344 1 44.06 320 GLU A CA 1
ATOM 2576 C C . GLU A 1 320 ? -12.82 51.969 -22.062 1 44.06 320 GLU A C 1
ATOM 2578 O O . GLU A 1 320 ? -12.047 51.062 -21.766 1 44.06 320 GLU A O 1
ATOM 2583 N N . VAL A 1 321 ? -12.453 53.312 -22.156 1 42 321 VAL A N 1
ATOM 2584 C CA . VAL A 1 321 ? -11.047 53.656 -21.953 1 42 321 VAL A CA 1
ATOM 2585 C C . VAL A 1 321 ? -10.664 53.438 -20.5 1 42 321 VAL A C 1
ATOM 2587 O O . VAL A 1 321 ? -9.578 52.938 -20.203 1 42 321 VAL A O 1
ATOM 2590 N N . ASN A 1 322 ? -11.5 53.875 -19.656 1 39.53 322 ASN A N 1
ATOM 2591 C CA . ASN A 1 322 ? -11.156 53.719 -18.25 1 39.53 322 ASN A CA 1
ATOM 2592 C C . ASN A 1 322 ? -11.148 52.25 -17.844 1 39.53 322 ASN A C 1
ATOM 2594 O O . ASN A 1 322 ? -10.445 51.844 -16.906 1 39.53 322 ASN A O 1
ATOM 2598 N N . SER A 1 323 ? -11.953 51.531 -18.438 1 38.38 323 SER A N 1
ATOM 2599 C CA . SER A 1 323 ? -11.898 50.094 -18.156 1 38.38 323 SER A CA 1
ATOM 2600 C C . SER A 1 323 ? -10.57 49.5 -18.594 1 38.38 323 SER A C 1
ATOM 2602 O O . SER A 1 323 ? -10.031 48.594 -17.938 1 38.38 323 SER A O 1
ATOM 2604 N N . LYS A 1 324 ? -10.094 50.031 -19.609 1 45.09 324 LYS A N 1
ATOM 2605 C CA . LYS A 1 324 ? -8.805 49.531 -20.078 1 45.09 324 LYS A CA 1
ATOM 2606 C C . LYS A 1 324 ? -7.68 49.969 -19.141 1 45.09 324 LYS A C 1
ATOM 2608 O O . LYS A 1 324 ? -6.648 49.312 -19.047 1 45.09 324 LYS A O 1
ATOM 2613 N N . ARG A 1 325 ? -7.715 51.156 -18.656 1 38.56 325 ARG A N 1
ATOM 2614 C CA . ARG A 1 325 ? -6.668 51.594 -17.734 1 38.56 325 ARG A CA 1
ATOM 2615 C C . ARG A 1 325 ? -6.68 50.781 -16.453 1 38.56 325 ARG A C 1
ATOM 2617 O O . ARG A 1 325 ? -5.668 50.688 -15.758 1 38.56 325 ARG A O 1
ATOM 2624 N N . PHE A 1 326 ? -7.812 50.469 -15.984 1 39.91 326 PHE A N 1
ATOM 2625 C CA . PHE A 1 326 ? -7.863 49.625 -14.797 1 39.91 326 PHE A CA 1
ATOM 2626 C C . PHE A 1 326 ? -7.242 48.25 -15.086 1 39.91 326 PHE A C 1
ATOM 2628 O O . PHE A 1 326 ? -6.922 47.5 -14.164 1 39.91 326 PHE A O 1
ATOM 2635 N N . LEU A 1 327 ? -7.262 47.812 -16.266 1 39.56 327 LEU A N 1
ATOM 2636 C CA . LEU A 1 327 ? -6.723 46.469 -16.594 1 39.56 327 LEU A CA 1
ATOM 2637 C C . LEU A 1 327 ? -5.199 46.469 -16.484 1 39.56 327 LEU A C 1
ATOM 2639 O O . LEU A 1 327 ? -4.594 45.438 -16.234 1 39.56 327 LEU A O 1
ATOM 2643 N N . TYR A 1 328 ? -4.418 47.594 -17.062 1 35.81 328 TYR A N 1
ATOM 2644 C CA . TYR A 1 328 ? -2.961 47.594 -17.016 1 35.81 328 TYR A CA 1
ATOM 2645 C C . TYR A 1 328 ? -2.443 48.062 -15.672 1 35.81 328 TYR A C 1
ATOM 2647 O O . TYR A 1 328 ? -2.947 49.031 -15.109 1 35.81 328 TYR A O 1
ATOM 2655 N N . MET B 1 1 ? 24.422 -19.344 -6.516 1 31.41 1 MET B N 1
ATOM 2656 C CA . MET B 1 1 ? 23.812 -20.5 -7.156 1 31.41 1 MET B CA 1
ATOM 2657 C C . MET B 1 1 ? 22.641 -21.031 -6.332 1 31.41 1 MET B C 1
ATOM 2659 O O . MET B 1 1 ? 22.828 -21.484 -5.207 1 31.41 1 MET B O 1
ATOM 2663 N N . PHE B 1 2 ? 21.516 -20.547 -6.406 1 41.97 2 PHE B N 1
ATOM 2664 C CA . PHE B 1 2 ? 20.391 -20.797 -5.504 1 41.97 2 PHE B CA 1
ATOM 2665 C C . PHE B 1 2 ? 19.953 -22.25 -5.594 1 41.97 2 PHE B C 1
ATOM 2667 O O . PHE B 1 2 ? 19.391 -22.672 -6.605 1 41.97 2 PHE B O 1
ATOM 2674 N N . SER B 1 3 ? 20.734 -23.172 -5.074 1 47.25 3 SER B N 1
ATOM 2675 C CA . SER B 1 3 ? 20.25 -24.547 -5.039 1 47.25 3 SER B CA 1
ATOM 2676 C C . SER B 1 3 ? 18.844 -24.625 -4.438 1 47.25 3 SER B C 1
ATOM 2678 O O . SER B 1 3 ? 18.625 -24.188 -3.309 1 47.25 3 SER B O 1
ATOM 2680 N N . TRP B 1 4 ? 17.938 -24.234 -5.258 1 45.31 4 TRP B N 1
ATOM 2681 C CA . TRP B 1 4 ? 16.562 -24.453 -4.828 1 45.31 4 TRP B CA 1
ATOM 2682 C C . TRP B 1 4 ? 16.484 -25.5 -3.732 1 45.31 4 TRP B C 1
ATOM 2684 O O . TRP B 1 4 ? 15.688 -25.375 -2.795 1 45.31 4 TRP B O 1
ATOM 2694 N N . VAL B 1 5 ? 17 -26.672 -4.125 1 49.59 5 VAL B N 1
ATOM 2695 C CA . VAL B 1 5 ? 17.016 -27.844 -3.256 1 49.59 5 VAL B CA 1
ATOM 2696 C C . VAL B 1 5 ? 18.141 -27.719 -2.238 1 49.59 5 VAL B C 1
ATOM 2698 O O . VAL B 1 5 ? 19.328 -27.766 -2.602 1 49.59 5 VAL B O 1
ATOM 2701 N N . SER B 1 6 ? 18.125 -26.797 -1.55 1 47.28 6 SER B N 1
ATOM 2702 C CA . SER B 1 6 ? 19.109 -26.703 -0.483 1 47.28 6 SER B CA 1
ATOM 2703 C C . SER B 1 6 ? 19.609 -28.078 -0.073 1 47.28 6 SER B C 1
ATOM 2705 O O . SER B 1 6 ? 18.922 -29.078 -0.256 1 47.28 6 SER B O 1
ATOM 2707 N N . ARG B 1 7 ? 20.938 -28.203 0.2 1 46.44 7 ARG B N 1
ATOM 2708 C CA . ARG B 1 7 ? 21.75 -29.312 0.712 1 46.44 7 ARG B CA 1
ATOM 2709 C C . ARG B 1 7 ? 21.078 -29.953 1.921 1 46.44 7 ARG B C 1
ATOM 2711 O O . ARG B 1 7 ? 21.656 -30.844 2.551 1 46.44 7 ARG B O 1
ATOM 2718 N N . ASP B 1 8 ? 20.078 -29.281 2.283 1 45.44 8 ASP B N 1
ATOM 2719 C CA . ASP B 1 8 ? 19.594 -30 3.457 1 45.44 8 ASP B CA 1
ATOM 2720 C C . ASP B 1 8 ? 18.812 -31.234 3.053 1 45.44 8 ASP B C 1
ATOM 2722 O O . ASP B 1 8 ? 17.797 -31.141 2.348 1 45.44 8 ASP B O 1
ATOM 2726 N N . ALA B 1 9 ? 19.266 -32.344 3.043 1 47.66 9 ALA B N 1
ATOM 2727 C CA . ALA B 1 9 ? 18.734 -33.719 2.836 1 47.66 9 ALA B CA 1
ATOM 2728 C C . ALA B 1 9 ? 17.266 -33.781 3.199 1 47.66 9 ALA B C 1
ATOM 2730 O O . ALA B 1 9 ? 16.5 -34.562 2.613 1 47.66 9 ALA B O 1
ATOM 2731 N N . ARG B 1 10 ? 17 -32.969 4.059 1 49.09 10 ARG B N 1
ATOM 2732 C CA . ARG B 1 10 ? 15.625 -33 4.543 1 49.09 10 ARG B CA 1
ATOM 2733 C C . ARG B 1 10 ? 14.664 -32.406 3.525 1 49.09 10 ARG B C 1
ATOM 2735 O O . ARG B 1 10 ? 13.531 -32.844 3.375 1 49.09 10 ARG B O 1
ATOM 2742 N N . ARG B 1 11 ? 15.055 -31.422 2.699 1 54.69 11 ARG B N 1
ATOM 2743 C CA . ARG B 1 11 ? 14.195 -30.734 1.744 1 54.69 11 ARG B CA 1
ATOM 2744 C C . ARG B 1 11 ? 14.055 -31.531 0.452 1 54.69 11 ARG B C 1
ATOM 2746 O O . ARG B 1 11 ? 13.023 -31.469 -0.22 1 54.69 11 ARG B O 1
ATOM 2753 N N . ARG B 1 12 ? 14.977 -32.344 0.084 1 52.53 12 ARG B N 1
ATOM 2754 C CA . ARG B 1 12 ? 14.898 -33.25 -1.053 1 52.53 12 ARG B CA 1
ATOM 2755 C C . ARG B 1 12 ? 13.867 -34.344 -0.804 1 52.53 12 ARG B C 1
ATOM 2757 O O . ARG B 1 12 ? 13.227 -34.844 -1.74 1 52.53 12 ARG B O 1
ATOM 2764 N N . LYS B 1 13 ? 13.75 -34.625 0.435 1 57.69 13 LYS B N 1
ATOM 2765 C CA . LYS B 1 13 ? 12.922 -35.75 0.783 1 57.69 13 LYS B CA 1
ATOM 2766 C C . LYS B 1 13 ? 11.445 -35.375 0.843 1 57.69 13 LYS B C 1
ATOM 2768 O O . LYS B 1 13 ? 10.57 -36.219 0.68 1 57.69 13 LYS B O 1
ATOM 2773 N N . GLU B 1 14 ? 11.234 -34.062 0.892 1 60.44 14 GLU B N 1
ATOM 2774 C CA . GLU B 1 14 ? 9.859 -33.625 1.138 1 60.44 14 GLU B CA 1
ATOM 2775 C C . GLU B 1 14 ? 8.977 -33.875 -0.088 1 60.44 14 GLU B C 1
ATOM 2777 O O . GLU B 1 14 ? 7.883 -34.406 0.023 1 60.44 14 GLU B O 1
ATOM 2782 N N . PRO B 1 15 ? 9.516 -33.594 -1.214 1 59.62 15 PRO B N 1
ATOM 2783 C CA . PRO B 1 15 ? 8.664 -33.906 -2.363 1 59.62 15 PRO B CA 1
ATOM 2784 C C . PRO B 1 15 ? 8.406 -35.406 -2.527 1 59.62 15 PRO B C 1
ATOM 2786 O O . PRO B 1 15 ? 7.301 -35.781 -2.906 1 59.62 15 PRO B O 1
ATOM 2789 N N . GLU B 1 16 ? 9.398 -36.156 -2.193 1 62.66 16 GLU B N 1
ATOM 2790 C CA . GLU B 1 16 ? 9.227 -37.594 -2.287 1 62.66 16 GLU B CA 1
ATOM 2791 C C . GLU B 1 16 ? 8.164 -38.094 -1.312 1 62.66 16 GLU B C 1
ATOM 2793 O O . GLU B 1 16 ? 7.391 -39 -1.636 1 62.66 16 GLU B O 1
ATOM 2798 N N . LEU B 1 17 ? 8.156 -37.406 -0.197 1 66 17 LEU B N 1
ATOM 2799 C CA . LEU B 1 17 ? 7.172 -37.781 0.816 1 66 17 LEU B CA 1
ATOM 2800 C C . LEU B 1 17 ? 5.754 -37.5 0.332 1 66 17 LEU B C 1
ATOM 2802 O O . LEU B 1 17 ? 4.855 -38.344 0.506 1 66 17 LEU B O 1
ATOM 2806 N N . PHE B 1 18 ? 5.609 -36.531 -0.383 1 69.69 18 PHE B N 1
ATOM 2807 C CA . PHE B 1 18 ? 4.246 -36.188 -0.764 1 69.69 18 PHE B CA 1
ATOM 2808 C C . PHE B 1 18 ? 3.781 -37 -1.952 1 69.69 18 PHE B C 1
ATOM 2810 O O . PHE B 1 18 ? 2.594 -37.312 -2.078 1 69.69 18 PHE B O 1
ATOM 2817 N N . ARG B 1 19 ? 4.777 -37.406 -2.695 1 69.69 19 ARG B N 1
ATOM 2818 C CA . ARG B 1 19 ? 4.434 -38.344 -3.756 1 69.69 19 ARG B CA 1
ATOM 2819 C C . ARG B 1 19 ? 3.947 -39.656 -3.172 1 69.69 19 ARG B C 1
ATOM 2821 O O . ARG B 1 19 ? 2.99 -40.25 -3.676 1 69.69 19 ARG B O 1
ATOM 2828 N N . THR B 1 20 ? 4.574 -39.938 -2.139 1 75.19 20 THR B N 1
ATOM 2829 C CA . THR B 1 20 ? 4.203 -41.156 -1.469 1 75.19 20 THR B CA 1
ATOM 2830 C C . THR B 1 20 ? 2.812 -41.062 -0.853 1 75.19 20 THR B C 1
ATOM 2832 O O . THR B 1 20 ? 2.021 -42 -0.917 1 75.19 20 THR B O 1
ATOM 2835 N N . VAL B 1 21 ? 2.529 -39.938 -0.366 1 77.81 21 VAL B N 1
ATOM 2836 C CA . VAL B 1 21 ? 1.221 -39.719 0.24 1 77.81 21 VAL B CA 1
ATOM 2837 C C . VAL B 1 21 ? 0.137 -39.781 -0.834 1 77.81 21 VAL B C 1
ATOM 2839 O O . VAL B 1 21 ? -0.895 -40.438 -0.646 1 77.81 21 VAL B O 1
ATOM 2842 N N . SER B 1 22 ? 0.362 -39.156 -1.924 1 78.75 22 SER B N 1
ATOM 2843 C CA . SER B 1 22 ? -0.61 -39.188 -3.012 1 78.75 22 SER B CA 1
ATOM 2844 C C . SER B 1 22 ? -0.854 -40.594 -3.527 1 78.75 22 SER B C 1
ATOM 2846 O O . SER B 1 22 ? -1.993 -40.969 -3.807 1 78.75 22 SER B O 1
ATOM 2848 N N . GLU B 1 23 ? 0.211 -41.219 -3.588 1 81 23 GLU B N 1
ATOM 2849 C CA . GLU B 1 23 ? 0.086 -42.625 -4.016 1 81 23 GLU B CA 1
ATOM 2850 C C . GLU B 1 23 ? -0.704 -43.438 -3.002 1 81 23 GLU B C 1
ATOM 2852 O O . GLU B 1 23 ? -1.521 -44.281 -3.379 1 81 23 GLU B O 1
ATOM 2857 N N . GLY B 1 24 ? -0.421 -43.156 -1.854 1 82.56 24 GLY B N 1
ATOM 2858 C CA . GLY B 1 24 ? -1.173 -43.812 -0.8 1 82.56 24 GLY B CA 1
ATOM 2859 C C . GLY B 1 24 ? -2.654 -43.5 -0.833 1 82.56 24 GLY B C 1
ATOM 2860 O O . GLY B 1 24 ? -3.492 -44.375 -0.685 1 82.56 24 GLY B O 1
ATOM 2861 N N . LEU B 1 25 ? -2.939 -42.344 -1.041 1 84.88 25 LEU B N 1
ATOM 2862 C CA . LEU B 1 25 ? -4.332 -41.906 -1.119 1 84.88 25 LEU B CA 1
ATOM 2863 C C . LEU B 1 25 ? -5.023 -42.531 -2.324 1 84.88 25 LEU B C 1
ATOM 2865 O O . LEU B 1 25 ? -6.184 -42.938 -2.234 1 84.88 25 LEU B O 1
ATOM 2869 N N . LYS B 1 26 ? -4.305 -42.562 -3.357 1 86 26 LYS B N 1
ATOM 2870 C CA . LYS B 1 26 ? -4.816 -43.219 -4.566 1 86 26 LYS B CA 1
ATOM 2871 C C . LYS B 1 26 ? -5.176 -44.656 -4.312 1 86 26 LYS B C 1
ATOM 2873 O O . LYS B 1 26 ? -6.254 -45.125 -4.703 1 86 26 LYS B O 1
ATOM 2878 N N . GLN B 1 27 ? -4.305 -45.281 -3.631 1 87.19 27 GLN B N 1
ATOM 2879 C CA . GLN B 1 27 ? -4.527 -46.688 -3.318 1 87.19 27 GLN B CA 1
ATOM 2880 C C . GLN B 1 27 ? -5.707 -46.844 -2.365 1 87.19 27 GLN B C 1
ATOM 2882 O O . GLN B 1 27 ? -6.52 -47.781 -2.535 1 87.19 27 GLN B O 1
ATOM 2887 N N . LEU B 1 28 ? -5.738 -46.031 -1.45 1 86 28 LEU B N 1
ATOM 2888 C CA . LEU B 1 28 ? -6.836 -46.062 -0.487 1 86 28 LEU B CA 1
ATOM 2889 C C . LEU B 1 28 ? -8.172 -45.844 -1.178 1 86 28 LEU B C 1
ATOM 2891 O O . LEU B 1 28 ? -9.156 -46.531 -0.885 1 86 28 LEU B O 1
ATOM 2895 N N . TYR B 1 29 ? -8.211 -44.938 -2.012 1 90.44 29 TYR B N 1
ATOM 2896 C CA . TYR B 1 29 ? -9.438 -44.656 -2.752 1 90.44 29 TYR B CA 1
ATOM 2897 C C . TYR B 1 29 ? -9.82 -45.844 -3.625 1 90.44 29 TYR B C 1
ATOM 2899 O O . TYR B 1 29 ? -10.961 -46.312 -3.574 1 90.44 29 TYR B O 1
ATOM 2907 N N . ALA B 1 30 ? -8.875 -46.281 -4.395 1 89.19 30 ALA B N 1
ATOM 2908 C CA . ALA B 1 30 ? -9.133 -47.375 -5.324 1 89.19 30 ALA B CA 1
ATOM 2909 C C . ALA B 1 30 ? -9.508 -48.656 -4.574 1 89.19 30 ALA B C 1
ATOM 2911 O O . ALA B 1 30 ? -10.352 -49.438 -5.031 1 89.19 30 ALA B O 1
ATOM 2912 N N . GLY B 1 31 ? -8.938 -48.781 -3.514 1 88.44 31 GLY B N 1
ATOM 2913 C CA . GLY B 1 31 ? -9.094 -50.031 -2.787 1 88.44 31 GLY B CA 1
ATOM 2914 C C . GLY B 1 31 ? -10.289 -50.031 -1.853 1 88.44 31 GLY B C 1
ATOM 2915 O O . GLY B 1 31 ? -10.875 -51.094 -1.589 1 88.44 31 GLY B O 1
ATOM 2916 N N . LYS B 1 32 ? -10.57 -48.875 -1.32 1 87.56 32 LYS B N 1
ATOM 2917 C CA . LYS B 1 32 ? -11.555 -48.875 -0.247 1 87.56 32 LYS B CA 1
ATOM 2918 C C . LYS B 1 32 ? -12.773 -48.031 -0.627 1 87.56 32 LYS B C 1
ATOM 2920 O O . LYS B 1 32 ? -13.906 -48.531 -0.576 1 87.56 32 LYS B O 1
ATOM 2925 N N . LEU B 1 33 ? -12.531 -46.938 -1.101 1 89.44 33 LEU B N 1
ATOM 2926 C CA . LEU B 1 33 ? -13.648 -46.031 -1.27 1 89.44 33 LEU B CA 1
ATOM 2927 C C . LEU B 1 33 ? -14.359 -46.25 -2.596 1 89.44 33 LEU B C 1
ATOM 2929 O O . LEU B 1 33 ? -15.594 -46.25 -2.654 1 89.44 33 LEU B O 1
ATOM 2933 N N . LEU B 1 34 ? -13.578 -46.406 -3.605 1 90.94 34 LEU B N 1
ATOM 2934 C CA . LEU B 1 34 ? -14.156 -46.562 -4.938 1 90.94 34 LEU B CA 1
ATOM 2935 C C . LEU B 1 34 ? -15.117 -47.75 -4.98 1 90.94 34 LEU B C 1
ATOM 2937 O O . LEU B 1 34 ? -16.234 -47.625 -5.48 1 90.94 34 LEU B O 1
ATOM 2941 N N . PRO B 1 35 ? -14.695 -48.906 -4.488 1 89.19 35 PRO B N 1
ATOM 2942 C CA . PRO B 1 35 ? -15.633 -50.031 -4.488 1 89.19 35 PRO B CA 1
ATOM 2943 C C . PRO B 1 35 ? -16.938 -49.688 -3.756 1 89.19 35 PRO B C 1
ATOM 2945 O O . PRO B 1 35 ? -18.016 -50.125 -4.191 1 89.19 35 PRO B O 1
ATOM 2948 N N . LEU B 1 36 ? -16.844 -49.031 -2.719 1 86.56 36 LEU B N 1
ATOM 2949 C CA . LEU B 1 36 ? -18.031 -48.625 -1.963 1 86.56 36 LEU B CA 1
ATOM 2950 C C . LEU B 1 36 ? -18.891 -47.656 -2.775 1 86.56 36 LEU B C 1
ATOM 2952 O O . LEU B 1 36 ? -20.109 -47.781 -2.781 1 86.56 36 LEU B O 1
ATOM 2956 N N . GLU B 1 37 ? -18.266 -46.719 -3.422 1 88.81 37 GLU B N 1
ATOM 2957 C CA . GLU B 1 37 ? -18.969 -45.75 -4.238 1 88.81 37 GLU B CA 1
ATOM 2958 C C . GLU B 1 37 ? -19.703 -46.406 -5.395 1 88.81 37 GLU B C 1
ATOM 2960 O O . GLU B 1 37 ? -20.844 -46.031 -5.715 1 88.81 37 GLU B O 1
ATOM 2965 N N . GLU B 1 38 ? -19 -47.312 -5.973 1 88.88 38 GLU B N 1
ATOM 2966 C CA . GLU B 1 38 ? -19.594 -48.031 -7.098 1 88.88 38 GLU B CA 1
ATOM 2967 C C . GLU B 1 38 ? -20.766 -48.906 -6.645 1 88.88 38 GLU B C 1
ATOM 2969 O O . GLU B 1 38 ? -21.797 -48.938 -7.309 1 88.88 38 GLU B O 1
ATOM 2974 N N . HIS B 1 39 ? -20.594 -49.531 -5.555 1 85.81 39 HIS B N 1
ATOM 2975 C CA . HIS B 1 39 ? -21.625 -50.406 -5.02 1 85.81 39 HIS B CA 1
ATOM 2976 C C . HIS B 1 39 ? -22.891 -49.656 -4.691 1 85.81 39 HIS B C 1
ATOM 2978 O O . HIS B 1 39 ? -24 -50.125 -4.957 1 85.81 39 HIS B O 1
ATOM 2984 N N . TYR B 1 40 ? -22.797 -48.531 -4.164 1 84.44 40 TYR B N 1
ATOM 2985 C CA . TYR B 1 40 ? -23.953 -47.781 -3.705 1 84.44 40 TYR B CA 1
ATOM 2986 C C . TYR B 1 40 ? -24.328 -46.688 -4.711 1 84.44 40 TYR B C 1
ATOM 2988 O O . TYR B 1 40 ? -25.047 -45.75 -4.379 1 84.44 40 TYR B O 1
ATOM 2996 N N . ARG B 1 41 ? -23.719 -46.656 -5.895 1 84.62 41 ARG B N 1
ATOM 2997 C CA . ARG B 1 41 ? -24.016 -45.781 -7.016 1 84.62 41 ARG B CA 1
ATOM 2998 C C . ARG B 1 41 ? -23.812 -44.312 -6.637 1 84.62 41 ARG B C 1
ATOM 3000 O O . ARG B 1 41 ? -24.656 -43.469 -6.922 1 84.62 41 ARG B O 1
ATOM 3007 N N . PHE B 1 42 ? -22.844 -44.125 -5.867 1 85.69 42 PHE B N 1
ATOM 3008 C CA . PHE B 1 42 ? -22.469 -42.781 -5.395 1 85.69 42 PHE B CA 1
ATOM 3009 C C . PHE B 1 42 ? -22.344 -41.812 -6.559 1 85.69 42 PHE B C 1
ATOM 3011 O O . PHE B 1 42 ? -22.797 -40.656 -6.469 1 85.69 42 PHE B O 1
ATOM 3018 N N . HIS B 1 43 ? -21.859 -42.219 -7.711 1 85.88 43 HIS B N 1
ATOM 3019 C CA . HIS B 1 43 ? -21.516 -41.344 -8.836 1 85.88 43 HIS B CA 1
ATOM 3020 C C . HIS B 1 43 ? -22.766 -40.844 -9.562 1 85.88 43 HIS B C 1
ATOM 3022 O O . HIS B 1 43 ? -22.719 -39.844 -10.25 1 85.88 43 HIS B O 1
ATOM 3028 N N . ASP B 1 44 ? -23.812 -41.5 -9.312 1 80.44 44 ASP B N 1
ATOM 3029 C CA . ASP B 1 44 ? -25.094 -41.125 -9.898 1 80.44 44 ASP B CA 1
ATOM 3030 C C . ASP B 1 44 ? -25.688 -39.906 -9.164 1 80.44 44 ASP B C 1
ATOM 3032 O O . ASP B 1 44 ? -26.438 -39.125 -9.75 1 80.44 44 ASP B O 1
ATOM 3036 N N . PHE B 1 45 ? -25.297 -39.75 -7.957 1 75.19 45 PHE B N 1
ATOM 3037 C CA . PHE B 1 45 ? -25.984 -38.812 -7.105 1 75.19 45 PHE B CA 1
ATOM 3038 C C . PHE B 1 45 ? -25.047 -37.688 -6.691 1 75.19 45 PHE B C 1
ATOM 3040 O O . PHE B 1 45 ? -25.5 -36.594 -6.262 1 75.19 45 PHE B O 1
ATOM 3047 N N . HIS B 1 46 ? -23.844 -37.938 -6.754 1 80.19 46 HIS B N 1
ATOM 3048 C CA . HIS B 1 46 ? -22.891 -36.938 -6.25 1 80.19 46 HIS B CA 1
ATOM 3049 C C . HIS B 1 46 ? -21.844 -36.625 -7.305 1 80.19 46 HIS B C 1
ATOM 3051 O O . HIS B 1 46 ? -22.172 -36.156 -8.398 1 80.19 46 HIS B O 1
ATOM 3057 N N . SER B 1 47 ? -20.5 -36.906 -7.059 1 81.06 47 SER B N 1
ATOM 3058 C CA . SER B 1 47 ? -19.422 -36.562 -7.965 1 81.06 47 SER B CA 1
ATOM 3059 C C . SER B 1 47 ? -18.891 -37.781 -8.695 1 81.06 47 SER B C 1
ATOM 3061 O O . SER B 1 47 ? -18.969 -38.906 -8.172 1 81.06 47 SER B O 1
ATOM 3063 N N . PRO B 1 48 ? -18.484 -37.562 -9.906 1 83.5 48 PRO B N 1
ATOM 3064 C CA . PRO B 1 48 ? -17.906 -38.719 -10.633 1 83.5 48 PRO B CA 1
ATOM 3065 C C . PRO B 1 48 ? -16.703 -39.312 -9.914 1 83.5 48 PRO B C 1
ATOM 3067 O O . PRO B 1 48 ? -16.156 -38.719 -8.984 1 83.5 48 PRO B O 1
ATOM 3070 N N . ALA B 1 49 ? -16.406 -40.625 -10.312 1 86.62 49 ALA B N 1
ATOM 3071 C CA . ALA B 1 49 ? -15.266 -41.312 -9.734 1 86.62 49 ALA B CA 1
ATOM 3072 C C . ALA B 1 49 ? -13.969 -40.562 -9.992 1 86.62 49 ALA B C 1
ATOM 3074 O O . ALA B 1 49 ? -13.789 -39.969 -11.062 1 86.62 49 ALA B O 1
ATOM 3075 N N . LEU B 1 50 ? -13.086 -40.562 -8.992 1 82.56 50 LEU B N 1
ATOM 3076 C CA . LEU B 1 50 ? -11.766 -39.969 -9.164 1 82.56 50 LEU B CA 1
ATOM 3077 C C . LEU B 1 50 ? -10.898 -40.812 -10.094 1 82.56 50 LEU B C 1
ATOM 3079 O O . LEU B 1 50 ? -10.922 -42.031 -10.023 1 82.56 50 LEU B O 1
ATOM 3083 N N . GLU B 1 51 ? -10.266 -40.094 -11.023 1 76.44 51 GLU B N 1
ATOM 3084 C CA . GLU B 1 51 ? -9.383 -40.75 -11.984 1 76.44 51 GLU B CA 1
ATOM 3085 C C . GLU B 1 51 ? -7.922 -40.656 -11.547 1 76.44 51 GLU B C 1
ATOM 3087 O O . GLU B 1 51 ? -7.578 -39.812 -10.703 1 76.44 51 GLU B O 1
ATOM 3092 N N . PRO B 1 52 ? -7.109 -41.656 -12.086 1 73.88 52 PRO B N 1
ATOM 3093 C CA . PRO B 1 52 ? -5.688 -41.625 -11.742 1 73.88 52 PRO B CA 1
ATOM 3094 C C . PRO B 1 52 ? -5.062 -40.25 -11.953 1 73.88 52 PRO B C 1
ATOM 3096 O O . PRO B 1 52 ? -4.215 -39.844 -11.164 1 73.88 52 PRO B O 1
ATOM 3099 N N . ALA B 1 53 ? -5.488 -39.531 -12.945 1 69.75 53 ALA B N 1
ATOM 3100 C CA . ALA B 1 53 ? -4.941 -38.219 -13.266 1 69.75 53 ALA B CA 1
ATOM 3101 C C . ALA B 1 53 ? -5.199 -37.219 -12.133 1 69.75 53 ALA B C 1
ATOM 3103 O O . ALA B 1 53 ? -4.414 -36.281 -11.922 1 69.75 53 ALA B O 1
ATOM 3104 N N . ASP B 1 54 ? -6.223 -37.469 -11.414 1 73.69 54 ASP B N 1
ATOM 3105 C CA . ASP B 1 54 ? -6.594 -36.594 -10.305 1 73.69 54 ASP B CA 1
ATOM 3106 C C . ASP B 1 54 ? -5.574 -36.688 -9.172 1 73.69 54 ASP B C 1
ATOM 3108 O O . ASP B 1 54 ? -5.43 -35.75 -8.383 1 73.69 54 ASP B O 1
ATOM 3112 N N . TRP B 1 55 ? -4.961 -37.812 -9.172 1 76.62 55 TRP B N 1
ATOM 3113 C CA . TRP B 1 55 ? -4.012 -38.062 -8.086 1 76.62 55 TRP B CA 1
ATOM 3114 C C . TRP B 1 55 ? -2.602 -37.625 -8.5 1 76.62 55 TRP B C 1
ATOM 3116 O O . TRP B 1 55 ? -1.784 -37.281 -7.648 1 76.62 55 TRP B O 1
ATOM 3126 N N . GLU B 1 56 ? -2.369 -37.719 -9.805 1 74.94 56 GLU B N 1
ATOM 3127 C CA . GLU B 1 56 ? -1.002 -37.562 -10.281 1 74.94 56 GLU B CA 1
ATOM 3128 C C . GLU B 1 56 ? -0.718 -36.125 -10.648 1 74.94 56 GLU B C 1
ATOM 3130 O O . GLU B 1 56 ? 0.439 -35.719 -10.828 1 74.94 56 GLU B O 1
ATOM 3135 N N . SER B 1 57 ? -1.674 -35.375 -10.609 1 79.44 57 SER B N 1
ATOM 3136 C CA . SER B 1 57 ? -1.474 -34 -11.062 1 79.44 57 SER B CA 1
ATOM 3137 C C . SER B 1 57 ? -0.666 -33.188 -10.055 1 79.44 57 SER B C 1
ATOM 3139 O O . SER B 1 57 ? -0.951 -33.219 -8.859 1 79.44 57 SER B O 1
ATOM 3141 N N . LYS B 1 58 ? 0.433 -32.625 -10.547 1 88.94 58 LYS B N 1
ATOM 3142 C CA . LYS B 1 58 ? 1.278 -31.734 -9.734 1 88.94 58 LYS B CA 1
ATOM 3143 C C . LYS B 1 58 ? 0.646 -30.359 -9.57 1 88.94 58 LYS B C 1
ATOM 3145 O O . LYS B 1 58 ? -0.129 -29.922 -10.422 1 88.94 58 LYS B O 1
ATOM 3150 N N . PRO B 1 59 ? 1.019 -29.719 -8.391 1 93.94 59 PRO B N 1
ATOM 3151 C CA . PRO B 1 59 ? 0.559 -28.344 -8.266 1 93.94 59 PRO B CA 1
ATOM 3152 C C . PRO B 1 59 ? 1.057 -27.453 -9.406 1 93.94 59 PRO B C 1
ATOM 3154 O O . PRO B 1 59 ? 2.162 -27.656 -9.914 1 93.94 59 PRO B O 1
ATOM 3157 N N . MET B 1 60 ? 0.252 -26.562 -9.719 1 96.56 60 MET B N 1
ATOM 3158 C CA . MET B 1 60 ? 0.554 -25.703 -10.859 1 96.56 60 MET B CA 1
ATOM 3159 C C . MET B 1 60 ? 0.642 -24.25 -10.438 1 96.56 60 MET B C 1
ATOM 3161 O O . MET B 1 60 ? -0.149 -23.781 -9.609 1 96.56 60 MET B O 1
ATOM 3165 N N . VAL B 1 61 ? 1.611 -23.531 -10.969 1 98.19 61 VAL B N 1
ATOM 3166 C CA . VAL B 1 61 ? 1.813 -22.109 -10.711 1 98.19 61 VAL B CA 1
ATOM 3167 C C . VAL B 1 61 ? 1.557 -21.312 -11.984 1 98.19 61 VAL B C 1
ATOM 3169 O O . VAL B 1 61 ? 2.127 -21.609 -13.039 1 98.19 61 VAL B O 1
ATOM 3172 N N . LEU B 1 62 ? 0.676 -20.375 -11.906 1 98.31 62 LEU B N 1
ATOM 3173 C CA . LEU B 1 62 ? 0.339 -19.516 -13.031 1 98.31 62 LEU B CA 1
ATOM 3174 C C . LEU B 1 62 ? 1.052 -18.172 -12.922 1 98.31 62 LEU B C 1
ATOM 3176 O O . LEU B 1 62 ? 0.946 -17.484 -11.898 1 98.31 62 LEU B O 1
ATOM 3180 N N . LEU B 1 63 ? 1.843 -17.781 -13.945 1 97.56 63 LEU B N 1
ATOM 3181 C CA . LEU B 1 63 ? 2.484 -16.469 -13.984 1 97.56 63 LEU B CA 1
ATOM 3182 C C . LEU B 1 63 ? 1.704 -15.508 -14.875 1 97.56 63 LEU B C 1
ATOM 3184 O O . LEU B 1 63 ? 1.408 -15.828 -16.031 1 97.56 63 LEU B O 1
ATOM 3188 N N . VAL B 1 64 ? 1.343 -14.414 -14.312 1 96.19 64 VAL B N 1
ATOM 3189 C CA . VAL B 1 64 ? 0.598 -13.391 -15.047 1 96.19 64 VAL B CA 1
ATOM 3190 C C . VAL B 1 64 ? 1.293 -12.039 -14.898 1 96.19 64 VAL B C 1
ATOM 3192 O O . VAL B 1 64 ? 1.794 -11.703 -13.828 1 96.19 64 VAL B O 1
ATOM 3195 N N . GLY B 1 65 ? 1.35 -11.242 -15.898 1 94.31 65 GLY B N 1
ATOM 3196 C CA . GLY B 1 65 ? 1.945 -9.914 -15.867 1 94.31 65 GLY B CA 1
ATOM 3197 C C . GLY B 1 65 ? 1.975 -9.242 -17.219 1 94.31 65 GLY B C 1
ATOM 3198 O O . GLY B 1 65 ? 1.768 -9.891 -18.25 1 94.31 65 GLY B O 1
ATOM 3199 N N . GLN B 1 66 ? 2.252 -8 -17.172 1 91.38 66 GLN B N 1
ATOM 3200 C CA . GLN B 1 66 ? 2.371 -7.23 -18.406 1 91.38 66 GLN B CA 1
ATOM 3201 C C . GLN B 1 66 ? 3.619 -7.629 -19.188 1 91.38 66 GLN B C 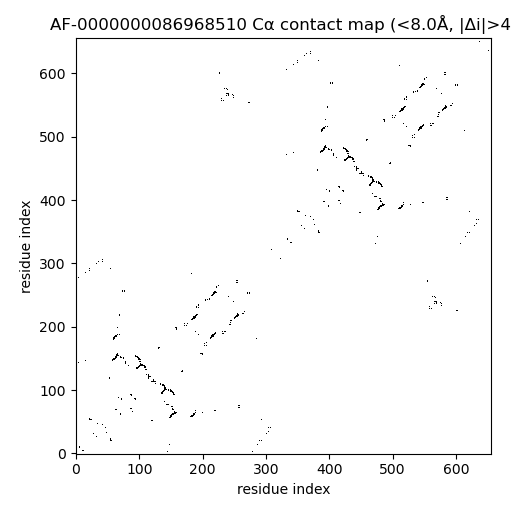1
ATOM 3203 O O . GLN B 1 66 ? 4.441 -8.414 -18.703 1 91.38 66 GLN B O 1
ATOM 3208 N N . TYR B 1 67 ? 3.621 -7.082 -20.406 1 86.19 67 TYR B N 1
ATOM 3209 C CA . TYR B 1 67 ? 4.777 -7.363 -21.25 1 86.19 67 TYR B CA 1
ATOM 3210 C C . TYR B 1 67 ? 6.062 -6.875 -20.609 1 86.19 67 TYR B C 1
ATOM 3212 O O . TYR B 1 67 ? 6.102 -5.781 -20.031 1 86.19 67 TYR B O 1
ATOM 3220 N N . SER B 1 68 ? 7.074 -7.812 -20.594 1 87.25 68 SER B N 1
ATOM 3221 C CA . SER B 1 68 ? 8.445 -7.492 -20.219 1 87.25 68 SER B CA 1
ATOM 3222 C C . SER B 1 68 ? 8.586 -7.301 -18.719 1 87.25 68 SER B C 1
ATOM 3224 O O . SER B 1 68 ? 9.477 -6.582 -18.25 1 87.25 68 SER B O 1
ATOM 3226 N N . THR B 1 69 ? 7.688 -7.832 -17.938 1 91.38 69 THR B N 1
ATOM 3227 C CA . THR B 1 69 ? 7.816 -7.77 -16.484 1 91.38 69 THR B CA 1
ATOM 3228 C C . THR B 1 69 ? 8.812 -8.812 -15.977 1 91.38 69 THR B C 1
ATOM 3230 O O . THR B 1 69 ? 9.25 -8.758 -14.828 1 91.38 69 THR B O 1
ATOM 3233 N N . GLY B 1 70 ? 9.156 -9.844 -16.812 1 91.94 70 GLY B N 1
ATOM 3234 C CA . GLY B 1 70 ? 10.156 -10.836 -16.438 1 91.94 70 GLY B CA 1
ATOM 3235 C C . GLY B 1 70 ? 9.562 -12.188 -16.125 1 91.94 70 GLY B C 1
ATOM 3236 O O . GLY B 1 70 ? 10.156 -12.977 -15.375 1 91.94 70 GLY B O 1
ATOM 3237 N N . LYS B 1 71 ? 8.406 -12.516 -16.672 1 94.31 71 LYS B N 1
ATOM 3238 C CA . LYS B 1 71 ? 7.746 -13.789 -16.422 1 94.31 71 LYS B CA 1
ATOM 3239 C C . LYS B 1 71 ? 8.633 -14.961 -16.844 1 94.31 71 LYS B C 1
ATOM 3241 O O . LYS B 1 71 ? 8.969 -15.82 -16.031 1 94.31 71 LYS B O 1
ATOM 3246 N N . THR B 1 72 ? 9.078 -14.938 -18.141 1 93.19 72 THR B N 1
ATOM 3247 C CA . THR B 1 72 ? 9.875 -16.031 -18.688 1 93.19 72 THR B CA 1
ATOM 3248 C C . THR B 1 72 ? 11.242 -16.094 -18.016 1 93.19 72 THR B C 1
ATOM 3250 O O . THR B 1 72 ? 11.734 -17.188 -17.703 1 93.19 72 THR B O 1
ATOM 3253 N N . THR B 1 73 ? 11.789 -14.945 -17.75 1 92.19 73 THR B N 1
ATOM 3254 C CA . THR B 1 73 ? 13.07 -14.883 -17.047 1 92.19 73 THR B CA 1
ATOM 3255 C C . THR B 1 73 ? 12.945 -15.453 -15.641 1 92.19 73 THR B C 1
ATOM 3257 O O . THR B 1 73 ? 13.875 -16.094 -15.141 1 92.19 73 THR B O 1
ATOM 3260 N N . PHE B 1 74 ? 11.867 -15.195 -15.07 1 94.31 74 PHE B N 1
ATOM 3261 C CA . PHE B 1 74 ? 11.586 -15.711 -13.727 1 94.31 74 PHE B CA 1
ATOM 3262 C C . PHE B 1 74 ? 11.57 -17.234 -13.727 1 94.31 74 PHE B C 1
ATOM 3264 O O . PHE B 1 74 ? 12.148 -17.859 -12.844 1 94.31 74 PHE B O 1
ATOM 3271 N N . ILE B 1 75 ? 10.898 -17.828 -14.703 1 95.69 75 ILE B N 1
ATOM 3272 C CA . ILE B 1 75 ? 10.836 -19.281 -14.828 1 95.69 75 ILE B CA 1
ATOM 3273 C C . ILE B 1 75 ? 12.242 -19.844 -15.039 1 95.69 75 ILE B C 1
ATOM 3275 O O . ILE B 1 75 ? 12.633 -20.812 -14.391 1 95.69 75 ILE B O 1
ATOM 3279 N N . ARG B 1 76 ? 12.938 -19.219 -15.883 1 94 76 ARG B N 1
ATOM 3280 C CA . ARG B 1 76 ? 14.312 -19.641 -16.125 1 94 76 ARG B CA 1
ATOM 3281 C C . ARG B 1 76 ? 15.141 -19.594 -14.852 1 94 76 ARG B C 1
ATOM 3283 O O . ARG B 1 76 ? 15.969 -20.469 -14.609 1 94 76 ARG B O 1
ATOM 3290 N N . HIS B 1 77 ? 14.938 -18.547 -14.141 1 93.19 77 HIS B N 1
ATOM 3291 C CA . HIS B 1 77 ? 15.641 -18.375 -12.867 1 93.19 77 HIS B CA 1
ATOM 3292 C C . HIS B 1 77 ? 15.281 -19.5 -11.891 1 93.19 77 HIS B C 1
ATOM 3294 O O . HIS B 1 77 ? 16.156 -20.062 -11.234 1 93.19 77 HIS B O 1
ATOM 3300 N N . LEU B 1 78 ? 14.039 -19.859 -11.82 1 93.5 78 LEU B N 1
ATOM 3301 C CA . LEU B 1 78 ? 13.547 -20.906 -10.93 1 93.5 78 LEU B CA 1
ATOM 3302 C C . LEU B 1 78 ? 14.117 -22.266 -11.32 1 93.5 78 LEU B C 1
ATOM 3304 O O . LEU B 1 78 ? 14.508 -23.047 -10.453 1 93.5 78 LEU B O 1
ATOM 3308 N N . LEU B 1 79 ? 14.195 -22.469 -12.609 1 94.62 79 LEU B N 1
ATOM 3309 C CA . LEU B 1 79 ? 14.648 -23.766 -13.109 1 94.62 79 LEU B CA 1
ATOM 3310 C C . LEU B 1 79 ? 16.172 -23.828 -13.164 1 94.62 79 LEU B C 1
ATOM 3312 O O . LEU B 1 79 ? 16.75 -24.906 -13.281 1 94.62 79 LEU B O 1
ATOM 3316 N N . GLU B 1 80 ? 16.781 -22.641 -13.164 1 93.06 80 GLU B N 1
ATOM 3317 C CA . GLU B 1 80 ? 18.234 -22.5 -13.281 1 93.06 80 GLU B CA 1
ATOM 3318 C C . GLU B 1 80 ? 18.75 -23.094 -14.594 1 93.06 80 GLU B C 1
ATOM 3320 O O . GLU B 1 80 ? 19.844 -23.656 -14.648 1 93.06 80 GLU B O 1
ATOM 3325 N N . GLN B 1 81 ? 17.891 -23.109 -15.555 1 92.81 81 GLN B N 1
ATOM 3326 C CA . GLN B 1 81 ? 18.25 -23.547 -16.906 1 92.81 81 GLN B CA 1
ATOM 3327 C C . GLN B 1 81 ? 17.203 -23.078 -17.906 1 92.81 81 GLN B C 1
ATOM 3329 O O . GLN B 1 81 ? 16.094 -22.672 -17.531 1 92.81 81 GLN B O 1
ATOM 3334 N N . ASP B 1 82 ? 17.578 -23.109 -19.172 1 93.75 82 ASP B N 1
ATOM 3335 C CA . ASP B 1 82 ? 16.641 -22.797 -20.25 1 93.75 82 ASP B CA 1
ATOM 3336 C C . ASP B 1 82 ? 15.609 -23.906 -20.406 1 93.75 82 ASP B C 1
ATOM 3338 O O . ASP B 1 82 ? 15.844 -25.047 -20 1 93.75 82 ASP B O 1
ATOM 3342 N N . PHE B 1 83 ? 14.484 -23.547 -20.922 1 94 83 PHE B N 1
ATOM 3343 C CA . PHE B 1 83 ? 13.484 -24.562 -21.25 1 94 83 PHE B CA 1
ATOM 3344 C C . PHE B 1 83 ? 12.984 -24.391 -22.672 1 94 83 PHE B C 1
ATOM 3346 O O . PHE B 1 83 ? 13.039 -23.297 -23.234 1 94 83 PHE B O 1
ATOM 3353 N N . PRO B 1 84 ? 12.578 -25.5 -23.25 1 92.94 84 PRO B N 1
ATOM 3354 C CA . PRO B 1 84 ? 12.156 -25.438 -24.641 1 92.94 84 PRO B CA 1
ATOM 3355 C C . PRO B 1 84 ? 11.016 -24.453 -24.891 1 92.94 84 PRO B C 1
ATOM 3357 O O . PRO B 1 84 ? 10.055 -24.422 -24.125 1 92.94 84 PRO B O 1
ATOM 3360 N N . GLY B 1 85 ? 11.188 -23.656 -25.953 1 86.12 85 GLY B N 1
ATOM 3361 C CA . GLY B 1 85 ? 10.125 -22.75 -26.328 1 86.12 85 GLY B CA 1
ATOM 3362 C C . GLY B 1 85 ? 10.258 -21.375 -25.672 1 86.12 85 GLY B C 1
ATOM 3363 O O . GLY B 1 85 ? 9.484 -20.469 -25.969 1 86.12 85 GLY B O 1
ATOM 3364 N N . MET B 1 86 ? 11.227 -21.312 -24.812 1 84.88 86 MET B N 1
ATOM 3365 C CA . MET B 1 86 ? 11.398 -20.031 -24.125 1 84.88 86 MET B CA 1
ATOM 3366 C C . MET B 1 86 ? 11.898 -18.953 -25.094 1 84.88 86 MET B C 1
ATOM 3368 O O . MET B 1 86 ? 12.727 -19.234 -25.953 1 84.88 86 MET B O 1
ATOM 3372 N N . ARG B 1 87 ? 11.273 -17.828 -25.078 1 77.94 87 ARG B N 1
ATOM 3373 C CA . ARG B 1 87 ? 11.711 -16.656 -25.844 1 77.94 87 ARG B CA 1
ATOM 3374 C C . ARG B 1 87 ? 11.898 -15.445 -24.938 1 77.94 87 ARG B C 1
ATOM 3376 O O . ARG B 1 87 ? 10.938 -14.945 -24.359 1 77.94 87 ARG B O 1
ATOM 3383 N N . ILE B 1 88 ? 13.125 -15.172 -24.75 1 72.69 88 ILE B N 1
ATOM 3384 C CA . ILE B 1 88 ? 13.469 -14 -23.953 1 72.69 88 ILE B CA 1
ATOM 3385 C C . ILE B 1 88 ? 14.133 -12.945 -24.844 1 72.69 88 ILE B C 1
ATOM 3387 O O . ILE B 1 88 ? 15.031 -13.266 -25.625 1 72.69 88 ILE B O 1
ATOM 3391 N N . GLY B 1 89 ? 13.555 -11.836 -25.016 1 65.44 89 GLY B N 1
ATOM 3392 C CA . GLY B 1 89 ? 14.102 -10.75 -25.812 1 65.44 89 GLY B CA 1
ATOM 3393 C C . GLY B 1 89 ? 13.328 -9.453 -25.672 1 65.44 89 GLY B C 1
ATOM 3394 O O . GLY B 1 89 ? 12.359 -9.383 -24.906 1 65.44 89 GLY B O 1
ATOM 3395 N N . PRO B 1 90 ? 13.828 -8.398 -26.203 1 62.66 90 PRO B N 1
ATOM 3396 C CA . PRO B 1 90 ? 13.211 -7.082 -26.078 1 62.66 90 PRO B CA 1
ATOM 3397 C C . PRO B 1 90 ? 11.844 -6.996 -26.766 1 62.66 90 PRO B C 1
ATOM 3399 O O . PRO B 1 90 ? 11 -6.188 -26.359 1 62.66 90 PRO B O 1
ATOM 3402 N N . GLU B 1 91 ? 11.688 -7.75 -27.781 1 58.72 91 GLU B N 1
ATOM 3403 C CA . GLU B 1 91 ? 10.414 -7.746 -28.484 1 58.72 91 GLU B CA 1
ATOM 3404 C C . GLU B 1 91 ? 9.391 -8.641 -27.797 1 58.72 91 GLU B C 1
ATOM 3406 O O . GLU B 1 91 ? 9.75 -9.633 -27.156 1 58.72 91 GLU B O 1
ATOM 3411 N N . PRO B 1 92 ? 8.18 -8.016 -27.734 1 57.38 92 PRO B N 1
ATOM 3412 C CA . PRO B 1 92 ? 7.184 -8.93 -27.172 1 57.38 92 PRO B CA 1
ATOM 3413 C C . PRO B 1 92 ? 7.305 -10.352 -27.719 1 57.38 92 PRO B C 1
ATOM 3415 O O . PRO B 1 92 ? 7.301 -10.539 -28.938 1 57.38 92 PRO B O 1
ATOM 3418 N N . THR B 1 93 ? 7.863 -11.203 -26.906 1 56.94 93 THR B N 1
ATOM 3419 C CA . THR B 1 93 ? 8.281 -12.523 -27.375 1 56.94 93 THR B CA 1
ATOM 3420 C C . THR B 1 93 ? 7.203 -13.562 -27.094 1 56.94 93 THR B C 1
ATOM 3422 O O . THR B 1 93 ? 6.977 -14.461 -27.922 1 56.94 93 THR B O 1
ATOM 3425 N N . THR B 1 94 ? 6.617 -13.492 -25.859 1 61.03 94 THR B N 1
ATOM 3426 C CA . THR B 1 94 ? 5.781 -14.656 -25.594 1 61.03 94 THR B CA 1
ATOM 3427 C C . THR B 1 94 ? 4.34 -14.391 -26.016 1 61.03 94 THR B C 1
ATOM 3429 O O . THR B 1 94 ? 3.682 -13.492 -25.5 1 61.03 94 THR B O 1
ATOM 3432 N N . ASP B 1 95 ? 3.914 -14.984 -27.125 1 76.75 95 ASP B N 1
ATOM 3433 C CA . ASP B 1 95 ? 2.553 -14.867 -27.625 1 76.75 95 ASP B CA 1
ATOM 3434 C C . ASP B 1 95 ? 1.735 -16.125 -27.312 1 76.75 95 ASP B C 1
ATOM 3436 O O . ASP B 1 95 ? 0.553 -16.203 -27.656 1 76.75 95 ASP B O 1
ATOM 3440 N N . SER B 1 96 ? 2.465 -16.969 -26.609 1 87.88 96 SER B N 1
ATOM 3441 C CA . SER B 1 96 ? 1.8 -18.25 -26.375 1 87.88 96 SER B CA 1
ATOM 3442 C C . SER B 1 96 ? 1.721 -18.562 -24.875 1 87.88 96 SER B C 1
ATOM 3444 O O . SER B 1 96 ? 2.535 -18.078 -24.094 1 87.88 96 SER B O 1
ATOM 3446 N N . PHE B 1 97 ? 0.686 -19.281 -24.531 1 94.81 97 PHE B N 1
ATOM 3447 C CA . PHE B 1 97 ? 0.656 -19.953 -23.234 1 94.81 97 PHE B CA 1
ATOM 3448 C C . PHE B 1 97 ? 1.591 -21.172 -23.234 1 94.81 97 PHE B C 1
ATOM 3450 O O . PHE B 1 97 ? 1.517 -22.016 -24.125 1 94.81 97 PHE B O 1
ATOM 3457 N N . ILE B 1 98 ? 2.48 -21.25 -22.297 1 96.25 98 ILE B N 1
ATOM 3458 C CA . ILE B 1 98 ? 3.414 -22.359 -22.234 1 96.25 98 ILE B CA 1
ATOM 3459 C C . ILE B 1 98 ? 3.281 -23.078 -20.891 1 96.25 98 ILE B C 1
ATOM 3461 O O . ILE B 1 98 ? 3.506 -22.469 -19.844 1 96.25 98 ILE B O 1
ATOM 3465 N N . ALA B 1 99 ? 2.854 -24.312 -20.953 1 96.81 99 ALA B N 1
ATOM 3466 C CA . ALA B 1 99 ? 2.936 -25.172 -19.766 1 96.81 99 ALA B CA 1
ATOM 3467 C C . ALA B 1 99 ? 4.328 -25.781 -19.625 1 96.81 99 ALA B C 1
ATOM 3469 O O . ALA B 1 99 ? 4.762 -26.547 -20.5 1 96.81 99 ALA B O 1
ATOM 3470 N N . VAL B 1 100 ? 5.031 -25.391 -18.609 1 97.19 100 VAL B N 1
ATOM 3471 C CA . VAL B 1 100 ? 6.352 -25.953 -18.344 1 97.19 100 VAL B CA 1
ATOM 3472 C C . VAL B 1 100 ? 6.238 -27.125 -17.375 1 97.19 100 VAL B C 1
ATOM 3474 O O . VAL B 1 100 ? 5.926 -26.922 -16.188 1 97.19 100 VAL B O 1
ATOM 3477 N N . MET B 1 101 ? 6.52 -28.328 -17.812 1 96.25 101 MET B N 1
ATOM 3478 C CA . MET B 1 101 ? 6.273 -29.531 -17.031 1 96.25 101 MET B CA 1
ATOM 3479 C C . MET B 1 101 ? 7.484 -30.453 -17.078 1 96.25 101 MET B C 1
ATOM 3481 O O . MET B 1 101 ? 8.32 -30.344 -17.969 1 96.25 101 MET B O 1
ATOM 3485 N N . GLY B 1 102 ? 7.527 -31.312 -16.062 1 94.5 102 GLY B N 1
ATOM 3486 C CA . GLY B 1 102 ? 8.586 -32.312 -16.031 1 94.5 102 GLY B CA 1
ATOM 3487 C C . GLY B 1 102 ? 8.438 -33.375 -17.094 1 94.5 102 GLY B C 1
ATOM 3488 O O . GLY B 1 102 ? 7.32 -33.781 -17.406 1 94.5 102 GLY B O 1
ATOM 3489 N N . GLY B 1 103 ? 9.555 -33.781 -17.656 1 93.38 103 GLY B N 1
ATOM 3490 C CA . GLY B 1 103 ? 9.625 -34.844 -18.625 1 93.38 103 GLY B CA 1
ATOM 3491 C C . GLY B 1 103 ? 10.961 -35.562 -18.625 1 93.38 103 GLY B C 1
ATOM 3492 O O . GLY B 1 103 ? 11.945 -35.062 -18.094 1 93.38 103 GLY B O 1
ATOM 3493 N N . GLU B 1 104 ? 10.883 -36.719 -19.172 1 94.25 104 GLU B N 1
ATOM 3494 C CA . GLU B 1 104 ? 12.094 -37.531 -19.219 1 94.25 104 GLU B CA 1
ATOM 3495 C C . GLU B 1 104 ? 13.117 -36.938 -20.188 1 94.25 104 GLU B C 1
ATOM 3497 O O . GLU B 1 104 ? 14.32 -37.031 -19.969 1 94.25 104 GLU B O 1
ATOM 3502 N N . SER B 1 105 ? 12.633 -36.375 -21.266 1 95.38 105 SER B N 1
ATOM 3503 C CA . SER B 1 105 ? 13.477 -35.719 -22.25 1 95.38 105 SER B CA 1
ATOM 3504 C C . SER B 1 105 ? 12.945 -34.344 -22.594 1 95.38 105 SER B C 1
ATOM 3506 O O . SER B 1 105 ? 11.773 -34.062 -22.375 1 95.38 105 SER B O 1
ATOM 3508 N N . GLU B 1 106 ? 13.891 -33.531 -23.109 1 96.12 106 GLU B N 1
ATOM 3509 C CA . GLU B 1 106 ? 13.492 -32.188 -23.531 1 96.12 106 GLU B CA 1
ATOM 3510 C C . GLU B 1 106 ? 12.633 -32.25 -24.797 1 96.12 106 GLU B C 1
ATOM 3512 O O . GLU B 1 106 ? 12.914 -33.031 -25.719 1 96.12 106 GLU B O 1
ATOM 3517 N N . GLY B 1 107 ? 11.594 -31.484 -24.75 1 96.25 107 GLY B N 1
ATOM 3518 C CA . GLY B 1 107 ? 10.758 -31.438 -25.938 1 96.25 107 GLY B CA 1
ATOM 3519 C C . GLY B 1 107 ? 9.578 -30.484 -25.797 1 96.25 107 GLY B C 1
ATOM 3520 O O . GLY B 1 107 ? 9.398 -29.875 -24.734 1 96.25 107 GLY B O 1
ATOM 3521 N N . VAL B 1 108 ? 8.875 -30.297 -26.938 1 96.25 108 VAL B N 1
ATOM 3522 C CA . VAL B 1 108 ? 7.688 -29.438 -26.984 1 96.25 108 VAL B CA 1
ATOM 3523 C C . VAL B 1 108 ? 6.492 -30.234 -27.484 1 96.25 108 VAL B C 1
ATOM 3525 O O . VAL B 1 108 ? 6.609 -31 -28.453 1 96.25 108 VAL B O 1
ATOM 3528 N N . VAL B 1 109 ? 5.406 -30.141 -26.797 1 96.12 109 VAL B N 1
ATOM 3529 C CA . VAL B 1 109 ? 4.148 -30.75 -27.219 1 96.12 109 VAL B CA 1
ATOM 3530 C C . VAL B 1 109 ? 3.15 -29.656 -27.594 1 96.12 109 VAL B C 1
ATOM 3532 O O . VAL B 1 109 ? 2.834 -28.781 -26.781 1 96.12 109 VAL B O 1
ATOM 3535 N N . PRO B 1 110 ? 2.645 -29.688 -28.828 1 96.31 110 PRO B N 1
ATOM 3536 C CA . PRO B 1 110 ? 1.689 -28.672 -29.25 1 96.31 110 PRO B CA 1
ATOM 3537 C C . PRO B 1 110 ? 0.359 -28.75 -28.516 1 96.31 110 PRO B C 1
ATOM 3539 O O . PRO B 1 110 ? -0.019 -29.828 -28.047 1 96.31 110 PRO B O 1
ATOM 3542 N N . GLY B 1 111 ? -0.314 -27.656 -28.5 1 96.56 111 GLY B N 1
ATOM 3543 C CA . GLY B 1 111 ? -1.58 -27.547 -27.781 1 96.56 111 GLY B CA 1
ATOM 3544 C C . GLY B 1 111 ? -2.613 -28.547 -28.266 1 96.56 111 GLY B C 1
ATOM 3545 O O . GLY B 1 111 ? -3.318 -29.156 -27.469 1 96.56 111 GLY B O 1
ATOM 3546 N N . ASN B 1 112 ? -2.654 -28.734 -29.562 1 96.06 112 ASN B N 1
ATOM 3547 C CA . ASN B 1 112 ? -3.627 -29.656 -30.141 1 96.06 112 ASN B CA 1
ATOM 3548 C C . ASN B 1 112 ? -3.398 -31.094 -29.656 1 96.06 112 ASN B C 1
ATOM 3550 O O . ASN B 1 112 ? -4.348 -31.875 -29.531 1 96.06 112 ASN B O 1
ATOM 3554 N N . ALA B 1 113 ? -2.184 -31.406 -29.484 1 96 113 ALA B N 1
ATOM 3555 C CA . ALA B 1 113 ? -1.839 -32.75 -28.969 1 96 113 ALA B CA 1
ATOM 3556 C C . ALA B 1 113 ? -2.098 -32.844 -27.469 1 96 113 ALA B C 1
ATOM 3558 O O . ALA B 1 113 ? -2.496 -33.906 -26.984 1 96 113 ALA B O 1
ATOM 3559 N N . LEU B 1 114 ? -1.924 -31.75 -26.766 1 94.12 114 LEU B N 1
ATOM 3560 C CA . LEU B 1 114 ? -2.072 -31.719 -25.312 1 94.12 114 LEU B CA 1
ATOM 3561 C C . LEU B 1 114 ? -3.523 -31.953 -24.906 1 94.12 114 LEU B C 1
ATOM 3563 O O . LEU B 1 114 ? -3.791 -32.656 -23.938 1 94.12 114 LEU B O 1
ATOM 3567 N N . VAL B 1 115 ? -4.445 -31.453 -25.672 1 94.06 115 VAL B N 1
ATOM 3568 C CA . VAL B 1 115 ? -5.848 -31.469 -25.266 1 94.06 115 VAL B CA 1
ATOM 3569 C C . VAL B 1 115 ? -6.461 -32.844 -25.562 1 94.06 115 VAL B C 1
ATOM 3571 O O . VAL B 1 115 ? -7.574 -33.125 -25.125 1 94.06 115 VAL B O 1
ATOM 3574 N N . VAL B 1 116 ? -5.777 -33.688 -26.266 1 92 116 VAL B N 1
ATOM 3575 C CA . VAL B 1 116 ? -6.297 -35.031 -26.578 1 92 116 VAL B CA 1
ATOM 3576 C C . VAL B 1 116 ? -5.629 -36.062 -25.672 1 92 116 VAL B C 1
ATOM 3578 O O . VAL B 1 116 ? -6.062 -37.219 -25.625 1 92 116 VAL B O 1
ATOM 3581 N N . ASP B 1 117 ? -4.566 -35.656 -25.016 1 87.12 117 ASP B N 1
ATOM 3582 C CA . ASP B 1 117 ? -3.861 -36.562 -24.094 1 87.12 117 ASP B CA 1
ATOM 3583 C C . ASP B 1 117 ? -4.602 -36.688 -22.766 1 87.12 117 ASP B C 1
ATOM 3585 O O . ASP B 1 117 ? -4.672 -35.75 -22 1 87.12 117 ASP B O 1
ATOM 3589 N N . PRO B 1 118 ? -5.098 -37.781 -22.469 1 81.12 118 PRO B N 1
ATOM 3590 C CA . PRO B 1 118 ? -5.875 -37.938 -21.234 1 81.12 118 PRO B CA 1
ATOM 3591 C C . PRO B 1 118 ? -5.016 -37.875 -19.969 1 81.12 118 PRO B C 1
ATOM 3593 O O . PRO B 1 118 ? -5.539 -37.719 -18.875 1 81.12 118 PRO B O 1
ATOM 3596 N N . ARG B 1 119 ? -3.713 -38.062 -20.094 1 77.31 119 ARG B N 1
ATOM 3597 C CA . ARG B 1 119 ? -2.811 -38.031 -18.938 1 77.31 119 ARG B CA 1
ATOM 3598 C C . ARG B 1 119 ? -2.48 -36.594 -18.531 1 77.31 119 ARG B C 1
ATOM 3600 O O . ARG B 1 119 ? -1.887 -36.375 -17.469 1 77.31 119 ARG B O 1
ATOM 3607 N N . ARG B 1 120 ? -2.914 -35.688 -19.438 1 84.19 120 ARG B N 1
ATOM 3608 C CA . ARG B 1 120 ? -2.629 -34.281 -19.156 1 84.19 120 ARG B CA 1
ATOM 3609 C C . ARG B 1 120 ? -3.895 -33.531 -18.75 1 84.19 120 ARG B C 1
ATOM 3611 O O . ARG B 1 120 ? -4.992 -33.844 -19.203 1 84.19 120 ARG B O 1
ATOM 3618 N N . PRO B 1 121 ? -3.67 -32.562 -17.906 1 86.56 121 PRO B N 1
ATOM 3619 C CA . PRO B 1 121 ? -4.84 -31.859 -17.359 1 86.56 121 PRO B CA 1
ATOM 3620 C C . PRO B 1 121 ? -5.324 -30.719 -18.266 1 86.56 121 PRO B C 1
ATOM 3622 O O . PRO B 1 121 ? -5.754 -29.672 -17.766 1 86.56 121 PRO B O 1
ATOM 3625 N N . PHE B 1 122 ? -5.27 -30.797 -19.641 1 92.81 122 PHE B N 1
ATOM 3626 C CA . PHE B 1 122 ? -5.535 -29.641 -20.5 1 92.81 122 PHE B CA 1
ATOM 3627 C C . PHE B 1 122 ? -6.648 -29.953 -21.484 1 92.81 122 PHE B C 1
ATOM 3629 O O . PHE B 1 122 ? -6.91 -29.156 -22.406 1 92.81 122 PHE B O 1
ATOM 3636 N N . ARG B 1 123 ? -7.355 -31.031 -21.266 1 90.25 123 ARG B N 1
ATOM 3637 C CA . ARG B 1 123 ? -8.344 -31.484 -22.25 1 90.25 123 ARG B CA 1
ATOM 3638 C C . ARG B 1 123 ? -9.43 -30.438 -22.453 1 90.25 123 ARG B C 1
ATOM 3640 O O . ARG B 1 123 ? -9.844 -30.188 -23.594 1 90.25 123 ARG B O 1
ATOM 3647 N N . LYS B 1 124 ? -9.836 -29.828 -21.453 1 90.69 124 LYS B N 1
ATOM 3648 C CA . LYS B 1 124 ? -10.961 -28.906 -21.5 1 90.69 124 LYS B CA 1
ATOM 3649 C C . LYS B 1 124 ? -10.57 -27.609 -22.203 1 90.69 124 LYS B C 1
ATOM 3651 O O . LYS B 1 124 ? -11.43 -26.781 -22.531 1 90.69 124 LYS B O 1
ATOM 3656 N N . LEU B 1 125 ? -9.312 -27.422 -22.469 1 95.25 125 LEU B N 1
ATOM 3657 C CA . LEU B 1 125 ? -8.859 -26.219 -23.172 1 95.25 125 LEU B CA 1
ATOM 3658 C C . LEU B 1 125 ? -9.258 -26.25 -24.641 1 95.25 125 LEU B C 1
ATOM 3660 O O . LEU B 1 125 ? -9.195 -25.234 -25.328 1 95.25 125 LEU B O 1
ATOM 3664 N N . ASN B 1 126 ? -9.727 -27.391 -25.094 1 94.62 126 ASN B N 1
ATOM 3665 C CA . ASN B 1 126 ? -10.203 -27.516 -26.469 1 94.62 126 ASN B CA 1
ATOM 3666 C C . ASN B 1 126 ? -11.367 -26.562 -26.734 1 94.62 126 ASN B C 1
ATOM 3668 O O . ASN B 1 126 ? -11.562 -26.125 -27.875 1 94.62 126 ASN B O 1
ATOM 3672 N N . ALA B 1 127 ? -12.062 -26.234 -25.734 1 94.75 127 ALA B N 1
ATOM 3673 C CA . ALA B 1 127 ? -13.25 -25.391 -25.844 1 94.75 127 ALA B CA 1
ATOM 3674 C C . ALA B 1 127 ? -12.883 -23.984 -26.297 1 94.75 127 ALA B C 1
ATOM 3676 O O . ALA B 1 127 ? -13.734 -23.234 -26.781 1 94.75 127 ALA B O 1
ATOM 3677 N N . PHE B 1 128 ? -11.609 -23.609 -26.188 1 95.31 128 PHE B N 1
ATOM 3678 C CA . PHE B 1 128 ? -11.211 -22.234 -26.484 1 95.31 128 PHE B CA 1
ATOM 3679 C C . PHE B 1 128 ? -10.82 -22.109 -27.953 1 95.31 128 PHE B C 1
ATOM 3681 O O . PHE B 1 128 ? -10.484 -21.016 -28.422 1 95.31 128 PHE B O 1
ATOM 3688 N N . GLY B 1 129 ? -10.82 -23.203 -28.688 1 94.5 129 GLY B N 1
ATOM 3689 C CA . GLY B 1 129 ? -10.719 -23.156 -30.141 1 94.5 129 GLY B CA 1
ATOM 3690 C C . GLY B 1 129 ? -9.297 -23.25 -30.641 1 94.5 129 GLY B C 1
ATOM 3691 O O . GLY B 1 129 ? -8.344 -23.172 -29.859 1 94.5 129 GLY B O 1
ATOM 3692 N N . ASN B 1 130 ? -9.172 -23.297 -31.984 1 94.44 130 ASN B N 1
ATOM 3693 C CA . ASN B 1 130 ? -7.895 -23.531 -32.656 1 94.44 130 ASN B CA 1
ATOM 3694 C C . ASN B 1 130 ? -6.969 -22.328 -32.531 1 94.44 130 ASN B C 1
ATOM 3696 O O . ASN B 1 130 ? -5.75 -22.484 -32.469 1 94.44 130 ASN B O 1
ATOM 3700 N N . ALA B 1 131 ? -7.562 -21.188 -32.562 1 92.69 131 ALA B N 1
ATOM 3701 C CA . ALA B 1 131 ? -6.746 -19.984 -32.438 1 92.69 131 ALA B CA 1
ATOM 3702 C C . ALA B 1 131 ? -5.926 -19.984 -31.172 1 92.69 131 ALA B C 1
ATOM 3704 O O . ALA B 1 131 ? -4.738 -19.656 -31.172 1 92.69 131 ALA B O 1
ATOM 3705 N N . PHE B 1 132 ? -6.523 -20.406 -30.078 1 95.06 132 PHE B N 1
ATOM 3706 C CA . PHE B 1 132 ? -5.828 -20.516 -28.797 1 95.06 132 PHE B CA 1
ATOM 3707 C C . PHE B 1 132 ? -4.855 -21.688 -28.812 1 95.06 132 PHE B C 1
ATOM 3709 O O . PHE B 1 132 ? -3.697 -21.547 -28.422 1 95.06 132 PHE B O 1
ATOM 3716 N N . LEU B 1 133 ? -5.348 -22.812 -29.344 1 96.12 133 LEU B N 1
ATOM 3717 C CA . LEU B 1 133 ? -4.562 -24.047 -29.266 1 96.12 133 LEU B CA 1
ATOM 3718 C C . LEU B 1 133 ? -3.271 -23.906 -30.078 1 96.12 133 LEU B C 1
ATOM 3720 O O . LEU B 1 133 ? -2.248 -24.5 -29.719 1 96.12 133 LEU B O 1
ATOM 3724 N N . ASN B 1 134 ? -3.336 -23.078 -31.109 1 93.81 134 ASN B N 1
ATOM 3725 C CA . ASN B 1 134 ? -2.146 -22.812 -31.922 1 93.81 134 ASN B CA 1
ATOM 3726 C C . ASN B 1 134 ? -1.117 -22 -31.141 1 93.81 134 ASN B C 1
ATOM 3728 O O . ASN B 1 134 ? 0.052 -21.938 -31.531 1 93.81 134 ASN B O 1
ATOM 3732 N N . ARG B 1 135 ? -1.603 -21.422 -30.109 1 93.25 135 ARG B N 1
ATOM 3733 C CA . ARG B 1 135 ? -0.74 -20.578 -29.297 1 93.25 135 ARG B CA 1
ATOM 3734 C C . ARG B 1 135 ? -0.59 -21.156 -27.891 1 93.25 135 ARG B C 1
ATOM 3736 O O . ARG B 1 135 ? -0.403 -20.422 -26.922 1 93.25 135 ARG B O 1
ATOM 3743 N N . PHE B 1 136 ? -0.83 -22.375 -27.766 1 95.81 136 PHE B N 1
ATOM 3744 C CA . PHE B 1 136 ? -0.65 -23.109 -26.531 1 95.81 136 PHE B CA 1
ATOM 3745 C C . PHE B 1 136 ? 0.326 -24.266 -26.734 1 95.81 136 PHE B C 1
ATOM 3747 O O . PHE B 1 136 ? 0.274 -24.969 -27.75 1 95.81 136 PHE B O 1
ATOM 3754 N N . MET B 1 137 ? 1.259 -24.469 -25.828 1 96.12 137 MET B N 1
ATOM 3755 C CA . MET B 1 137 ? 2.201 -25.578 -25.938 1 96.12 137 MET B CA 1
ATOM 3756 C C . MET B 1 137 ? 2.68 -26.016 -24.547 1 96.12 137 MET B C 1
ATOM 3758 O O . MET B 1 137 ? 2.469 -25.312 -23.562 1 96.12 137 MET B O 1
ATOM 3762 N N . CYS B 1 138 ? 3.25 -27.141 -24.5 1 96.5 138 CYS B N 1
ATOM 3763 C CA . CYS B 1 138 ? 3.881 -27.656 -23.297 1 96.5 138 CYS B CA 1
ATOM 3764 C C . CYS B 1 138 ? 5.375 -27.859 -23.5 1 96.5 138 CYS B C 1
ATOM 3766 O O . CYS B 1 138 ? 5.789 -28.5 -24.469 1 96.5 138 CYS B O 1
ATOM 3768 N N . ALA B 1 139 ? 6.145 -27.156 -22.781 1 97 139 ALA B N 1
ATOM 3769 C CA . ALA B 1 139 ? 7.582 -27.422 -22.719 1 97 139 ALA B CA 1
ATOM 3770 C C . ALA B 1 139 ? 7.906 -28.469 -21.656 1 97 139 ALA B C 1
ATOM 3772 O O . ALA B 1 139 ? 7.566 -28.312 -20.484 1 97 139 ALA B O 1
ATOM 3773 N N . GLN B 1 140 ? 8.609 -29.516 -22.062 1 96.69 140 GLN B N 1
ATOM 3774 C CA . GLN B 1 140 ? 8.969 -30.594 -21.156 1 96.69 140 GLN B CA 1
ATOM 3775 C C . GLN B 1 140 ? 10.484 -30.719 -21.016 1 96.69 140 GLN B C 1
ATOM 3777 O O . GLN B 1 140 ? 11.211 -30.562 -22 1 96.69 140 GLN B O 1
ATOM 3782 N N . LEU B 1 141 ? 10.945 -30.984 -19.844 1 96.94 141 LEU B N 1
ATOM 3783 C CA . LEU B 1 141 ? 12.359 -31.203 -19.594 1 96.94 141 LEU B CA 1
ATOM 3784 C C . LEU B 1 141 ? 12.57 -31.859 -18.219 1 96.94 141 LEU B C 1
ATOM 3786 O O . LEU B 1 141 ? 11.742 -31.688 -17.328 1 96.94 141 LEU B O 1
ATOM 3790 N N . PRO B 1 142 ? 13.68 -32.594 -18.125 1 96.12 142 PRO B N 1
ATOM 3791 C CA . PRO B 1 142 ? 14.039 -33.062 -16.781 1 96.12 142 PRO B CA 1
ATOM 3792 C C . PRO B 1 142 ? 14.547 -31.938 -15.883 1 96.12 142 PRO B C 1
ATOM 3794 O O . PRO B 1 142 ? 15.492 -31.234 -16.25 1 96.12 142 PRO B O 1
ATOM 3797 N N . ASN B 1 143 ? 13.891 -31.75 -14.789 1 94.81 143 ASN B N 1
ATOM 3798 C CA . ASN B 1 143 ? 14.258 -30.719 -13.82 1 94.81 143 ASN B CA 1
ATOM 3799 C C . ASN B 1 143 ? 13.695 -31.031 -12.438 1 94.81 143 ASN B C 1
ATOM 3801 O O . ASN B 1 143 ? 12.516 -31.359 -12.305 1 94.81 143 ASN B O 1
ATOM 3805 N N . PRO B 1 144 ? 14.547 -30.891 -11.398 1 91.06 144 PRO B N 1
ATOM 3806 C CA . PRO B 1 144 ? 14.086 -31.234 -10.047 1 91.06 144 PRO B CA 1
ATOM 3807 C C . PRO B 1 144 ? 12.898 -30.375 -9.602 1 91.06 144 PRO B C 1
ATOM 3809 O O . PRO B 1 144 ? 12.039 -30.844 -8.859 1 91.06 144 PRO B O 1
ATOM 3812 N N . VAL B 1 145 ? 12.867 -29.156 -10 1 92.56 145 VAL B N 1
ATOM 3813 C CA . VAL B 1 145 ? 11.766 -28.266 -9.648 1 92.56 145 VAL B CA 1
ATOM 3814 C C . VAL B 1 145 ? 10.469 -28.766 -10.281 1 92.56 145 VAL B C 1
ATOM 3816 O O . VAL B 1 145 ? 9.43 -28.812 -9.625 1 92.56 145 VAL B O 1
ATOM 3819 N N . LEU B 1 146 ? 10.555 -29.25 -11.453 1 94.31 146 LEU B N 1
ATOM 3820 C CA . LEU B 1 146 ? 9.391 -29.672 -12.227 1 94.31 146 LEU B CA 1
ATOM 3821 C C . LEU B 1 146 ? 8.945 -31.062 -11.805 1 94.31 146 LEU B C 1
ATOM 3823 O O . LEU B 1 146 ? 7.887 -31.547 -12.234 1 94.31 146 LEU B O 1
ATOM 3827 N N . ASP B 1 147 ? 9.75 -31.656 -10.969 1 89.56 147 ASP B N 1
ATOM 3828 C CA . ASP B 1 147 ? 9.328 -32.906 -10.352 1 89.56 147 ASP B CA 1
ATOM 3829 C C . ASP B 1 147 ? 8.203 -32.656 -9.344 1 89.56 147 ASP B C 1
ATOM 3831 O O . ASP B 1 147 ? 7.445 -33.594 -9.023 1 89.56 147 ASP B O 1
ATOM 3835 N N . SER B 1 148 ? 8.148 -31.359 -8.945 1 88.88 148 SER B N 1
ATOM 3836 C CA . SER B 1 148 ? 7.238 -31.094 -7.836 1 88.88 148 SER B CA 1
ATOM 3837 C C . SER B 1 148 ? 6.129 -30.141 -8.25 1 88.88 148 SER B C 1
ATOM 3839 O O . SER B 1 148 ? 5.066 -30.109 -7.629 1 88.88 148 SER B O 1
ATOM 3841 N N . ILE B 1 149 ? 6.438 -29.391 -9.258 1 94.56 149 ILE B N 1
ATOM 3842 C CA . ILE B 1 149 ? 5.43 -28.422 -9.672 1 94.56 149 ILE B CA 1
ATOM 3843 C C . ILE B 1 149 ? 5.445 -28.266 -11.188 1 94.56 149 ILE B C 1
ATOM 3845 O O . ILE B 1 149 ? 6.398 -28.688 -11.852 1 94.56 149 ILE B O 1
ATOM 3849 N N . SER B 1 150 ? 4.395 -27.781 -11.75 1 96.06 150 SER B N 1
ATOM 3850 C CA . SER B 1 150 ? 4.336 -27.281 -13.125 1 96.06 150 SER B CA 1
ATOM 3851 C C . SER B 1 150 ? 4.105 -25.781 -13.156 1 96.06 150 SER B C 1
ATOM 3853 O O . SER B 1 150 ? 3.592 -25.203 -12.195 1 96.06 150 SER B O 1
ATOM 3855 N N . ILE B 1 151 ? 4.504 -25.141 -14.266 1 97.5 151 ILE B N 1
ATOM 3856 C CA . ILE B 1 151 ? 4.418 -23.688 -14.359 1 97.5 151 ILE B CA 1
ATOM 3857 C C . ILE B 1 151 ? 3.725 -23.297 -15.656 1 97.5 151 ILE B C 1
ATOM 3859 O O . ILE B 1 151 ? 4.016 -23.859 -16.719 1 97.5 151 ILE B O 1
ATOM 3863 N N . ILE B 1 152 ? 2.816 -22.438 -15.547 1 97.12 152 ILE B N 1
ATOM 3864 C CA . ILE B 1 152 ? 2.148 -21.891 -16.719 1 97.12 152 ILE B CA 1
ATOM 3865 C C . ILE B 1 152 ? 2.652 -20.484 -17 1 97.12 152 ILE B C 1
ATOM 3867 O O . ILE B 1 152 ? 2.395 -19.562 -16.219 1 97.12 152 ILE B O 1
ATOM 3871 N N . ASP B 1 153 ? 3.379 -20.328 -18.078 1 96.06 153 ASP B N 1
ATOM 3872 C CA . ASP B 1 153 ? 3.807 -19.016 -18.562 1 96.06 153 ASP B CA 1
ATOM 3873 C C . ASP B 1 153 ? 2.746 -18.391 -19.469 1 96.06 153 ASP B C 1
ATOM 3875 O O . ASP B 1 153 ? 2.248 -19.047 -20.391 1 96.06 153 ASP B O 1
ATOM 3879 N N . THR B 1 154 ? 2.379 -17.188 -19.188 1 94.75 154 THR B N 1
ATOM 3880 C CA . THR B 1 154 ? 1.34 -16.531 -19.984 1 94.75 154 THR B CA 1
ATOM 3881 C C . THR B 1 154 ? 1.936 -15.43 -20.844 1 94.75 154 THR B C 1
ATOM 3883 O O . THR B 1 154 ? 2.99 -14.883 -20.516 1 94.75 154 THR B O 1
ATOM 3886 N N . PRO B 1 155 ? 1.245 -15.164 -21.984 1 90.44 155 PRO B N 1
ATOM 3887 C CA . PRO B 1 155 ? 1.674 -13.992 -22.75 1 90.44 155 PRO B CA 1
ATOM 3888 C C . PRO B 1 155 ? 1.54 -12.688 -21.969 1 90.44 155 PRO B C 1
ATOM 3890 O O . PRO B 1 155 ? 0.677 -12.578 -21.094 1 90.44 155 PRO B O 1
ATOM 3893 N N . GLY B 1 156 ? 2.406 -11.773 -22.359 1 88.88 156 GLY B N 1
ATOM 3894 C CA . GLY B 1 156 ? 2.322 -10.477 -21.719 1 88.88 156 GLY B CA 1
ATOM 3895 C C . GLY B 1 156 ? 1.037 -9.734 -22.031 1 88.88 156 GLY B C 1
ATOM 3896 O O . GLY B 1 156 ? 0.547 -9.789 -23.172 1 88.88 156 GLY B O 1
ATOM 3897 N N . ILE B 1 157 ? 0.473 -9.203 -20.953 1 86.12 157 ILE B N 1
ATOM 3898 C CA . ILE B 1 157 ? -0.708 -8.367 -21.125 1 86.12 157 ILE B CA 1
ATOM 3899 C C . ILE B 1 157 ? -0.31 -7.043 -21.781 1 86.12 157 ILE B C 1
ATOM 3901 O O . ILE B 1 157 ? 0.661 -6.406 -21.359 1 86.12 157 ILE B O 1
ATOM 3905 N N . LEU B 1 158 ? -1.021 -6.777 -22.828 1 75.88 158 LEU B N 1
ATOM 3906 C CA . LEU B 1 158 ? -0.675 -5.598 -23.625 1 75.88 158 LEU B CA 1
ATOM 3907 C C . LEU B 1 158 ? -1.393 -4.359 -23.094 1 75.88 158 LEU B C 1
ATOM 3909 O O . LEU B 1 158 ? -2.498 -4.461 -22.562 1 75.88 158 LEU B O 1
ATOM 3913 N N . SER B 1 159 ? -0.76 -3.254 -22.969 1 64.88 159 SER B N 1
ATOM 3914 C CA . SER B 1 159 ? -1.305 -1.994 -22.469 1 64.88 159 SER B CA 1
ATOM 3915 C C . SER B 1 159 ? -2.295 -1.395 -23.469 1 64.88 159 SER B C 1
ATOM 3917 O O . SER B 1 159 ? -3.25 -0.723 -23.062 1 64.88 159 SER B O 1
ATOM 3919 N N . GLY B 1 160 ? -2.174 -1.618 -24.75 1 60.56 160 GLY B N 1
ATOM 3920 C CA . GLY B 1 160 ? -2.975 -0.917 -25.734 1 60.56 160 GLY B CA 1
ATOM 3921 C C . GLY B 1 160 ? -4.137 -1.742 -26.25 1 60.56 160 GLY B C 1
ATOM 3922 O O . GLY B 1 160 ? -4.07 -2.973 -26.281 1 60.56 160 GLY B O 1
ATOM 3923 N N . GLU B 1 161 ? -5.379 -1.124 -26.406 1 54.81 161 GLU B N 1
ATOM 3924 C CA . GLU B 1 161 ? -6.621 -1.712 -26.891 1 54.81 161 GLU B CA 1
ATOM 3925 C C . GLU B 1 161 ? -6.391 -2.492 -28.188 1 54.81 161 GLU B C 1
ATOM 3927 O O . GLU B 1 161 ? -6.98 -3.557 -28.391 1 54.81 161 GLU B O 1
ATOM 3932 N N . LYS B 1 162 ? -5.691 -1.973 -29.125 1 52.41 162 LYS B N 1
ATOM 3933 C CA . LYS B 1 162 ? -5.555 -2.547 -30.469 1 52.41 162 LYS B CA 1
ATOM 3934 C C . LYS B 1 162 ? -4.926 -3.936 -30.406 1 52.41 162 LYS B C 1
ATOM 3936 O O . LYS B 1 162 ? -5.262 -4.809 -31.203 1 52.41 162 LYS B O 1
ATOM 3941 N N . GLN B 1 163 ? -4.16 -4.23 -29.562 1 56.78 163 GLN B N 1
ATOM 3942 C CA . GLN B 1 163 ? -3.43 -5.492 -29.484 1 56.78 163 GLN B CA 1
ATOM 3943 C C . GLN B 1 163 ? -4.289 -6.598 -28.891 1 56.78 163 GLN B C 1
ATOM 3945 O O . GLN B 1 163 ? -4.117 -7.773 -29.203 1 56.78 163 GLN B O 1
ATOM 3950 N N . ARG B 1 164 ? -5.273 -6.238 -28.188 1 58.03 164 ARG B N 1
ATOM 3951 C CA . ARG B 1 164 ? -6.219 -7.195 -27.625 1 58.03 164 ARG B CA 1
ATOM 3952 C C . ARG B 1 164 ? -6.961 -7.945 -28.719 1 58.03 164 ARG B C 1
ATOM 3954 O O . ARG B 1 164 ? -7.184 -9.156 -28.625 1 58.03 164 ARG B O 1
ATOM 3961 N N . ILE B 1 165 ? -7.156 -7.188 -29.812 1 57.75 165 ILE B N 1
ATOM 3962 C CA . ILE B 1 165 ? -7.922 -7.73 -30.922 1 57.75 165 ILE B CA 1
ATOM 3963 C C . ILE B 1 165 ? -7.07 -8.734 -31.703 1 57.75 165 ILE B C 1
ATOM 3965 O O . ILE B 1 165 ? -7.586 -9.727 -32.219 1 57.75 165 ILE B O 1
ATOM 3969 N N . SER B 1 166 ? -5.852 -8.711 -31.469 1 66.5 166 SER B N 1
ATOM 3970 C CA . SER B 1 166 ? -4.996 -9.477 -32.375 1 66.5 166 SER B CA 1
ATOM 3971 C C . SER B 1 166 ? -4.758 -10.891 -31.828 1 66.5 166 SER B C 1
ATOM 3973 O O . SER B 1 166 ? -4.254 -11.758 -32.562 1 66.5 166 SER B O 1
ATOM 3975 N N . ARG B 1 167 ? -5.234 -11.289 -30.734 1 79.75 167 ARG B N 1
ATOM 3976 C CA . ARG B 1 167 ? -4.926 -12.609 -30.188 1 79.75 167 ARG B CA 1
ATOM 3977 C C . ARG B 1 167 ? -5.805 -13.68 -30.828 1 79.75 167 ARG B C 1
ATOM 3979 O O . ARG B 1 167 ? -5.375 -14.828 -30.984 1 79.75 167 ARG B O 1
ATOM 3986 N N . GLY B 1 168 ? -7.039 -13.328 -31.172 1 83.56 168 GLY B N 1
ATOM 3987 C CA . GLY B 1 168 ? -7.938 -14.273 -31.828 1 83.56 168 GLY B CA 1
ATOM 3988 C C . GLY B 1 168 ? -8.648 -15.188 -30.844 1 83.56 168 GLY B C 1
ATOM 3989 O O . GLY B 1 168 ? -9.258 -16.172 -31.234 1 83.56 168 GLY B O 1
ATOM 3990 N N . TYR B 1 169 ? -8.359 -15.109 -29.594 1 89.81 169 TYR B N 1
ATOM 3991 C CA . TYR B 1 169 ? -9.062 -15.859 -28.562 1 89.81 169 TYR B CA 1
ATOM 3992 C C . TYR B 1 169 ? -9.312 -15 -27.344 1 89.81 169 TYR B C 1
ATOM 3994 O O . TYR B 1 169 ? -8.758 -13.906 -27.219 1 89.81 169 TYR B O 1
ATOM 4002 N N . ASP B 1 170 ? -10.219 -15.422 -26.484 1 88.62 170 ASP B N 1
ATOM 4003 C CA . ASP B 1 170 ? -10.57 -14.695 -25.266 1 88.62 170 ASP B CA 1
ATOM 4004 C C . ASP B 1 170 ? -9.523 -14.906 -24.172 1 88.62 170 ASP B C 1
ATOM 4006 O O . ASP B 1 170 ? -9.641 -15.828 -23.375 1 88.62 170 ASP B O 1
ATOM 4010 N N . PHE B 1 171 ? -8.633 -14 -24.141 1 90.06 171 PHE B N 1
ATOM 4011 C CA . PHE B 1 171 ? -7.496 -14.086 -23.219 1 90.06 171 PHE B CA 1
ATOM 4012 C C . PHE B 1 171 ? -7.973 -14.148 -21.781 1 90.06 171 PHE B C 1
ATOM 4014 O O . PHE B 1 171 ? -7.496 -14.977 -21 1 90.06 171 PHE B O 1
ATOM 4021 N N . ALA B 1 172 ? -8.844 -13.32 -21.438 1 88.5 172 ALA B N 1
ATOM 4022 C CA . ALA B 1 172 ? -9.352 -13.258 -20.078 1 88.5 172 ALA B CA 1
ATOM 4023 C C . ALA B 1 172 ? -10.023 -14.562 -19.672 1 88.5 172 ALA B C 1
ATOM 4025 O O . ALA B 1 172 ? -9.859 -15.039 -18.547 1 88.5 172 ALA B O 1
ATOM 4026 N N . ALA B 1 173 ? -10.703 -15.156 -20.578 1 90.69 173 ALA B N 1
ATOM 4027 C CA . ALA B 1 173 ? -11.398 -16.406 -20.297 1 90.69 173 ALA B CA 1
ATOM 4028 C C . ALA B 1 173 ? -10.414 -17.547 -20.109 1 90.69 173 ALA B C 1
ATOM 4030 O O . ALA B 1 173 ? -10.617 -18.422 -19.25 1 90.69 173 ALA B O 1
ATOM 4031 N N . VAL B 1 174 ? -9.414 -17.562 -20.906 1 93.19 174 VAL B N 1
ATOM 4032 C CA . VAL B 1 174 ? -8.375 -18.578 -20.75 1 93.19 174 VAL B CA 1
ATOM 4033 C C . VAL B 1 174 ? -7.707 -18.453 -19.391 1 93.19 174 VAL B C 1
ATOM 4035 O O . VAL B 1 174 ? -7.512 -19.438 -18.688 1 93.19 174 VAL B O 1
ATOM 4038 N N . LEU B 1 175 ? -7.398 -17.219 -19.062 1 93.81 175 LEU B N 1
ATOM 4039 C CA . LEU B 1 175 ? -6.762 -16.969 -17.781 1 93.81 175 LEU B CA 1
ATOM 4040 C C . LEU B 1 175 ? -7.668 -17.406 -16.625 1 93.81 175 LEU B C 1
ATOM 4042 O O . LEU B 1 175 ? -7.195 -17.969 -15.641 1 93.81 175 LEU B O 1
ATOM 4046 N N . GLU B 1 176 ? -8.867 -17.125 -16.75 1 92.12 176 GLU B N 1
ATOM 4047 C CA . GLU B 1 176 ? -9.828 -17.547 -15.727 1 92.12 176 GLU B CA 1
ATOM 4048 C C . GLU B 1 176 ? -9.875 -19.062 -15.609 1 92.12 176 GLU B C 1
ATOM 4050 O O . GLU B 1 176 ? -9.961 -19.609 -14.5 1 92.12 176 GLU B O 1
ATOM 4055 N N . TRP B 1 177 ? -9.891 -19.75 -16.719 1 93.69 177 TRP B N 1
ATOM 4056 C CA . TRP B 1 177 ? -9.859 -21.219 -16.719 1 93.69 177 TRP B CA 1
ATOM 4057 C C . TRP B 1 177 ? -8.656 -21.734 -15.945 1 93.69 177 TRP B C 1
ATOM 4059 O O . TRP B 1 177 ? -8.789 -22.625 -15.094 1 93.69 177 TRP B O 1
ATOM 4069 N N . PHE B 1 178 ? -7.508 -21.203 -16.203 1 95.62 178 PHE B N 1
ATOM 4070 C CA . PHE B 1 178 ? -6.297 -21.609 -15.508 1 95.62 178 PHE B CA 1
ATOM 4071 C C . PHE B 1 178 ? -6.387 -21.25 -14.023 1 95.62 178 PHE B C 1
ATOM 4073 O O . PHE B 1 178 ? -5.992 -22.047 -13.172 1 95.62 178 PHE B O 1
ATOM 4080 N N . ALA B 1 179 ? -6.855 -20.047 -13.742 1 95.5 179 ALA B N 1
ATOM 4081 C CA . ALA B 1 179 ? -6.949 -19.594 -12.359 1 95.5 179 ALA B CA 1
ATOM 4082 C C . ALA B 1 179 ? -7.746 -20.578 -11.508 1 95.5 179 ALA B C 1
ATOM 4084 O O . ALA B 1 179 ? -7.453 -20.766 -10.328 1 95.5 179 ALA B O 1
ATOM 4085 N N . GLU B 1 180 ? -8.68 -21.188 -12.062 1 92.62 180 GLU B N 1
ATOM 4086 C CA . GLU B 1 180 ? -9.516 -22.156 -11.367 1 92.62 180 GLU B CA 1
ATOM 4087 C C . GLU B 1 180 ? -8.742 -23.438 -11.047 1 92.62 180 GLU B C 1
ATOM 4089 O O . GLU B 1 180 ? -9.055 -24.125 -10.078 1 92.62 180 GLU B O 1
ATOM 4094 N N . ARG B 1 181 ? -7.723 -23.703 -11.719 1 90.81 181 ARG B N 1
ATOM 4095 C CA . ARG B 1 181 ? -7.109 -25.031 -11.672 1 90.81 181 ARG B CA 1
ATOM 4096 C C . ARG B 1 181 ? -5.715 -24.969 -11.062 1 90.81 181 ARG B C 1
ATOM 4098 O O . ARG B 1 181 ? -5.176 -25.984 -10.625 1 90.81 181 ARG B O 1
ATOM 4105 N N . VAL B 1 182 ? -5.176 -23.781 -11.016 1 95.88 182 VAL B N 1
ATOM 4106 C CA . VAL B 1 182 ? -3.816 -23.656 -10.5 1 95.88 182 VAL B CA 1
ATOM 4107 C C . VAL B 1 182 ? -3.848 -23.562 -8.977 1 95.88 182 VAL B C 1
ATOM 4109 O O . VAL B 1 182 ? -4.906 -23.328 -8.391 1 95.88 182 VAL B O 1
ATOM 4112 N N . ASP B 1 183 ? -2.662 -23.719 -8.414 1 96.12 183 ASP B N 1
ATOM 4113 C CA . ASP B 1 183 ? -2.518 -23.688 -6.961 1 96.12 183 ASP B CA 1
ATOM 4114 C C . ASP B 1 183 ? -1.938 -22.344 -6.492 1 96.12 183 ASP B C 1
ATOM 4116 O O . ASP B 1 183 ? -2.035 -22 -5.312 1 96.12 183 ASP B O 1
ATOM 4120 N N . ARG B 1 184 ? -1.358 -21.672 -7.328 1 97.94 184 ARG B N 1
ATOM 4121 C CA . ARG B 1 184 ? -0.76 -20.359 -7.047 1 97.94 184 ARG B CA 1
ATOM 4122 C C . ARG B 1 184 ? -0.782 -19.469 -8.281 1 97.94 184 ARG B C 1
ATOM 4124 O O . ARG B 1 184 ? -0.579 -19.953 -9.398 1 97.94 184 ARG B O 1
ATOM 4131 N N . ILE B 1 185 ? -1.064 -18.266 -8.07 1 98.38 185 ILE B N 1
ATOM 4132 C CA . ILE B 1 185 ? -1.028 -17.234 -9.117 1 98.38 185 ILE B CA 1
ATOM 4133 C C . ILE B 1 185 ? -0.012 -16.156 -8.75 1 98.38 185 ILE B C 1
ATOM 4135 O O . ILE B 1 185 ? -0.136 -15.508 -7.707 1 98.38 185 ILE B O 1
ATOM 4139 N N . ILE B 1 186 ? 0.985 -15.992 -9.578 1 98.5 186 ILE B N 1
ATOM 4140 C CA . ILE B 1 186 ? 2.002 -14.977 -9.32 1 98.5 186 ILE B CA 1
ATOM 4141 C C . ILE B 1 186 ? 1.839 -13.828 -10.312 1 98.5 186 ILE B C 1
ATOM 4143 O O . ILE B 1 186 ? 2.004 -14.008 -11.523 1 98.5 186 ILE B O 1
ATOM 4147 N N . LEU B 1 187 ? 1.441 -12.695 -9.812 1 97.62 187 LEU B N 1
ATOM 4148 C CA . LEU B 1 187 ? 1.394 -11.477 -10.617 1 97.62 187 LEU B CA 1
ATOM 4149 C C . LEU B 1 187 ? 2.75 -10.781 -10.625 1 97.62 187 LEU B C 1
ATOM 4151 O O . LEU B 1 187 ? 3.27 -10.398 -9.57 1 97.62 187 LEU B O 1
ATOM 4155 N N . LEU B 1 188 ? 3.311 -10.609 -11.797 1 97 188 LEU B N 1
ATOM 4156 C CA . LEU B 1 188 ? 4.621 -9.977 -11.906 1 97 188 LEU B CA 1
ATOM 4157 C C . LEU B 1 188 ? 4.488 -8.516 -12.328 1 97 188 LEU B C 1
ATOM 4159 O O . LEU B 1 188 ? 3.762 -8.203 -13.266 1 97 188 LEU B O 1
ATOM 4163 N N . PHE B 1 189 ? 5.152 -7.668 -11.578 1 96.88 189 PHE B N 1
ATOM 4164 C CA . PHE B 1 189 ? 5.223 -6.242 -11.875 1 96.88 189 PHE B CA 1
ATOM 4165 C C . PHE B 1 189 ? 6.668 -5.801 -12.07 1 96.88 189 PHE B C 1
ATOM 4167 O O . PHE B 1 189 ? 7.578 -6.352 -11.445 1 96.88 189 PHE B O 1
ATOM 4174 N N . ASP B 1 190 ? 6.789 -4.828 -12.922 1 95.56 190 ASP B N 1
ATOM 4175 C CA . ASP B 1 190 ? 8.07 -4.18 -13.18 1 95.56 190 ASP B CA 1
ATOM 4176 C C . ASP B 1 190 ? 8.242 -2.934 -12.312 1 95.56 190 ASP B C 1
ATOM 4178 O O . ASP B 1 190 ? 7.445 -1.994 -12.406 1 95.56 190 ASP B O 1
ATOM 4182 N N . ALA B 1 191 ? 9.32 -2.922 -11.539 1 96 191 ALA B N 1
ATOM 4183 C CA . ALA B 1 191 ? 9.547 -1.837 -10.586 1 96 191 ALA B CA 1
ATOM 4184 C C . ALA B 1 191 ? 9.789 -0.514 -11.312 1 96 191 ALA B C 1
ATOM 4186 O O . ALA B 1 191 ? 9.703 0.556 -10.703 1 96 191 ALA B O 1
ATOM 4187 N N . HIS B 1 192 ? 10.039 -0.545 -12.57 1 93.81 192 HIS B N 1
ATOM 4188 C CA . HIS B 1 192 ? 10.328 0.663 -13.328 1 93.81 192 HIS B CA 1
ATOM 4189 C C . HIS B 1 192 ? 9.094 1.145 -14.086 1 93.81 192 HIS B C 1
ATOM 4191 O O . HIS B 1 192 ? 9.102 2.229 -14.672 1 93.81 192 HIS B O 1
ATOM 4197 N N . LYS B 1 193 ? 8.086 0.342 -14.07 1 87.81 193 LYS B N 1
ATOM 4198 C CA . LYS B 1 193 ? 6.859 0.641 -14.805 1 87.81 193 LYS B CA 1
ATOM 4199 C C . LYS B 1 193 ? 5.633 0.147 -14.047 1 87.81 193 LYS B C 1
ATOM 4201 O O . LYS B 1 193 ? 5.023 -0.857 -14.422 1 87.81 193 LYS B O 1
ATOM 4206 N N . LEU B 1 194 ? 5.199 0.85 -13.047 1 84.88 194 LEU B N 1
ATOM 4207 C CA . LEU B 1 194 ? 4.145 0.354 -12.164 1 84.88 194 LEU B CA 1
ATOM 4208 C C . LEU B 1 194 ? 2.768 0.676 -12.734 1 84.88 194 LEU B C 1
ATOM 4210 O O . LEU B 1 194 ? 1.748 0.322 -12.133 1 84.88 194 LEU B O 1
ATOM 4214 N N . ASP B 1 195 ? 2.672 1.039 -13.875 1 83.31 195 ASP B N 1
ATOM 4215 C CA . ASP B 1 195 ? 1.365 1.312 -14.461 1 83.31 195 ASP B CA 1
ATOM 4216 C C . ASP B 1 195 ? 0.576 0.021 -14.672 1 83.31 195 ASP B C 1
ATOM 4218 O O . ASP B 1 195 ? 1.095 -0.947 -15.234 1 83.31 195 ASP B O 1
ATOM 4222 N N . ILE B 1 196 ? -0.551 -0.062 -14.047 1 88.25 196 ILE B N 1
ATOM 4223 C CA . ILE B 1 196 ? -1.46 -1.184 -14.25 1 88.25 196 ILE B CA 1
ATOM 4224 C C . ILE B 1 196 ? -2.473 -0.833 -15.344 1 88.25 196 ILE B C 1
ATOM 4226 O O . ILE B 1 196 ? -3.375 -0.022 -15.117 1 88.25 196 ILE B O 1
ATOM 4230 N N . SER B 1 197 ? -2.297 -1.423 -16.453 1 86.44 197 SER B N 1
ATOM 4231 C CA . SER B 1 197 ? -3.193 -1.14 -17.578 1 86.44 197 SER B CA 1
ATOM 4232 C C . SER B 1 19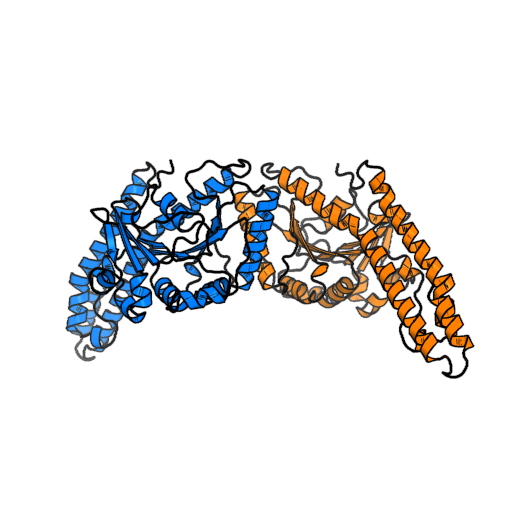7 ? -4.629 -1.539 -17.25 1 86.44 197 SER B C 1
ATOM 4234 O O . SER B 1 197 ? -4.867 -2.295 -16.297 1 86.44 197 SER B O 1
ATOM 4236 N N . ASP B 1 198 ? -5.531 -1.047 -18.062 1 85.81 198 ASP B N 1
ATOM 4237 C CA . ASP B 1 198 ? -6.934 -1.415 -17.906 1 85.81 198 ASP B CA 1
ATOM 4238 C C . ASP B 1 198 ? -7.133 -2.916 -18.094 1 85.81 198 ASP B C 1
ATOM 4240 O O . ASP B 1 198 ? -7.883 -3.551 -17.359 1 85.81 198 ASP B O 1
ATOM 4244 N N . GLU B 1 199 ? -6.441 -3.428 -19.062 1 84.88 199 GLU B N 1
ATOM 4245 C CA . GLU B 1 199 ? -6.555 -4.859 -19.312 1 84.88 199 GLU B CA 1
ATOM 4246 C C . GLU B 1 199 ? -6.055 -5.676 -18.125 1 84.88 199 GLU B C 1
ATOM 4248 O O . GLU B 1 199 ? -6.691 -6.652 -17.719 1 84.88 199 GLU B O 1
ATOM 4253 N N . PHE B 1 200 ? -4.938 -5.227 -17.703 1 90.81 200 PHE B N 1
ATOM 4254 C CA . PHE B 1 200 ? -4.371 -5.941 -16.562 1 90.81 200 PHE B CA 1
ATOM 4255 C C . PHE B 1 200 ? -5.285 -5.832 -15.344 1 90.81 200 PHE B C 1
ATOM 4257 O O . PHE B 1 200 ? -5.488 -6.809 -14.625 1 90.81 200 PHE B O 1
ATOM 4264 N N . SER B 1 201 ? -5.816 -4.672 -15.18 1 91.62 201 SER B N 1
ATOM 4265 C CA . SER B 1 201 ? -6.773 -4.457 -14.094 1 91.62 201 SER B CA 1
ATOM 4266 C C . SER B 1 201 ? -7.973 -5.391 -14.227 1 91.62 201 SER B C 1
ATOM 4268 O O . SER B 1 201 ? -8.422 -5.973 -13.234 1 91.62 201 SER B O 1
ATOM 4270 N N . GLU B 1 202 ? -8.406 -5.566 -15.383 1 89.25 202 GLU B N 1
ATOM 4271 C CA . GLU B 1 202 ? -9.539 -6.449 -15.641 1 89.25 202 GLU B CA 1
ATOM 4272 C C . GLU B 1 202 ? -9.18 -7.906 -15.352 1 89.25 202 GLU B C 1
ATOM 4274 O O . GLU B 1 202 ? -10 -8.656 -14.812 1 89.25 202 GLU B O 1
ATOM 4279 N N . VAL B 1 203 ? -8.039 -8.219 -15.742 1 91.69 203 VAL B N 1
ATOM 4280 C CA . VAL B 1 203 ? -7.555 -9.57 -15.484 1 91.69 203 VAL B CA 1
ATOM 4281 C C . VAL B 1 203 ? -7.523 -9.828 -13.977 1 91.69 203 VAL B C 1
ATOM 4283 O O . VAL B 1 203 ? -8.016 -10.859 -13.508 1 91.69 203 VAL B O 1
ATOM 4286 N N . ILE B 1 204 ? -6.992 -8.898 -13.273 1 94.38 204 ILE B N 1
ATOM 4287 C CA . ILE B 1 204 ? -6.875 -9.047 -11.82 1 94.38 204 ILE B CA 1
ATOM 4288 C C . ILE B 1 204 ? -8.266 -9.133 -11.203 1 94.38 204 ILE B C 1
ATOM 4290 O O . ILE B 1 204 ? -8.508 -9.969 -10.32 1 94.38 204 ILE B O 1
ATOM 4294 N N . LYS B 1 205 ? -9.148 -8.367 -11.688 1 93.38 205 LYS B N 1
ATOM 4295 C CA . LYS B 1 205 ? -10.531 -8.406 -11.195 1 93.38 205 LYS B CA 1
ATOM 4296 C C . LYS B 1 205 ? -11.172 -9.758 -11.477 1 93.38 205 LYS B C 1
ATOM 4298 O O . LYS B 1 205 ? -11.969 -10.25 -10.68 1 93.38 205 LYS B O 1
ATOM 4303 N N . GLY B 1 206 ? -10.812 -10.336 -12.594 1 91.88 206 GLY B N 1
ATOM 4304 C CA . GLY B 1 206 ? -11.336 -11.633 -12.984 1 91.88 206 GLY B CA 1
ATOM 4305 C C . GLY B 1 206 ? -10.859 -12.766 -12.086 1 91.88 206 GLY B C 1
ATOM 4306 O O . GLY B 1 206 ? -11.43 -13.859 -12.102 1 91.88 206 GLY B O 1
ATOM 4307 N N . LEU B 1 207 ? -9.859 -12.477 -11.352 1 94.19 207 LEU B N 1
ATOM 4308 C CA . LEU B 1 207 ? -9.336 -13.484 -10.445 1 94.19 207 LEU B CA 1
ATOM 4309 C C . LEU B 1 207 ? -10.055 -13.43 -9.094 1 94.19 207 LEU B C 1
ATOM 4311 O O . LEU B 1 207 ? -9.578 -13.992 -8.109 1 94.19 207 LEU B O 1
ATOM 4315 N N . LYS B 1 208 ? -11.25 -12.773 -9.258 1 90.44 208 LYS B N 1
ATOM 4316 C CA . LYS B 1 208 ? -12.055 -12.648 -8.047 1 90.44 208 LYS B CA 1
ATOM 4317 C C . LYS B 1 208 ? -12.422 -14.023 -7.488 1 90.44 208 LYS B C 1
ATOM 4319 O O . LYS B 1 208 ? -12.602 -14.977 -8.242 1 90.44 208 LYS B O 1
ATOM 4324 N N . ASN B 1 209 ? -12.195 -14.555 -6.496 1 90.69 209 ASN B N 1
ATOM 4325 C CA . ASN B 1 209 ? -12.508 -15.797 -5.797 1 90.69 209 ASN B CA 1
ATOM 4326 C C . ASN B 1 209 ? -11.266 -16.656 -5.613 1 90.69 209 ASN B C 1
ATOM 4328 O O . ASN B 1 209 ? -11.336 -17.734 -5.016 1 90.69 209 ASN B O 1
ATOM 4332 N N . HIS B 1 210 ? -10.234 -16.203 -6.199 1 94.44 210 HIS B N 1
ATOM 4333 C CA . HIS B 1 210 ? -8.984 -16.938 -6.07 1 94.44 210 HIS B CA 1
ATOM 4334 C C . HIS B 1 210 ? -7.902 -16.078 -5.43 1 94.44 210 HIS B C 1
ATOM 4336 O O . HIS B 1 210 ? -6.715 -16.25 -5.715 1 94.44 210 HIS B O 1
ATOM 4342 N N . GLU B 1 211 ? -8.328 -15.117 -4.637 1 94.38 211 GLU B N 1
ATOM 4343 C CA . GLU B 1 211 ? -7.406 -14.148 -4.055 1 94.38 211 GLU B CA 1
ATOM 4344 C C . GLU B 1 211 ? -6.41 -14.82 -3.119 1 94.38 211 GLU B C 1
ATOM 4346 O O . GLU B 1 211 ? -5.273 -14.359 -2.977 1 94.38 211 GLU B O 1
ATOM 4351 N N . ASP B 1 212 ? -6.871 -15.93 -2.553 1 93.62 212 ASP B N 1
ATOM 4352 C CA . ASP B 1 212 ? -6.016 -16.641 -1.604 1 93.62 212 ASP B CA 1
ATOM 4353 C C . ASP B 1 212 ? -4.805 -17.25 -2.305 1 93.62 212 ASP B C 1
ATOM 4355 O O . ASP B 1 212 ? -3.781 -17.516 -1.671 1 93.62 212 ASP B O 1
ATOM 4359 N N . LYS B 1 213 ? -4.863 -17.422 -3.641 1 96.38 213 LYS B N 1
ATOM 4360 C CA . LYS B 1 213 ? -3.787 -18.016 -4.43 1 96.38 213 LYS B CA 1
ATOM 4361 C C . LYS B 1 213 ? -2.797 -16.938 -4.898 1 96.38 213 LYS B C 1
ATOM 4363 O O . LYS B 1 213 ? -1.695 -17.266 -5.348 1 96.38 213 LYS B O 1
ATOM 4368 N N . ILE B 1 214 ? -3.158 -15.711 -4.742 1 97.62 214 ILE B N 1
ATOM 4369 C CA . ILE B 1 214 ? -2.43 -14.641 -5.414 1 97.62 214 ILE B CA 1
ATOM 4370 C C . ILE B 1 214 ? -1.2 -14.258 -4.59 1 97.62 214 ILE B C 1
ATOM 4372 O O . ILE B 1 214 ? -1.287 -14.102 -3.371 1 97.62 214 ILE B O 1
ATOM 4376 N N . ARG B 1 215 ? -0.118 -14.242 -5.223 1 98.25 215 ARG B N 1
ATOM 4377 C CA . ARG B 1 215 ? 1.114 -13.594 -4.777 1 98.25 215 ARG B CA 1
ATOM 4378 C C . ARG B 1 215 ? 1.59 -12.562 -5.789 1 98.25 215 ARG B C 1
ATOM 4380 O O . ARG B 1 215 ? 1.302 -12.672 -6.984 1 98.25 215 ARG B O 1
ATOM 4387 N N . VAL B 1 216 ? 2.279 -11.578 -5.277 1 98 216 VAL B N 1
ATOM 4388 C CA . VAL B 1 216 ? 2.787 -10.523 -6.152 1 98 216 VAL B CA 1
ATOM 4389 C C . VAL B 1 216 ? 4.312 -10.508 -6.105 1 98 216 VAL B C 1
ATOM 4391 O O . VAL B 1 216 ? 4.91 -10.672 -5.043 1 98 216 VAL B O 1
ATOM 4394 N N . VAL B 1 217 ? 4.879 -10.336 -7.273 1 98.19 217 VAL B N 1
ATOM 4395 C CA . VAL B 1 217 ? 6.324 -10.164 -7.375 1 98.19 217 VAL B CA 1
ATOM 4396 C C . VAL B 1 217 ? 6.645 -8.805 -7.992 1 98.19 217 VAL B C 1
ATOM 4398 O O . VAL B 1 217 ? 6.207 -8.5 -9.102 1 98.19 217 VAL B O 1
ATOM 4401 N N . LEU B 1 218 ? 7.289 -7.949 -7.215 1 97.94 218 LEU B N 1
ATOM 4402 C CA . LEU B 1 218 ? 7.879 -6.727 -7.746 1 97.94 218 LEU B CA 1
ATOM 4403 C C . LEU B 1 218 ? 9.297 -6.977 -8.25 1 97.94 218 LEU B C 1
ATOM 4405 O O . LEU B 1 218 ? 10.242 -6.977 -7.461 1 97.94 218 LEU B O 1
ATOM 4409 N N . ASN B 1 219 ? 9.383 -7.156 -9.578 1 96.88 219 ASN B N 1
ATOM 4410 C CA . ASN B 1 219 ? 10.609 -7.617 -10.234 1 96.88 219 ASN B CA 1
ATOM 4411 C C . ASN B 1 219 ? 11.445 -6.445 -10.742 1 96.88 219 ASN B C 1
ATOM 4413 O O . ASN B 1 219 ? 11.008 -5.297 -10.695 1 96.88 219 ASN B O 1
ATOM 4417 N N . LYS B 1 220 ? 12.719 -6.68 -11.086 1 95.44 220 LYS B N 1
ATOM 4418 C CA . LYS B 1 220 ? 13.664 -5.738 -11.688 1 95.44 220 LYS B CA 1
ATOM 4419 C C . LYS B 1 220 ? 13.953 -4.578 -10.742 1 95.44 220 LYS B C 1
ATOM 4421 O O . LYS B 1 220 ? 13.977 -3.418 -11.164 1 95.44 220 LYS B O 1
ATOM 4426 N N . ALA B 1 221 ? 14.133 -4.875 -9.508 1 95.19 221 ALA B N 1
ATOM 4427 C CA . ALA B 1 221 ? 14.305 -3.842 -8.484 1 95.19 221 ALA B CA 1
ATOM 4428 C C . ALA B 1 221 ? 15.781 -3.592 -8.195 1 95.19 221 ALA B C 1
ATOM 4430 O O . ALA B 1 221 ? 16.125 -2.746 -7.367 1 95.19 221 ALA B O 1
ATOM 4431 N N . ASP B 1 222 ? 16.672 -4.211 -8.875 1 92.38 222 ASP B N 1
ATOM 4432 C CA . ASP B 1 222 ? 18.094 -4.25 -8.531 1 92.38 222 ASP B CA 1
ATOM 4433 C C . ASP B 1 222 ? 18.734 -2.879 -8.703 1 92.38 222 ASP B C 1
ATOM 4435 O O . ASP B 1 222 ? 19.812 -2.623 -8.164 1 92.38 222 ASP B O 1
ATOM 4439 N N . GLN B 1 223 ? 18.109 -2 -9.43 1 91.12 223 GLN B N 1
ATOM 4440 C CA . GLN B 1 223 ? 18.719 -0.699 -9.664 1 91.12 223 GLN B CA 1
ATOM 4441 C C . GLN B 1 223 ? 17.984 0.402 -8.898 1 91.12 223 GLN B C 1
ATOM 4443 O O . GLN B 1 223 ? 18.25 1.589 -9.109 1 91.12 223 GLN B O 1
ATOM 4448 N N . ILE B 1 224 ? 17.188 0.11 -8.07 1 92.25 224 ILE B N 1
ATOM 4449 C CA . ILE B 1 224 ? 16.359 1.09 -7.379 1 92.25 224 ILE B CA 1
ATOM 4450 C C . ILE B 1 224 ? 16.875 1.287 -5.953 1 92.25 224 ILE B C 1
ATOM 4452 O O . ILE B 1 224 ? 17.078 0.316 -5.223 1 92.25 224 ILE B O 1
ATOM 4456 N N . GLU B 1 225 ? 17.109 2.52 -5.613 1 93 225 GLU B N 1
ATOM 4457 C CA . GLU B 1 225 ? 17.547 2.836 -4.258 1 93 225 GLU B CA 1
ATOM 4458 C C . GLU B 1 225 ? 16.422 2.615 -3.246 1 93 225 GLU B C 1
ATOM 4460 O O . GLU B 1 225 ? 15.25 2.559 -3.615 1 93 225 GLU B O 1
ATOM 4465 N N . THR B 1 226 ? 16.828 2.498 -2.006 1 93.88 226 THR B N 1
ATOM 4466 C CA . THR B 1 226 ? 15.922 2.066 -0.945 1 93.88 226 THR B CA 1
ATOM 4467 C C . THR B 1 226 ? 14.711 2.998 -0.85 1 93.88 226 THR B C 1
ATOM 4469 O O . THR B 1 226 ? 13.57 2.539 -0.795 1 93.88 226 THR B O 1
ATOM 4472 N N . GLN B 1 227 ? 14.945 4.312 -0.817 1 95.38 227 GLN B N 1
ATOM 4473 C CA . GLN B 1 227 ? 13.844 5.262 -0.672 1 95.38 227 GLN B CA 1
ATOM 4474 C C . GLN B 1 227 ? 12.883 5.168 -1.849 1 95.38 227 GLN B C 1
ATOM 4476 O O . GLN B 1 227 ? 11.664 5.168 -1.658 1 95.38 227 GLN B O 1
ATOM 4481 N N . GLN B 1 228 ? 13.453 5.152 -3.014 1 95.06 228 GLN B N 1
ATOM 4482 C CA . GLN B 1 228 ? 12.625 5.016 -4.207 1 95.06 228 GLN B CA 1
ATOM 4483 C C . GLN B 1 228 ? 11.875 3.689 -4.207 1 95.06 228 GLN B C 1
ATOM 4485 O O . GLN B 1 228 ? 10.719 3.623 -4.637 1 95.06 228 GLN B O 1
ATOM 4490 N N . LEU B 1 229 ? 12.531 2.623 -3.801 1 95.88 229 LEU B N 1
ATOM 4491 C CA . LEU B 1 229 ? 11.891 1.312 -3.721 1 95.88 229 LEU B CA 1
ATOM 4492 C C . LEU B 1 229 ? 10.672 1.355 -2.809 1 95.88 229 LEU B C 1
ATOM 4494 O O . LEU B 1 229 ? 9.633 0.78 -3.133 1 95.88 229 LEU B O 1
ATOM 4498 N N . MET B 1 230 ? 10.789 2.039 -1.652 1 96.31 230 MET B N 1
ATOM 4499 C CA . MET B 1 230 ? 9.656 2.207 -0.743 1 96.31 230 MET B CA 1
ATOM 4500 C C . MET B 1 230 ? 8.484 2.865 -1.454 1 96.31 230 MET B C 1
ATOM 4502 O O . MET B 1 230 ? 7.344 2.416 -1.326 1 96.31 230 MET B O 1
ATOM 4506 N N . ARG B 1 231 ? 8.82 3.867 -2.209 1 95.81 231 ARG B N 1
ATOM 4507 C CA . ARG B 1 231 ? 7.773 4.609 -2.906 1 95.81 231 ARG B CA 1
ATOM 4508 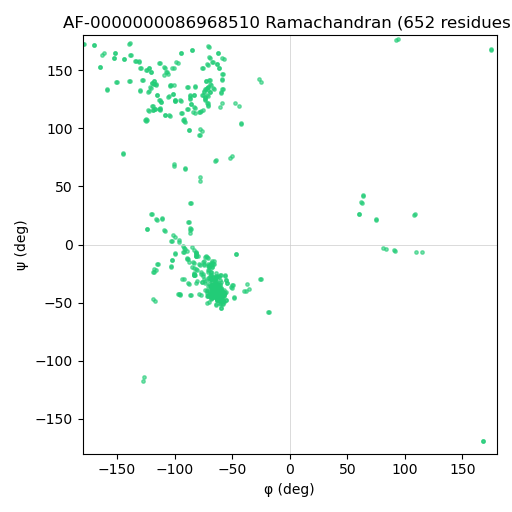C C . ARG B 1 231 ? 7.105 3.746 -3.971 1 95.81 231 ARG B C 1
ATOM 4510 O O . ARG B 1 231 ? 5.879 3.75 -4.102 1 95.81 231 ARG B O 1
ATOM 4517 N N . VAL B 1 232 ? 7.867 3.068 -4.723 1 96.38 232 VAL B N 1
ATOM 4518 C CA . VAL B 1 232 ? 7.367 2.191 -5.777 1 96.38 232 VAL B CA 1
ATOM 4519 C C . VAL B 1 232 ? 6.48 1.108 -5.168 1 96.38 232 VAL B C 1
ATOM 4521 O O . VAL B 1 232 ? 5.367 0.867 -5.648 1 96.38 232 VAL B O 1
ATOM 4524 N N . TYR B 1 233 ? 6.977 0.485 -4.121 1 97.5 233 TYR B N 1
ATOM 4525 C CA . TYR B 1 233 ? 6.246 -0.561 -3.416 1 97.5 233 TYR B CA 1
ATOM 4526 C C . TYR B 1 233 ? 4.922 -0.032 -2.877 1 97.5 233 TYR B C 1
ATOM 4528 O O . TYR B 1 233 ? 3.883 -0.679 -3.023 1 97.5 233 TYR B O 1
ATOM 4536 N N . GLY B 1 234 ? 4.973 1.118 -2.285 1 96.81 234 GLY B N 1
ATOM 4537 C CA . GLY B 1 234 ? 3.76 1.739 -1.781 1 96.81 234 GLY B CA 1
ATOM 4538 C C . GLY B 1 234 ? 2.734 2.016 -2.865 1 96.81 234 GLY B C 1
ATOM 4539 O O . GLY B 1 234 ? 1.544 1.757 -2.682 1 96.81 234 GLY B O 1
ATOM 4540 N N . ALA B 1 235 ? 3.184 2.559 -3.918 1 96.56 235 ALA B N 1
ATOM 4541 C CA . ALA B 1 235 ? 2.295 2.854 -5.039 1 96.56 235 ALA B CA 1
ATOM 4542 C C . ALA B 1 235 ? 1.632 1.582 -5.562 1 96.56 235 ALA B C 1
ATOM 4544 O O . ALA B 1 235 ? 0.443 1.584 -5.891 1 96.56 235 ALA B O 1
ATOM 4545 N N . LEU B 1 236 ? 2.404 0.54 -5.676 1 96.88 236 LEU B N 1
ATOM 4546 C CA . LEU B 1 236 ? 1.871 -0.749 -6.102 1 96.88 236 LEU B CA 1
ATOM 4547 C C . LEU B 1 236 ? 0.768 -1.22 -5.16 1 96.88 236 LEU B C 1
ATOM 4549 O O . LEU B 1 236 ? -0.322 -1.587 -5.609 1 96.88 236 LEU B O 1
ATOM 4553 N N . MET B 1 237 ? 1.096 -1.2 -3.875 1 97 237 MET B N 1
ATOM 4554 C CA . MET B 1 237 ? 0.135 -1.65 -2.871 1 97 237 MET B CA 1
ATOM 4555 C C . MET B 1 237 ? -1.123 -0.788 -2.896 1 97 237 MET B C 1
ATOM 4557 O O . MET B 1 237 ? -2.234 -1.299 -2.742 1 97 237 MET B O 1
ATOM 4561 N N . TRP B 1 238 ? -0.92 0.51 -3.113 1 96.12 238 TRP B N 1
ATOM 4562 C CA . TRP B 1 238 ? -2.031 1.448 -3.225 1 96.12 238 TRP B CA 1
ATOM 4563 C C . TRP B 1 238 ? -2.949 1.069 -4.383 1 96.12 238 TRP B C 1
ATOM 4565 O O . TRP B 1 238 ? -4.168 0.976 -4.211 1 96.12 238 TRP B O 1
ATOM 4575 N N . SER B 1 239 ? -2.416 0.809 -5.504 1 94.44 239 SER B N 1
ATOM 4576 C CA . SER B 1 239 ? -3.176 0.471 -6.703 1 94.44 239 SER B CA 1
ATOM 4577 C C . SER B 1 239 ? -3.859 -0.885 -6.559 1 94.44 239 SER B C 1
ATOM 4579 O O . SER B 1 239 ? -5.043 -1.024 -6.867 1 94.44 239 SER B O 1
ATOM 4581 N N . LEU B 1 240 ? -3.115 -1.847 -6.086 1 95.44 240 LEU B N 1
ATOM 4582 C CA . LEU B 1 240 ? -3.658 -3.193 -5.938 1 95.44 240 LEU B CA 1
ATOM 4583 C C . LEU B 1 240 ? -4.766 -3.219 -4.891 1 95.44 240 LEU B C 1
ATOM 4585 O O . LEU B 1 240 ? -5.734 -3.975 -5.02 1 95.44 240 LEU B O 1
ATOM 4589 N N . GLY B 1 241 ? -4.539 -2.438 -3.787 1 93.69 241 GLY B N 1
ATOM 4590 C CA . GLY B 1 241 ? -5.578 -2.352 -2.773 1 93.69 241 GLY B CA 1
ATOM 4591 C C . GLY B 1 241 ? -6.914 -1.888 -3.322 1 93.69 241 GLY B C 1
ATOM 4592 O O . GLY B 1 241 ? -7.969 -2.264 -2.807 1 93.69 241 GLY B O 1
ATOM 4593 N N . LYS B 1 242 ? -6.875 -1.157 -4.379 1 93.06 242 LYS B N 1
ATOM 4594 C CA . LYS B 1 242 ? -8.094 -0.638 -4.988 1 93.06 242 LYS B CA 1
ATOM 4595 C C . LYS B 1 242 ? -8.742 -1.674 -5.902 1 93.06 242 LYS B C 1
ATOM 4597 O O . LYS B 1 242 ? -9.953 -1.661 -6.109 1 93.06 242 LYS B O 1
ATOM 4602 N N . ILE B 1 243 ? -7.926 -2.574 -6.414 1 92.12 243 ILE B N 1
ATOM 4603 C CA . ILE B 1 243 ? -8.375 -3.496 -7.453 1 92.12 243 ILE B CA 1
ATOM 4604 C C . ILE B 1 243 ? -8.797 -4.82 -6.816 1 92.12 243 ILE B C 1
ATOM 4606 O O . ILE B 1 243 ? -9.789 -5.422 -7.227 1 92.12 243 ILE B O 1
ATOM 4610 N N . ILE B 1 244 ? -8.016 -5.273 -5.887 1 93.38 244 ILE B N 1
ATOM 4611 C CA . ILE B 1 244 ? -8.281 -6.559 -5.25 1 93.38 244 ILE B CA 1
ATOM 4612 C C . ILE B 1 244 ? -9.203 -6.363 -4.051 1 93.38 244 ILE B C 1
ATOM 4614 O O . ILE B 1 244 ? -8.852 -5.68 -3.088 1 93.38 244 ILE B O 1
ATOM 4618 N N . ASN B 1 245 ? -10.32 -6.898 -4.094 1 88.25 245 ASN B N 1
ATOM 4619 C CA . ASN B 1 245 ? -11.359 -6.652 -3.096 1 88.25 245 ASN B CA 1
ATOM 4620 C C . ASN B 1 245 ? -11.273 -7.652 -1.946 1 88.25 245 ASN B C 1
ATOM 4622 O O . ASN B 1 245 ? -12.18 -8.469 -1.764 1 88.25 245 ASN B O 1
ATOM 4626 N N . THR B 1 246 ? -10.281 -7.648 -1.209 1 90.94 246 THR B N 1
ATOM 4627 C CA . THR B 1 246 ? -10.109 -8.445 0 1 90.94 246 THR B CA 1
ATOM 4628 C C . THR B 1 246 ? -9.445 -7.621 1.101 1 90.94 246 THR B C 1
ATOM 4630 O O . THR B 1 246 ? -8.578 -6.793 0.825 1 90.94 246 THR B O 1
ATOM 4633 N N . PRO B 1 247 ? -9.875 -7.785 2.303 1 85.75 247 PRO B N 1
ATOM 4634 C CA . PRO B 1 247 ? -9.242 -7.062 3.404 1 85.75 247 PRO B CA 1
ATOM 4635 C C . PRO B 1 247 ? -7.82 -7.551 3.684 1 85.75 247 PRO B C 1
ATOM 4637 O O . PRO B 1 247 ? -6.984 -6.789 4.176 1 85.75 247 PRO B O 1
ATOM 4640 N N . GLU B 1 248 ? -7.617 -8.797 3.338 1 91.31 248 GLU B N 1
ATOM 4641 C CA . GLU B 1 248 ? -6.297 -9.375 3.572 1 91.31 248 GLU B CA 1
ATOM 4642 C C . GLU B 1 248 ? -5.27 -8.82 2.59 1 91.31 248 GLU B C 1
ATOM 4644 O O . GLU B 1 248 ? -5.527 -8.75 1.388 1 91.31 248 GLU B O 1
ATOM 4649 N N . VAL B 1 249 ? -4.207 -8.477 3.109 1 94.12 249 VAL B N 1
ATOM 4650 C CA . VAL B 1 249 ? -3.141 -7.906 2.295 1 94.12 249 VAL B CA 1
ATOM 4651 C C . VAL B 1 249 ? -2.465 -9.008 1.479 1 94.12 249 VAL B C 1
ATOM 4653 O O . VAL B 1 249 ? -2.123 -10.062 2.016 1 94.12 249 VAL B O 1
ATOM 4656 N N . VAL B 1 250 ? -2.297 -8.766 0.241 1 95.94 250 VAL B N 1
ATOM 4657 C CA . VAL B 1 250 ? -1.617 -9.727 -0.625 1 95.94 250 VAL B CA 1
ATOM 4658 C C . VAL B 1 250 ? -0.122 -9.734 -0.316 1 95.94 250 VAL B C 1
ATOM 4660 O O . VAL B 1 250 ? 0.477 -8.672 -0.094 1 95.94 250 VAL B O 1
ATOM 4663 N N . ARG B 1 251 ? 0.43 -10.914 -0.345 1 97.25 251 ARG B N 1
ATOM 4664 C CA . ARG B 1 251 ? 1.867 -11.008 -0.114 1 97.25 251 ARG B CA 1
ATOM 4665 C C . ARG B 1 251 ? 2.65 -10.57 -1.347 1 97.25 251 ARG B C 1
ATOM 4667 O O . ARG B 1 251 ? 2.383 -11.039 -2.457 1 97.25 251 ARG B O 1
ATOM 4674 N N . VAL B 1 252 ? 3.588 -9.656 -1.128 1 97.88 252 VAL B N 1
ATOM 4675 C CA . VAL B 1 252 ? 4.438 -9.148 -2.203 1 97.88 252 VAL B CA 1
ATOM 4676 C C . VAL B 1 252 ? 5.887 -9.547 -1.945 1 97.88 252 VAL B C 1
ATOM 4678 O O . VAL B 1 252 ? 6.395 -9.391 -0.832 1 97.88 252 VAL B O 1
ATOM 4681 N N . TYR B 1 253 ? 6.52 -10.125 -2.898 1 98.25 253 TYR B N 1
ATOM 4682 C CA . TYR B 1 253 ? 7.953 -10.406 -2.885 1 98.25 253 TYR B CA 1
ATOM 4683 C C . TYR B 1 253 ? 8.703 -9.422 -3.771 1 98.25 253 TYR B C 1
ATOM 4685 O O . TYR B 1 253 ? 8.25 -9.086 -4.867 1 98.25 253 TYR B O 1
ATOM 4693 N N . ILE B 1 254 ? 9.82 -8.945 -3.242 1 97.56 254 ILE B N 1
ATOM 4694 C CA . ILE B 1 254 ? 10.586 -7.918 -3.947 1 97.56 254 ILE B CA 1
ATOM 4695 C C . ILE B 1 254 ? 11.961 -8.469 -4.332 1 97.56 254 ILE B C 1
ATOM 4697 O O . ILE B 1 254 ? 12.602 -9.156 -3.535 1 97.56 254 ILE B O 1
ATOM 4701 N N . GLY B 1 255 ? 12.352 -8.156 -5.535 1 95.25 255 GLY B N 1
ATOM 4702 C CA . GLY B 1 255 ? 13.703 -8.531 -5.93 1 95.25 255 GLY B CA 1
ATOM 4703 C C . GLY B 1 255 ? 13.945 -8.383 -7.422 1 95.25 255 GLY B C 1
ATOM 4704 O O . GLY B 1 255 ? 13.273 -7.598 -8.094 1 95.25 255 GLY B O 1
ATOM 4705 N N . SER B 1 256 ? 15 -8.891 -7.832 1 93.56 256 SER B N 1
ATOM 4706 C CA . SER B 1 256 ? 15.359 -9.094 -9.227 1 93.56 256 SER B CA 1
ATOM 4707 C C . SER B 1 256 ? 15.695 -10.555 -9.508 1 93.56 256 SER B C 1
ATOM 4709 O O . SER B 1 256 ? 16.781 -11.031 -9.148 1 93.56 256 SER B O 1
ATOM 4711 N N . PHE B 1 257 ? 14.82 -11.195 -10.188 1 91.69 257 PHE B N 1
ATOM 4712 C CA . PHE B 1 257 ? 14.891 -12.648 -10.32 1 91.69 257 PHE B CA 1
ATOM 4713 C C . PHE B 1 257 ? 15.492 -13.039 -11.672 1 91.69 257 PHE B C 1
ATOM 4715 O O . PHE B 1 257 ? 14.797 -13.586 -12.531 1 91.69 257 PHE B O 1
ATOM 4722 N N . TRP B 1 258 ? 16.672 -12.75 -11.727 1 85.56 258 TRP B N 1
ATOM 4723 C CA . TRP B 1 258 ? 17.516 -13.133 -12.859 1 85.56 258 TRP B CA 1
ATOM 4724 C C . TRP B 1 258 ? 18.891 -13.586 -12.391 1 85.56 258 TRP B C 1
ATOM 4726 O O . TRP B 1 258 ? 19.188 -13.555 -11.195 1 85.56 258 TRP B O 1
ATOM 4736 N N . SER B 1 259 ? 19.703 -14.109 -13.352 1 80.5 259 SER B N 1
ATOM 4737 C CA . SER B 1 259 ? 20.984 -14.727 -12.992 1 80.5 259 SER B CA 1
ATOM 4738 C C . SER B 1 259 ? 22.094 -13.688 -12.922 1 80.5 259 SER B C 1
ATOM 4740 O O . SER B 1 259 ? 23.25 -14.023 -12.633 1 80.5 259 SER B O 1
ATOM 4742 N N . HIS B 1 260 ? 21.781 -12.445 -12.977 1 82.75 260 HIS B N 1
ATOM 4743 C CA . HIS B 1 260 ? 22.812 -11.414 -12.961 1 82.75 260 HIS B CA 1
ATOM 4744 C C . HIS B 1 260 ? 22.953 -10.789 -11.57 1 82.75 260 HIS B C 1
ATOM 4746 O O . HIS B 1 260 ? 22 -10.805 -10.789 1 82.75 260 HIS B O 1
ATOM 4752 N N . PRO B 1 261 ? 24.125 -10.305 -11.25 1 82.19 261 PRO B N 1
ATOM 4753 C CA . PRO B 1 261 ? 24.328 -9.641 -9.961 1 82.19 261 PRO B CA 1
ATOM 4754 C C . PRO B 1 261 ? 23.484 -8.367 -9.82 1 82.19 261 PRO B C 1
ATOM 4756 O O . PRO B 1 261 ? 23.172 -7.715 -10.82 1 82.19 261 PRO B O 1
ATOM 4759 N N . LEU B 1 262 ? 23.281 -8.109 -8.508 1 84.19 262 LEU B N 1
ATOM 4760 C CA . LEU B 1 262 ? 22.547 -6.887 -8.227 1 84.19 262 LEU B CA 1
ATOM 4761 C C . LEU B 1 262 ? 23.359 -5.656 -8.586 1 84.19 262 LEU B C 1
ATOM 4763 O O . LEU B 1 262 ? 24.578 -5.617 -8.336 1 84.19 262 LEU B O 1
ATOM 4767 N N . LEU B 1 263 ? 22.781 -4.684 -9.195 1 82.25 263 LEU B N 1
ATOM 4768 C CA . LEU B 1 263 ? 23.469 -3.463 -9.594 1 82.25 263 LEU B CA 1
ATOM 4769 C C . LEU B 1 263 ? 23.672 -2.541 -8.391 1 82.25 263 LEU B C 1
ATOM 4771 O O . LEU B 1 263 ? 24.75 -1.95 -8.234 1 82.25 263 LEU B O 1
ATOM 4775 N N . ILE B 1 264 ? 22.656 -2.377 -7.543 1 81.12 264 ILE B N 1
ATOM 4776 C CA . ILE B 1 264 ? 22.734 -1.616 -6.301 1 81.12 264 ILE B CA 1
ATOM 4777 C C . ILE B 1 264 ? 22.594 -2.559 -5.109 1 81.12 264 ILE B C 1
ATOM 4779 O O . ILE B 1 264 ? 21.547 -3.184 -4.926 1 81.12 264 ILE B O 1
ATOM 4783 N N . PRO B 1 265 ? 23.625 -2.619 -4.336 1 80.75 265 PRO B N 1
ATOM 4784 C CA . PRO B 1 265 ? 23.641 -3.656 -3.301 1 80.75 265 PRO B CA 1
ATOM 4785 C C . PRO B 1 265 ? 22.922 -3.23 -2.027 1 80.75 265 PRO B C 1
ATOM 4787 O O . PRO B 1 265 ? 22.766 -4.027 -1.099 1 80.75 265 PRO B O 1
ATOM 4790 N N . ASP B 1 266 ? 22.422 -2.006 -1.992 1 85.62 266 ASP B N 1
ATOM 4791 C CA . ASP B 1 266 ? 21.844 -1.466 -0.765 1 85.62 266 ASP B CA 1
ATOM 4792 C C . ASP B 1 266 ? 20.734 -2.375 -0.233 1 85.62 266 ASP B C 1
ATOM 4794 O O . ASP B 1 266 ? 20.594 -2.531 0.98 1 85.62 266 ASP B O 1
ATOM 4798 N N . ASN B 1 267 ? 20.062 -3.062 -1.205 1 91.12 267 ASN B N 1
ATOM 4799 C CA . ASN B 1 267 ? 18.906 -3.848 -0.805 1 91.12 267 ASN B CA 1
ATOM 4800 C C . ASN B 1 267 ? 19.172 -5.348 -0.937 1 91.12 267 ASN B C 1
ATOM 4802 O O . ASN B 1 267 ? 18.234 -6.141 -1.003 1 91.12 267 ASN B O 1
ATOM 4806 N N . ARG B 1 268 ? 20.391 -5.727 -0.921 1 92.06 268 ARG B N 1
ATOM 4807 C CA . ARG B 1 268 ? 20.766 -7.117 -1.162 1 92.06 268 ARG B CA 1
ATOM 4808 C C . ARG B 1 268 ? 20.141 -8.039 -0.114 1 92.06 268 ARG B C 1
ATOM 4810 O O . ARG B 1 268 ? 19.547 -9.062 -0.453 1 92.06 268 ARG B O 1
ATOM 4817 N N . LYS B 1 269 ? 20.328 -7.66 1.146 1 92.38 269 LYS B N 1
ATOM 4818 C CA . LYS B 1 269 ? 19.797 -8.492 2.227 1 92.38 269 LYS B CA 1
ATOM 4819 C C . LYS B 1 269 ? 18.281 -8.648 2.109 1 92.38 269 LYS B C 1
ATOM 4821 O O . LYS B 1 269 ? 17.75 -9.742 2.312 1 92.38 269 LYS B O 1
ATOM 4826 N N . LEU B 1 270 ? 17.672 -7.609 1.8 1 94.38 270 LEU B N 1
ATOM 4827 C CA . LEU B 1 270 ? 16.219 -7.637 1.617 1 94.38 270 LEU B CA 1
ATOM 4828 C C . LEU B 1 270 ? 15.836 -8.57 0.472 1 94.38 270 LEU B C 1
ATOM 4830 O O . LEU B 1 270 ? 14.953 -9.414 0.625 1 94.38 270 LEU B O 1
ATOM 4834 N N . PHE B 1 271 ? 16.484 -8.477 -0.656 1 95.44 271 PHE B N 1
ATOM 4835 C CA . PHE B 1 271 ? 16.156 -9.266 -1.84 1 95.44 271 PHE B CA 1
ATOM 4836 C C . PHE B 1 271 ? 16.391 -10.75 -1.588 1 95.44 271 PHE B C 1
ATOM 4838 O O . PHE B 1 271 ? 15.602 -11.594 -2.016 1 95.44 271 PHE B O 1
ATOM 4845 N N . GLU B 1 272 ? 17.438 -11.016 -0.885 1 93.81 272 GLU B N 1
ATOM 4846 C CA . GLU B 1 272 ? 17.734 -12.398 -0.543 1 93.81 272 GLU B CA 1
ATOM 4847 C C . GLU B 1 272 ? 16.656 -12.984 0.372 1 93.81 272 GLU B C 1
ATOM 4849 O O . GLU B 1 272 ? 16.219 -14.117 0.17 1 93.81 272 GLU B O 1
ATOM 4854 N N . ALA B 1 273 ? 16.297 -12.203 1.34 1 95.12 273 ALA B N 1
ATOM 4855 C CA . ALA B 1 273 ? 15.258 -12.648 2.264 1 95.12 273 ALA B CA 1
ATOM 4856 C C . ALA B 1 273 ? 13.93 -12.875 1.535 1 95.12 273 ALA B C 1
ATOM 4858 O O . ALA B 1 273 ? 13.242 -13.867 1.771 1 95.12 273 ALA B O 1
ATOM 4859 N N . GLU B 1 274 ? 13.609 -11.961 0.661 1 96.56 274 GLU B N 1
ATOM 4860 C CA . GLU B 1 274 ? 12.367 -12.055 -0.104 1 96.56 274 GLU B CA 1
ATOM 4861 C C . GLU B 1 274 ? 12.391 -13.25 -1.05 1 96.56 274 GLU B C 1
ATOM 4863 O O . GLU B 1 274 ? 11.375 -13.938 -1.211 1 96.56 274 GLU B O 1
ATOM 4868 N N . GLU B 1 275 ? 13.469 -13.445 -1.636 1 94.81 275 GLU B N 1
ATOM 4869 C CA . GLU B 1 275 ? 13.617 -14.594 -2.523 1 94.81 275 GLU B CA 1
ATOM 4870 C C . GLU B 1 275 ? 13.445 -15.906 -1.763 1 94.81 275 GLU B C 1
ATOM 4872 O O . GLU B 1 275 ? 12.758 -16.812 -2.23 1 94.81 275 GLU B O 1
ATOM 4877 N N . GLN B 1 276 ? 14.055 -16 -0.64 1 94.56 276 GLN B N 1
ATOM 4878 C CA . GLN B 1 276 ? 13.93 -17.203 0.188 1 94.56 276 GLN B CA 1
ATOM 4879 C C . GLN B 1 276 ? 12.484 -17.438 0.598 1 94.56 276 GLN B C 1
ATOM 4881 O O . GLN B 1 276 ? 12 -18.562 0.554 1 94.56 276 GLN B O 1
ATOM 4886 N N . ASP B 1 277 ? 11.836 -16.406 0.98 1 96.69 277 ASP B N 1
ATOM 4887 C CA . ASP B 1 277 ? 10.43 -16.516 1.362 1 96.69 277 ASP B CA 1
ATOM 4888 C C . ASP B 1 277 ? 9.578 -16.984 0.186 1 96.69 277 ASP B C 1
ATOM 4890 O O . ASP B 1 277 ? 8.695 -17.828 0.351 1 96.69 277 ASP B O 1
ATOM 4894 N N . LEU B 1 278 ? 9.828 -16.438 -0.959 1 96.69 278 LEU B N 1
ATOM 4895 C CA . LEU B 1 278 ? 9.078 -16.812 -2.154 1 96.69 278 LEU B CA 1
ATOM 4896 C C . LEU B 1 278 ? 9.305 -18.281 -2.494 1 96.69 278 LEU B C 1
ATOM 4898 O O . LEU B 1 278 ? 8.352 -19 -2.785 1 96.69 278 LEU B O 1
ATOM 4902 N N . PHE B 1 279 ? 10.477 -18.688 -2.416 1 93.81 279 PHE B N 1
ATOM 4903 C CA . PHE B 1 279 ? 10.812 -20.078 -2.732 1 93.81 279 PHE B CA 1
ATOM 4904 C C . PHE B 1 279 ? 10.164 -21.031 -1.731 1 93.81 279 PHE B C 1
ATOM 4906 O O . PHE B 1 279 ? 9.664 -22.094 -2.111 1 93.81 279 PHE B O 1
ATOM 4913 N N . LYS B 1 280 ? 10.227 -20.625 -0.519 1 94.56 280 LYS B N 1
ATOM 4914 C CA . LYS B 1 280 ? 9.562 -21.438 0.502 1 94.56 280 LYS B CA 1
ATOM 4915 C C . LYS B 1 280 ? 8.07 -21.562 0.225 1 94.56 280 LYS B C 1
ATOM 4917 O O . LYS B 1 280 ? 7.48 -22.625 0.416 1 94.56 280 LYS B O 1
ATOM 4922 N N . ASP B 1 281 ? 7.52 -20.516 -0.209 1 96.12 281 ASP B N 1
ATOM 4923 C CA . ASP B 1 281 ? 6.102 -20.516 -0.551 1 96.12 281 ASP B CA 1
ATOM 4924 C C . ASP B 1 281 ? 5.816 -21.484 -1.697 1 96.12 281 ASP B C 1
ATOM 4926 O O . ASP B 1 281 ? 4.914 -22.328 -1.603 1 96.12 281 ASP B O 1
ATOM 4930 N N . ILE B 1 282 ? 6.566 -21.453 -2.703 1 95.25 282 ILE B N 1
ATOM 4931 C CA . ILE B 1 282 ? 6.391 -22.312 -3.869 1 95.25 282 ILE B CA 1
ATOM 4932 C C . ILE B 1 282 ? 6.672 -23.766 -3.482 1 95.25 282 ILE B C 1
ATOM 4934 O O . ILE B 1 282 ? 5.953 -24.672 -3.904 1 95.25 282 ILE B O 1
ATOM 4938 N N . GLN B 1 283 ? 7.609 -23.984 -2.676 1 91.75 283 GLN B N 1
ATOM 4939 C CA . GLN B 1 283 ? 8.008 -25.328 -2.26 1 91.75 283 GLN B CA 1
ATOM 4940 C C . GLN B 1 283 ? 6.93 -25.984 -1.402 1 91.75 283 GLN B C 1
ATOM 4942 O O . GLN B 1 283 ? 6.906 -27.203 -1.253 1 91.75 283 GLN B O 1
ATOM 4947 N N . SER B 1 284 ? 6.145 -25.188 -0.811 1 93 284 SER B N 1
ATOM 4948 C CA . SER B 1 284 ? 5.121 -25.734 0.079 1 93 284 SER B CA 1
ATOM 4949 C C . SER B 1 284 ? 3.914 -26.219 -0.707 1 93 284 SER B C 1
ATOM 4951 O O . SER B 1 284 ? 3.064 -26.938 -0.165 1 93 284 SER B O 1
ATOM 4953 N N . LEU B 1 285 ? 3.875 -25.969 -1.981 1 94.44 285 LEU B N 1
ATOM 4954 C CA . LEU B 1 285 ? 2.678 -26.203 -2.779 1 94.44 285 LEU B CA 1
ATOM 4955 C C . LEU B 1 285 ? 2.383 -27.703 -2.877 1 94.44 285 LEU B C 1
ATOM 4957 O O . LEU B 1 285 ? 1.234 -28.125 -2.719 1 94.44 285 LEU B O 1
ATOM 4961 N N . PRO B 1 286 ? 3.408 -28.562 -3.1 1 89.94 286 PRO B N 1
ATOM 4962 C CA . PRO B 1 286 ? 3.111 -30 -3.166 1 89.94 286 PRO B CA 1
ATOM 4963 C C . PRO B 1 286 ? 2.492 -30.531 -1.877 1 89.94 286 PRO B C 1
ATOM 4965 O O . PRO B 1 286 ? 1.531 -31.312 -1.924 1 89.94 286 PRO B O 1
ATOM 4968 N N . ARG B 1 287 ? 3.021 -30.094 -0.801 1 87.56 287 ARG B N 1
ATOM 4969 C CA . ARG B 1 287 ? 2.473 -30.484 0.49 1 87.56 287 ARG B CA 1
ATOM 4970 C C . ARG B 1 287 ? 1.036 -30 0.65 1 87.56 287 ARG B C 1
ATOM 4972 O O . ARG B 1 287 ? 0.16 -30.766 1.067 1 87.56 287 ARG B O 1
ATOM 4979 N N . ASN B 1 288 ? 0.828 -28.797 0.355 1 89.81 288 ASN B N 1
ATOM 4980 C CA . ASN B 1 288 ? -0.507 -28.219 0.477 1 89.81 288 ASN B CA 1
ATOM 4981 C C . ASN B 1 288 ? -1.507 -28.922 -0.434 1 89.81 288 ASN B C 1
ATOM 4983 O O . ASN B 1 288 ? -2.652 -29.156 -0.043 1 89.81 288 ASN B O 1
ATOM 4987 N N . ALA B 1 289 ? -1.08 -29.203 -1.63 1 87.5 289 ALA B N 1
ATOM 4988 C CA . ALA B 1 289 ? -1.93 -29.922 -2.578 1 87.5 289 ALA B CA 1
ATOM 4989 C C . ALA B 1 289 ? -2.287 -31.312 -2.055 1 87.5 289 ALA B C 1
ATOM 4991 O O . ALA B 1 289 ? -3.434 -31.75 -2.168 1 87.5 289 ALA B O 1
ATOM 4992 N N . ALA B 1 290 ? -1.341 -32 -1.504 1 84.38 290 ALA B N 1
ATOM 4993 C CA . ALA B 1 290 ? -1.569 -33.344 -0.926 1 84.38 290 ALA B CA 1
ATOM 4994 C C . ALA B 1 290 ? -2.576 -33.281 0.22 1 84.38 290 ALA B C 1
ATOM 4996 O O . ALA B 1 290 ? -3.469 -34.125 0.322 1 84.38 290 ALA B O 1
ATOM 4997 N N . LEU B 1 291 ? -2.408 -32.281 1.003 1 85.94 291 LEU B N 1
ATOM 4998 C CA . LEU B 1 291 ? -3.309 -32.094 2.137 1 85.94 291 LEU B CA 1
ATOM 4999 C C . LEU B 1 291 ? -4.727 -31.797 1.661 1 85.94 291 LEU B C 1
ATOM 5001 O O . LEU B 1 291 ? -5.699 -32.281 2.244 1 85.94 291 LEU B O 1
ATOM 5005 N N . ARG B 1 292 ? -4.828 -31.062 0.699 1 85.25 292 ARG B N 1
ATOM 5006 C CA . ARG B 1 292 ? -6.141 -30.766 0.13 1 85.25 292 ARG B CA 1
ATOM 5007 C C . ARG B 1 292 ? -6.797 -32.031 -0.415 1 85.25 292 ARG B C 1
ATOM 5009 O O . ARG B 1 292 ? -7.984 -32.281 -0.187 1 85.25 292 ARG B O 1
ATOM 5016 N N . LYS B 1 293 ? -6.031 -32.781 -1.174 1 83.38 293 LYS B N 1
ATOM 5017 C CA . LYS B 1 293 ? -6.535 -34.031 -1.705 1 83.38 293 LYS B CA 1
ATOM 5018 C C . LYS B 1 293 ? -7 -34.938 -0.582 1 83.38 293 LYS B C 1
ATOM 5020 O O . LYS B 1 293 ? -8.047 -35.594 -0.695 1 83.38 293 LYS B O 1
ATOM 5025 N N . LEU B 1 294 ? -6.191 -34.969 0.462 1 84.56 294 LEU B N 1
ATOM 5026 C CA . LEU B 1 294 ? -6.555 -35.781 1.631 1 84.56 294 LEU B CA 1
ATOM 5027 C C . LEU B 1 294 ? -7.867 -35.281 2.234 1 84.56 294 LEU B C 1
ATOM 5029 O O . LEU B 1 294 ? -8.773 -36.094 2.496 1 84.56 294 LEU B O 1
ATOM 5033 N N . ASN B 1 295 ? -7.953 -34.062 2.371 1 86.19 295 ASN B N 1
ATOM 5034 C CA . ASN B 1 295 ? -9.164 -33.469 2.951 1 86.19 295 ASN B CA 1
ATOM 5035 C C . ASN B 1 295 ? -10.375 -33.719 2.057 1 86.19 295 ASN B C 1
ATOM 5037 O O . ASN B 1 295 ? -11.469 -34 2.551 1 86.19 295 ASN B O 1
ATOM 5041 N N . ASP B 1 296 ? -10.211 -33.594 0.842 1 84.69 296 ASP B N 1
ATOM 5042 C CA . ASP B 1 296 ? -11.281 -33.875 -0.113 1 84.69 296 ASP B CA 1
ATOM 5043 C C . ASP B 1 296 ? -11.727 -35.344 -0.044 1 84.69 296 ASP B C 1
ATOM 5045 O O . ASP B 1 296 ? -12.922 -35.625 -0.129 1 84.69 296 ASP B O 1
ATOM 5049 N N . LEU B 1 297 ? -10.789 -36.156 0.074 1 85.94 297 LEU B N 1
ATOM 5050 C CA . LEU B 1 297 ? -11.102 -37.594 0.179 1 85.94 297 LEU B CA 1
ATOM 5051 C C . LEU B 1 297 ? -11.867 -37.875 1.462 1 85.94 297 LEU B C 1
ATOM 5053 O O . LEU B 1 297 ? -12.805 -38.688 1.459 1 85.94 297 LEU B O 1
ATOM 5057 N N . ILE B 1 298 ? -11.406 -37.219 2.469 1 86.44 298 ILE B N 1
ATOM 5058 C CA . ILE B 1 298 ? -12.078 -37.375 3.75 1 86.44 298 ILE B CA 1
ATOM 5059 C C . ILE B 1 298 ? -13.531 -36.906 3.635 1 86.44 298 ILE B C 1
ATOM 5061 O O . ILE B 1 298 ? -14.453 -37.594 4.074 1 86.44 298 ILE B O 1
ATOM 5065 N N . LYS B 1 299 ? -13.688 -35.812 3.062 1 88.06 299 LYS B N 1
ATOM 5066 C CA . LYS B 1 299 ? -15.039 -35.312 2.855 1 88.06 299 LYS B CA 1
ATOM 5067 C C . LYS B 1 299 ? -15.867 -36.25 1.991 1 88.06 299 LYS B C 1
ATOM 5069 O O . LYS B 1 299 ? -17.031 -36.5 2.287 1 88.06 299 LYS B O 1
ATOM 5074 N N . ARG B 1 300 ? -15.25 -36.656 0.905 1 88.12 300 ARG B N 1
ATOM 5075 C CA . ARG B 1 300 ? -15.914 -37.594 0.009 1 88.12 300 ARG B CA 1
ATOM 5076 C C . ARG B 1 300 ? -16.281 -38.875 0.743 1 88.12 300 ARG B C 1
ATOM 5078 O O . ARG B 1 300 ? -17.375 -39.406 0.56 1 88.12 300 ARG B O 1
ATOM 5085 N N . ALA B 1 301 ? -15.43 -39.375 1.582 1 87.44 301 ALA B N 1
ATOM 5086 C CA . ALA B 1 301 ? -15.68 -40.594 2.361 1 87.44 301 ALA B CA 1
ATOM 5087 C C . ALA B 1 301 ? -16.828 -40.406 3.336 1 87.44 301 ALA B C 1
ATOM 5089 O O . ALA B 1 301 ? -17.672 -41.281 3.508 1 87.44 301 ALA B O 1
ATOM 5090 N N . ARG B 1 302 ? -16.828 -39.25 3.883 1 87.19 302 ARG B N 1
ATOM 5091 C CA . ARG B 1 302 ? -17.906 -38.906 4.805 1 87.19 302 ARG B CA 1
ATOM 5092 C C . ARG B 1 302 ? -19.25 -38.875 4.078 1 87.19 302 ARG B C 1
ATOM 5094 O O . ARG B 1 302 ? -20.25 -39.375 4.582 1 87.19 302 ARG B O 1
ATOM 5101 N N . LEU B 1 303 ? -19.219 -38.281 2.975 1 85.75 303 LEU B N 1
ATOM 5102 C CA . LEU B 1 303 ? -20.438 -38.219 2.17 1 85.75 303 LEU B CA 1
ATOM 5103 C C . LEU B 1 303 ? -20.875 -39.594 1.717 1 85.75 303 LEU B C 1
ATOM 5105 O O . LEU B 1 303 ? -22.062 -39.906 1.702 1 85.75 303 LEU B O 1
ATOM 5109 N N . ALA B 1 304 ? -19.969 -40.406 1.261 1 83.25 304 ALA B N 1
ATOM 5110 C CA . ALA B 1 304 ? -20.266 -41.781 0.833 1 83.25 304 ALA B CA 1
ATOM 5111 C C . ALA B 1 304 ? -20.859 -42.594 1.978 1 83.25 304 ALA B C 1
ATOM 5113 O O . ALA B 1 304 ? -21.781 -43.375 1.771 1 83.25 304 ALA B O 1
ATOM 5114 N N . LYS B 1 305 ? -20.328 -42.312 3.133 1 81.75 305 LYS B N 1
ATOM 5115 C CA . LYS B 1 305 ? -20.844 -43 4.32 1 81.75 305 LYS B CA 1
ATOM 5116 C C . LYS B 1 305 ? -22.297 -42.625 4.582 1 81.75 305 LYS B C 1
ATOM 5118 O O . LYS B 1 305 ? -23.125 -43.5 4.879 1 81.75 305 LYS B O 1
ATOM 5123 N N . VAL B 1 306 ? -22.547 -41.406 4.469 1 77.06 306 VAL B N 1
ATOM 5124 C CA . VAL B 1 306 ? -23.906 -40.938 4.691 1 77.06 306 VAL B CA 1
ATOM 5125 C C . VAL B 1 306 ? -24.828 -41.531 3.629 1 77.06 306 VAL B C 1
ATOM 5127 O O . VAL B 1 306 ? -25.953 -41.938 3.932 1 77.06 306 VAL B O 1
ATOM 5130 N N . SER B 1 307 ? -24.406 -41.594 2.426 1 74.62 307 SER B N 1
ATOM 5131 C CA . SER B 1 307 ? -25.203 -42.125 1.331 1 74.62 307 SER B CA 1
ATOM 5132 C C . SER B 1 307 ? -25.516 -43.625 1.553 1 74.62 307 SER B C 1
ATOM 5134 O O . SER B 1 307 ? -26.594 -44.094 1.213 1 74.62 307 SER B O 1
ATOM 5136 N N . VAL B 1 308 ? -24.609 -44.344 2.094 1 72.62 308 VAL B N 1
ATOM 5137 C CA . VAL B 1 308 ? -24.766 -45.75 2.377 1 72.62 308 VAL B CA 1
ATOM 5138 C C . VAL B 1 308 ? -25.812 -45.938 3.484 1 72.62 308 VAL B C 1
ATOM 5140 O O . VAL B 1 308 ? -26.688 -46.812 3.379 1 72.62 308 VAL B O 1
ATOM 5143 N N . VAL B 1 309 ? -25.766 -45.062 4.477 1 68.44 309 VAL B N 1
ATOM 5144 C CA . VAL B 1 309 ? -26.641 -45.188 5.625 1 68.44 309 VAL B CA 1
ATOM 5145 C C . VAL B 1 309 ? -28.078 -44.875 5.203 1 68.44 309 VAL B C 1
ATOM 5147 O O . VAL B 1 309 ? -29.031 -45.531 5.68 1 68.44 309 VAL B O 1
ATOM 5150 N N . THR B 1 310 ? -28.203 -44 4.309 1 66.69 310 THR B N 1
ATOM 5151 C CA . THR B 1 310 ? -29.547 -43.594 3.893 1 66.69 310 THR B CA 1
ATOM 5152 C C . THR B 1 310 ? -30.188 -44.656 3.004 1 66.69 310 THR B C 1
ATOM 5154 O O . THR B 1 310 ? -31.406 -44.75 2.924 1 66.69 310 THR B O 1
ATOM 5157 N N . GLN B 1 311 ? -29.5 -45.438 2.334 1 62.88 311 GLN B N 1
ATOM 5158 C CA . GLN B 1 311 ? -30.047 -46.469 1.448 1 62.88 311 GLN B CA 1
ATOM 5159 C C . GLN B 1 311 ? -30.312 -47.75 2.207 1 62.88 311 GLN B C 1
ATOM 5161 O O . GLN B 1 311 ? -31 -48.656 1.706 1 62.88 311 GLN B O 1
ATOM 5166 N N . LEU B 1 312 ? -29.781 -47.906 3.398 1 58.78 312 LEU B N 1
ATOM 5167 C CA . LEU B 1 312 ? -30.047 -49.094 4.188 1 58.78 312 LEU B CA 1
ATOM 5168 C C . LEU B 1 312 ? -31.453 -49.062 4.793 1 58.78 312 LEU B C 1
ATOM 5170 O O . LEU B 1 312 ? -31.891 -48 5.27 1 58.78 312 LEU B O 1
ATOM 5174 N N . PRO B 1 313 ? -32.438 -50 4.441 1 52.44 313 PRO B N 1
ATOM 5175 C CA . PRO B 1 313 ? -33.781 -50.031 5.066 1 52.44 313 PRO B CA 1
ATOM 5176 C C . PRO B 1 313 ? -33.719 -49.938 6.59 1 52.44 313 PRO B C 1
ATOM 5178 O O . PRO B 1 313 ? -32.75 -50.438 7.203 1 52.44 313 PRO B O 1
ATOM 5181 N N . LYS B 1 314 ? -34.375 -48.906 7.137 1 50.38 314 LYS B N 1
ATOM 5182 C CA . LYS B 1 314 ? -34.5 -48.594 8.562 1 50.38 314 LYS B CA 1
ATOM 5183 C C . LYS B 1 314 ? -34.594 -49.875 9.391 1 50.38 314 LYS B C 1
ATOM 5185 O O . LYS B 1 314 ? -34.594 -49.812 10.617 1 50.38 314 LYS B O 1
ATOM 5190 N N . HIS B 1 315 ? -35.281 -51.031 9.039 1 41.62 315 HIS B N 1
ATOM 5191 C CA . HIS B 1 315 ? -35.656 -52.094 9.953 1 41.62 315 HIS B CA 1
ATOM 5192 C C . HIS B 1 315 ? -34.438 -52.875 10.422 1 41.62 315 HIS B C 1
ATOM 5194 O O . HIS B 1 315 ? -34.531 -53.656 11.383 1 41.62 315 HIS B O 1
ATOM 5200 N N . ASP B 1 316 ? -33.5 -53.375 9.664 1 37.69 316 ASP B N 1
ATOM 5201 C CA . ASP B 1 316 ? -32.688 -54.469 10.211 1 37.69 316 ASP B CA 1
ATOM 5202 C C . ASP B 1 316 ? -31.562 -53.906 11.086 1 37.69 316 ASP B C 1
ATOM 5204 O O . ASP B 1 316 ? -30.875 -52.969 10.695 1 37.69 316 ASP B O 1
ATOM 5208 N N . LYS B 1 317 ? -31.438 -54.156 12.383 1 44.47 317 LYS B N 1
ATOM 5209 C CA . LYS B 1 317 ? -30.453 -53.938 13.453 1 44.47 317 LYS B CA 1
ATOM 5210 C C . LYS B 1 317 ? -29.031 -54.156 12.953 1 44.47 317 LYS B C 1
ATOM 5212 O O . LYS B 1 317 ? -28.078 -53.719 13.594 1 44.47 317 LYS B O 1
ATOM 5217 N N . ALA B 1 318 ? -28.875 -55.094 12.188 1 41.84 318 ALA B N 1
ATOM 5218 C CA . ALA B 1 318 ? -27.547 -55.469 11.734 1 41.84 318 ALA B CA 1
ATOM 5219 C C . ALA B 1 318 ? -26.906 -54.375 10.883 1 41.84 318 ALA B C 1
ATOM 5221 O O . ALA B 1 318 ? -25.688 -54.219 10.852 1 41.84 318 ALA B O 1
ATOM 5222 N N . SER B 1 319 ? -27.656 -53.656 10.242 1 41.91 319 SER B N 1
ATOM 5223 C CA . SER B 1 319 ? -27.141 -52.594 9.383 1 41.91 319 SER B CA 1
ATOM 5224 C C . SER B 1 319 ? -26.562 -51.438 10.211 1 41.91 319 SER B C 1
ATOM 5226 O O . SER B 1 319 ? -25.688 -50.719 9.742 1 41.91 319 SER B O 1
ATOM 5228 N N . GLU B 1 320 ? -27.047 -51.219 11.367 1 44.19 320 GLU B N 1
ATOM 5229 C CA . GLU B 1 320 ? -26.438 -50.25 12.258 1 44.19 320 GLU B CA 1
ATOM 5230 C C . GLU B 1 320 ? -25.016 -50.656 12.641 1 44.19 320 GLU B C 1
ATOM 5232 O O . GLU B 1 320 ? -24.125 -49.812 12.711 1 44.19 320 GLU B O 1
ATOM 5237 N N . VAL B 1 321 ? -24.828 -52.031 12.852 1 42.69 321 VAL B N 1
ATOM 5238 C CA . VAL B 1 321 ? -23.5 -52.5 13.258 1 42.69 321 VAL B CA 1
ATOM 5239 C C . VAL B 1 321 ? -22.516 -52.312 12.109 1 42.69 321 VAL B C 1
ATOM 5241 O O . VAL B 1 321 ? -21.375 -51.906 12.32 1 42.69 321 VAL B O 1
ATOM 5244 N N . ASN B 1 322 ? -22.922 -52.719 10.961 1 39.5 322 ASN B N 1
ATOM 5245 C CA . ASN B 1 322 ? -22 -52.562 9.836 1 39.5 322 ASN B CA 1
ATOM 5246 C C . ASN B 1 322 ? -21.703 -51.125 9.516 1 39.5 322 ASN B C 1
ATOM 5248 O O . ASN B 1 322 ? -20.641 -50.781 8.992 1 39.5 322 ASN B O 1
ATOM 5252 N N . SER B 1 323 ? -22.641 -50.312 9.734 1 38.81 323 SER B N 1
ATOM 5253 C CA . SER B 1 323 ? -22.359 -48.906 9.539 1 38.81 323 SER B CA 1
ATOM 5254 C C . SER B 1 323 ? -21.297 -48.406 10.523 1 38.81 323 SER B C 1
ATOM 5256 O O . SER B 1 323 ? -20.469 -47.562 10.172 1 38.81 323 SER B O 1
ATOM 5258 N N . LYS B 1 324 ? -21.344 -48.969 11.648 1 45.66 324 LYS B N 1
ATOM 5259 C CA . LYS B 1 324 ? -20.344 -48.562 12.633 1 45.66 324 LYS B CA 1
ATOM 5260 C C . LYS B 1 324 ? -18.969 -49.094 12.25 1 45.66 324 LYS B C 1
ATOM 5262 O O . LYS B 1 324 ? -17.938 -48.531 12.633 1 45.66 324 LYS B O 1
ATOM 5267 N N . ARG B 1 325 ? -18.875 -50.312 11.742 1 38.97 325 ARG B N 1
ATOM 5268 C CA . ARG B 1 325 ? -17.562 -50.844 11.344 1 38.97 325 ARG B CA 1
ATOM 5269 C C . ARG B 1 325 ? -16.969 -50.031 10.211 1 38.97 325 ARG B C 1
ATOM 5271 O O . ARG B 1 325 ? -15.742 -50.031 10.023 1 38.97 325 ARG B O 1
ATOM 5278 N N . PHE B 1 326 ? -17.766 -49.625 9.297 1 40.06 326 PHE B N 1
ATOM 5279 C CA . PHE B 1 326 ? -17.234 -48.781 8.227 1 40.06 326 PHE B CA 1
ATOM 5280 C C . PHE B 1 326 ? -16.672 -47.469 8.797 1 40.06 326 PHE B C 1
ATOM 5282 O O . PHE B 1 326 ? -15.914 -46.781 8.117 1 40.06 326 PHE B O 1
ATOM 5289 N N . LEU B 1 327 ? -17.141 -47 9.875 1 39.84 327 LEU B N 1
ATOM 5290 C CA . LEU B 1 327 ? -16.688 -45.75 10.445 1 39.84 327 LEU B CA 1
ATOM 5291 C C . LEU B 1 327 ? -15.273 -45.875 11.008 1 39.84 327 LEU B C 1
ATOM 5293 O O . LEU B 1 327 ? -14.539 -44.906 11.086 1 39.84 327 LEU B O 1
ATOM 5297 N N . TYR B 1 328 ? -14.906 -47.062 11.805 1 35.72 328 TYR B N 1
ATOM 5298 C CA . TYR B 1 328 ? -13.578 -47.156 12.391 1 35.72 328 TYR B CA 1
ATOM 5299 C C . TYR B 1 328 ? -12.57 -47.688 11.367 1 35.72 328 TYR B C 1
ATOM 5301 O O . TYR B 1 328 ? -12.867 -48.594 10.602 1 35.72 328 TYR B O 1
#

Foldseek 3Di:
DPPLQPPPPVLLCVLVVLLVLLVVVVCCCVPPVVVLCVVLVVCVPDNHRDDPLNSPDAFEEEEAAAFPLCLLQLVCLVQVHDWPPRDDDPPQRQLAKEKEAEDPAWDKAFLVRQLVDPSHPCVVVCVQDDLRSRRYMYTYHHTSLRSHYMYIGDGHDYQDPVVCVVSSTDRLVVLLVVLVPHQAYEYGDELVDLDQHPRNLVSLLSSQPSQVRYAYEHEPCLPPDPVSSVVSVVVNQVVVPVRHPDPDRHHYAYAHRHPDDRPHCNCVVVNVVSVVVVSVVSSCRSVVSSVVSVVVVVVVLVVSLVSQLVPPPPPDPVSVVVSVVSVD/DPPLQPPPPVLLCVLVVLLVLLVVVVCCCVPPVVVLCVVLVVVVPDNHRDDPLNSPDAFEEEEAAAFPLCLLQLVCLVQVHDWPPRDDDPPQRQLAKEKEAEDPAWDKAFLVRQLPDPSHPCVVVCVQDDLRSRRYMYTYHHTSLRSHYMYIGDGHDYQDPVVCVVSVTDRLVVLLVVLVPHQAYEYGDELVDLDQHPRNLVSLLSSQPSQVRYAYEHEPCLPPDPVSSVVSVVVNQVVVPVRHPDPDRHHYAYAHRHPDDRPHCNCVVVNVVSVVVVSVVSSCRSVVSSVVSVVVVVVVLVVSLVSQLVPPPPPDPVVVVVSVVSVD

InterPro domains:
  IPR027417 P-loop containing nucleoside triphosphate hydrolase [G3DSA:3.40.50.300] (61-285)
  IPR027417 P-loop containing nucleoside triphosphate hydrolase [SSF52540] (53-304)
  IPR030381 Dynamin-type guanine nucleotide-binding (G) domain [PS51718] (55-286)
  IPR031692 EH domain-containing protein, N-terminal [PF16880] (24-54)
  IPR045063 Dynamin, N-terminal [PF00350] (61-221)

Nearest PDB structures (foldseek):
  5mtv-assembly1_A-2  TM=9.062E-01  e=9.014E-43  Mus musculus
  5mvf-assembly1_A-2  TM=9.128E-01  e=4.891E-42  Mus musculus
  7sox-assembly1_A  TM=7.736E-01  e=2.044E-40  Mus musculus
  4cid-assembly1_A-2  TM=7.192E-01  e=2.237E-37  Mus musculus
  2qpt-assembly1_A-2  TM=7.445E-01  e=2.180E-34  Mus musculus